Protein AF-A0A7J6KRU3-F1 (afdb_monomer_lite)

pLDDT: mean 70.34, std 24.46, range [20.42, 97.56]

Secondary structure (DSSP, 8-state):
-HHHHHHHHHHHHHTT-S-EEEEEE---HHHHHHHHHHTTPBPTTS-BGGGS-GGG--PPP----------SS---TTHHHHHHHHT--HHHHHHHHHHHHHHTT-SSS-EEEEEE--STTSPPEEEEE---S-S--PPPPPPGGGEEEE--TT--EEEES--TT-S---TT--PPPP-------SS-------------SEEE--HHHHHHH-HHHHHHHHHHHHHHHHHHHHHHHTEETTEEHHHHHHHHHHHHHHHHHHHHT-TTT----PBP-SEEETTTTEEHHHIIIIIIIIHHHHHHHHHHTTTT-SS--HHHHHHHHHHHHHHHHHHHHHHHHHHHHTTS----TTSTTT--EETTEEHHHHHHHHHHHHHHHHHHHHHTTS-HHHHHHHHHHHHHHHHHHHHHHIIIIIIITS-HHHHHHHHHHHHHHHHHHHHHTT------HHHHHHHHHHHHHHHHHHHHGGGGGG-EEEEE-SPB-SS-----EEEEGGGTEEEESSB-HHHHTSSTT-BSTTSSSPPPTT-SEEEEE--PPPTTHHHHHHHHHHHHHHHHHHHHHHHHHHHHHH-

Radius of gyration: 31.08 Å; chains: 1; bounding box: 74×78×93 Å

Foldseek 3Di:
DLVVVVVVVVVCVVVPDPAEAEADDDLDPVVVVVVVVSCQDDDPPRDGNVVPPPVRYDDDDNDHDDDDDDDDDDDDDPPCVVCVVVVHDPVRVVVVVVVVVVVVCPDPDYWYWHWDDPDPPDDIDIDTDDDDDDPDDDDDDDDPVQWDWDDDPDDTDTDRPPPPPPPDDDDDDDDDDDDDDDDDDDDDPPPDPPPPLPPCQKDFDDVVVQCVFQVLQQVLLVLLVVLLVVQCVVQVVPPDLQANSNLLLLLQLLLLVVLQVVCPVDVQNFAWWAFDDRMAGDSNRHDPSVSSGLRRRLLSLLLVLLCVLVVVDSADDPLSLLLSLLSSLLLLLLQVVLLQLLCLQSVRTDDAPFWPQQPDDDLLGGLLSSQLRSQLSSQLSSQCNVLRNPDSVVSNVSSSVRRSVSSVVLVVLCVVVCPVVVHNVVSSVVSNVSSLVSNLSSLLVLRARDDDVSNVSSVVSSVVSNVSSVVCLVVQQSRKTKTFGQFEDEDPQDQPWDQHPPNPTIGRNHDYQVVCVVSQRWHCVVPPDDDDGRDRIDMTGGGRRDPCSVVSSVVSNVVSVVSSVVSNVSSVVSNVVVD

InterPro domains:
  IPR056704 Domain of unknown function DUF7802 [PF25085] (206-389)

Structure (mmCIF, N/CA/C/O backbone):
data_AF-A0A7J6KRU3-F1
#
_entry.id   AF-A0A7J6KRU3-F1
#
loop_
_atom_site.group_PDB
_atom_site.id
_atom_site.type_symbol
_atom_site.label_atom_id
_atom_site.label_alt_id
_atom_site.label_comp_id
_atom_site.label_asym_id
_atom_site.label_entity_id
_atom_site.label_seq_id
_atom_site.pdbx_PDB_ins_code
_atom_site.Cartn_x
_atom_site.Cartn_y
_atom_site.Cartn_z
_atom_site.occupancy
_atom_site.B_iso_or_equiv
_atom_site.auth_seq_id
_atom_site.auth_comp_id
_atom_site.auth_asym_id
_atom_site.auth_atom_id
_atom_site.pdbx_PDB_model_num
ATOM 1 N N . LEU A 1 1 ? -4.310 39.864 -32.613 1.00 54.50 1 LEU A N 1
ATOM 2 C CA . LEU A 1 1 ? -5.735 39.542 -32.879 1.00 54.50 1 LEU A CA 1
ATOM 3 C C . LEU A 1 1 ? -5.960 39.271 -34.359 1.00 54.50 1 LEU A C 1
ATOM 5 O O . LEU A 1 1 ? -6.456 38.205 -34.678 1.00 54.50 1 LEU A O 1
ATOM 9 N N . GLU A 1 2 ? -5.557 40.180 -35.247 1.00 55.88 2 GLU A N 1
ATOM 10 C CA . GLU A 1 2 ? -5.620 39.979 -36.704 1.00 55.88 2 GLU A CA 1
ATOM 11 C C . GLU A 1 2 ? -4.884 38.709 -37.165 1.00 55.88 2 GLU A C 1
ATOM 13 O O . GLU A 1 2 ? -5.471 37.877 -37.848 1.00 55.88 2 GLU A O 1
ATOM 18 N N . GLU A 1 3 ? -3.657 38.486 -36.687 1.00 62.28 3 GLU A N 1
ATOM 19 C CA . GLU A 1 3 ? -2.876 37.269 -36.968 1.00 62.28 3 GLU A CA 1
ATOM 20 C C . GLU A 1 3 ? -3.569 35.986 -36.470 1.00 62.28 3 GLU A C 1
ATOM 22 O O . GLU A 1 3 ? -3.629 34.984 -37.175 1.00 62.28 3 GLU A O 1
ATOM 27 N N . PHE A 1 4 ? -4.195 36.047 -35.290 1.00 61.78 4 PHE A N 1
ATOM 28 C CA . PHE A 1 4 ? -4.953 34.934 -34.712 1.00 61.78 4 PHE A CA 1
ATOM 29 C C . PHE A 1 4 ? -6.221 34.617 -35.518 1.00 61.78 4 PHE A C 1
ATOM 31 O O . PHE A 1 4 ? -6.484 33.457 -35.819 1.00 61.78 4 PHE A O 1
ATOM 38 N N . VAL A 1 5 ? -6.997 35.639 -35.897 1.00 66.88 5 VAL A N 1
ATOM 39 C CA . VAL A 1 5 ? -8.208 35.467 -36.719 1.00 66.88 5 VAL A CA 1
ATOM 40 C C . VAL A 1 5 ? -7.839 34.939 -38.104 1.00 66.88 5 VAL A C 1
ATOM 42 O O . VAL A 1 5 ? -8.519 34.053 -38.612 1.00 66.88 5 VAL A O 1
ATOM 45 N N . THR A 1 6 ? -6.740 35.430 -38.678 1.00 66.50 6 THR A N 1
ATOM 46 C CA . THR A 1 6 ? -6.223 34.962 -39.970 1.00 66.50 6 THR A CA 1
ATOM 47 C C . THR A 1 6 ? -5.806 33.496 -39.884 1.00 66.50 6 THR A C 1
ATOM 49 O O . THR A 1 6 ? -6.250 32.699 -40.699 1.00 66.50 6 THR A O 1
ATOM 52 N N . SER A 1 7 ? -5.046 33.110 -38.855 1.00 67.06 7 SER A N 1
ATOM 53 C CA . SER A 1 7 ? -4.629 31.718 -38.636 1.00 67.06 7 SER A CA 1
ATOM 54 C C . SER A 1 7 ? -5.822 30.775 -38.423 1.00 67.06 7 SER A C 1
ATOM 56 O O . SER A 1 7 ? -5.909 29.733 -39.073 1.00 67.06 7 SER A O 1
ATOM 58 N N . ALA A 1 8 ? -6.787 31.163 -37.581 1.00 62.09 8 ALA A N 1
ATOM 59 C CA . ALA A 1 8 ? -7.988 30.369 -37.321 1.00 62.09 8 ALA A CA 1
ATOM 60 C C . ALA A 1 8 ? -8.877 30.222 -38.568 1.00 62.09 8 ALA A C 1
ATOM 62 O O . ALA A 1 8 ? -9.436 29.152 -38.804 1.00 62.09 8 ALA A O 1
ATOM 63 N N . TYR A 1 9 ? -8.993 31.278 -39.380 1.00 70.94 9 TYR A N 1
ATOM 64 C CA . TYR A 1 9 ? -9.730 31.236 -40.640 1.00 70.94 9 TYR A CA 1
ATOM 65 C C . TYR A 1 9 ? -9.056 30.315 -41.660 1.00 70.94 9 TYR A C 1
ATOM 67 O O . TYR A 1 9 ? -9.727 29.447 -42.212 1.00 70.94 9 TYR A O 1
ATOM 75 N N . THR A 1 10 ? -7.743 30.461 -41.879 1.00 68.44 10 THR A N 1
ATOM 76 C CA . THR A 1 10 ? -6.983 29.621 -42.819 1.00 68.44 10 THR A CA 1
ATOM 77 C C . THR A 1 10 ? -7.142 28.145 -42.477 1.00 68.44 10 THR A C 1
ATOM 79 O O . THR A 1 10 ? -7.503 27.353 -43.342 1.00 68.44 10 THR A O 1
ATOM 82 N N . ARG A 1 11 ? -6.999 27.795 -41.196 1.00 60.31 11 ARG A N 1
ATOM 83 C CA . ARG A 1 11 ? -7.115 26.411 -40.731 1.00 60.31 11 ARG A CA 1
ATOM 84 C C . ARG A 1 11 ? -8.526 25.842 -40.893 1.00 60.31 11 ARG A C 1
ATOM 86 O O . ARG A 1 11 ? -8.691 24.731 -41.378 1.00 60.31 11 ARG A O 1
ATOM 93 N N . ALA A 1 12 ? -9.561 26.613 -40.560 1.00 63.62 12 ALA A N 1
ATOM 94 C CA . ALA A 1 12 ? -10.945 26.168 -40.738 1.00 63.62 12 ALA A CA 1
ATOM 95 C C . ALA A 1 12 ? -11.326 25.996 -42.224 1.00 63.62 12 ALA A C 1
ATOM 97 O O . ALA A 1 12 ? -12.140 25.134 -42.557 1.00 63.62 12 ALA A O 1
ATOM 98 N N . VAL A 1 13 ? -10.729 26.784 -43.126 1.00 64.56 13 VAL A N 1
ATOM 99 C CA . VAL A 1 13 ? -10.877 26.601 -44.578 1.00 64.56 13 VAL A CA 1
ATOM 100 C C . VAL A 1 13 ? -10.137 25.348 -45.058 1.00 64.56 13 VAL A C 1
ATOM 102 O O . VAL A 1 13 ? -10.711 24.584 -45.832 1.00 64.56 13 VAL A O 1
ATOM 105 N N . GLU A 1 14 ? -8.914 25.100 -44.579 1.00 63.69 14 GLU A N 1
ATOM 106 C CA . GLU A 1 14 ? -8.158 23.863 -44.854 1.00 63.69 14 GLU A CA 1
ATOM 107 C C . GLU A 1 14 ? -8.914 22.609 -44.381 1.00 63.69 14 GLU A C 1
ATOM 109 O O . GLU A 1 14 ? -8.886 21.577 -45.049 1.00 63.69 14 GLU A O 1
ATOM 114 N N . GLU A 1 15 ? -9.668 22.718 -43.286 1.00 61.12 15 GLU A N 1
ATOM 115 C CA . GLU A 1 15 ? -10.519 21.655 -42.733 1.00 61.12 15 GLU A CA 1
ATOM 116 C C . GLU A 1 15 ? -11.907 21.548 -43.408 1.00 61.12 15 GLU A C 1
ATOM 118 O O . GLU A 1 15 ? -12.756 20.760 -42.988 1.00 61.12 15 GLU A O 1
ATOM 123 N N . GLY A 1 16 ? -12.157 22.311 -44.478 1.00 64.44 16 GLY A N 1
ATOM 124 C CA . GLY A 1 16 ? -13.351 22.174 -45.318 1.00 64.44 16 GLY A CA 1
ATOM 125 C C . GLY A 1 16 ? -14.604 22.891 -44.805 1.00 64.44 16 GLY A C 1
ATOM 126 O O . GLY A 1 16 ? -15.713 22.588 -45.256 1.00 64.44 16 GLY A O 1
ATOM 127 N N . ALA A 1 17 ? -14.478 23.852 -43.884 1.00 64.12 17 ALA A N 1
ATOM 128 C CA . ALA A 1 17 ? -15.626 24.615 -43.403 1.00 64.12 17 ALA A CA 1
ATOM 129 C C . ALA A 1 17 ? -16.190 25.535 -44.503 1.00 64.12 17 ALA A C 1
ATOM 131 O O . ALA A 1 17 ? -15.550 26.488 -44.942 1.00 64.12 17 ALA A O 1
ATOM 132 N N . SER A 1 18 ? -17.443 25.310 -44.914 1.00 49.06 18 SER A N 1
ATOM 133 C CA . SER A 1 18 ? -18.111 26.152 -45.922 1.00 49.06 18 SER A CA 1
ATOM 134 C C . SER A 1 18 ? -18.626 27.490 -45.372 1.00 49.06 18 SER A C 1
ATOM 136 O O . SER A 1 18 ? -18.952 28.395 -46.143 1.00 49.06 18 SER A O 1
ATOM 138 N N . ARG A 1 19 ? -18.755 27.616 -44.042 1.00 51.41 19 ARG A N 1
ATOM 139 C CA . ARG A 1 19 ? -19.141 28.844 -43.327 1.00 51.41 19 ARG A CA 1
ATOM 140 C C . ARG A 1 19 ? -18.493 28.884 -41.945 1.00 51.41 19 ARG A C 1
ATOM 142 O O . ARG A 1 19 ? -18.594 27.922 -41.187 1.00 51.41 19 ARG A O 1
ATOM 149 N N . ILE A 1 20 ? -17.902 30.028 -41.609 1.00 55.78 20 ILE A N 1
ATOM 150 C CA . ILE A 1 20 ? -17.270 30.290 -40.313 1.00 55.78 20 ILE A CA 1
ATOM 151 C C . ILE A 1 20 ? -17.910 31.552 -39.737 1.00 55.78 20 ILE A C 1
ATOM 153 O O . ILE A 1 20 ? -17.902 32.601 -40.383 1.00 55.78 20 ILE A O 1
ATOM 157 N N . ASN A 1 21 ? -18.479 31.446 -38.536 1.00 57.41 21 ASN A N 1
ATOM 158 C CA . ASN A 1 21 ? -19.059 32.585 -37.826 1.00 57.41 21 ASN A CA 1
ATOM 159 C C . ASN A 1 21 ? -18.167 32.953 -36.639 1.00 57.41 21 ASN A C 1
ATOM 161 O O . ASN A 1 21 ? -17.908 32.121 -35.766 1.00 57.41 21 ASN A O 1
ATOM 165 N N . PHE A 1 22 ? -17.736 34.213 -36.590 1.00 50.59 22 PHE A N 1
ATOM 166 C CA . PHE A 1 22 ? -16.955 34.753 -35.481 1.00 50.59 22 PHE A CA 1
ATOM 167 C C . PHE A 1 22 ? -17.867 35.538 -34.540 1.00 50.59 22 PHE A C 1
ATOM 169 O O . PHE A 1 22 ? -18.467 36.539 -34.939 1.00 50.59 22 PHE A O 1
ATOM 176 N N . PHE A 1 23 ? -17.943 35.113 -33.279 1.00 48.50 23 PHE A N 1
ATOM 177 C CA . PHE A 1 23 ? -18.631 35.856 -32.228 1.00 48.50 23 PHE A CA 1
ATOM 178 C C . PHE A 1 23 ? -17.594 36.457 -31.281 1.00 48.50 23 PHE A C 1
ATOM 180 O O . PHE A 1 23 ? -16.921 35.752 -30.529 1.00 48.50 23 PHE A O 1
ATOM 187 N N . LEU A 1 24 ? -17.458 37.779 -31.351 1.00 50.09 24 LEU A N 1
ATOM 188 C CA . LEU A 1 24 ? -16.492 38.555 -30.583 1.00 50.09 24 LEU A CA 1
ATOM 189 C C . LEU A 1 24 ? -17.241 39.391 -29.543 1.00 50.09 24 LEU A C 1
ATOM 191 O O . LEU A 1 24 ? -18.004 40.286 -29.906 1.00 50.09 24 LEU A O 1
ATOM 195 N N . CYS A 1 25 ? -17.020 39.109 -28.259 1.00 46.53 25 CYS A N 1
ATOM 196 C CA . CYS A 1 25 ? -17.550 39.906 -27.155 1.00 46.53 25 CYS A CA 1
ATOM 197 C C . CYS A 1 25 ? -16.400 40.565 -26.390 1.00 46.53 25 CYS A C 1
ATOM 199 O O . CYS A 1 25 ? -15.582 39.882 -25.776 1.00 46.53 25 CYS A O 1
ATOM 201 N N . GLY A 1 26 ? -16.365 41.898 -26.403 1.00 49.41 26 GLY A N 1
ATOM 202 C CA . GLY A 1 26 ? -15.450 42.701 -25.597 1.00 49.41 26 GLY A CA 1
ATOM 203 C C . GLY A 1 26 ? -16.215 43.803 -24.873 1.00 49.41 26 GLY A C 1
ATOM 204 O O . GLY A 1 26 ? -17.126 44.403 -25.437 1.00 49.41 26 GLY A O 1
ATOM 205 N N . THR A 1 27 ? -15.857 44.067 -23.620 1.00 43.66 27 THR A N 1
ATOM 206 C CA . THR A 1 27 ? -16.408 45.187 -22.836 1.00 43.66 27 THR A CA 1
ATOM 207 C C . THR A 1 27 ? -15.587 46.469 -22.993 1.00 43.66 27 THR A C 1
ATOM 209 O O . THR A 1 27 ? -15.980 47.516 -22.486 1.00 43.66 27 THR A O 1
ATOM 212 N N . ASP A 1 28 ? -14.444 46.393 -23.681 1.00 53.97 28 ASP A N 1
ATOM 213 C CA . ASP A 1 28 ? -13.490 47.488 -23.836 1.00 53.97 28 ASP A CA 1
ATOM 214 C C . ASP A 1 28 ? -13.743 48.291 -25.140 1.00 53.97 28 ASP A C 1
ATOM 216 O O . ASP A 1 28 ? -13.796 47.700 -26.229 1.00 53.97 28 ASP A O 1
ATOM 220 N N . PRO A 1 29 ? -13.893 49.631 -25.071 1.00 51.59 29 PRO A N 1
ATOM 221 C CA . PRO A 1 29 ? -14.129 50.485 -26.239 1.00 51.59 29 PRO A CA 1
ATOM 222 C C . PRO A 1 29 ? -13.003 50.475 -27.286 1.00 51.59 29 PRO A C 1
ATOM 224 O O . PRO A 1 29 ? -13.295 50.574 -28.479 1.00 51.59 29 PRO A O 1
ATOM 227 N N . LEU A 1 30 ? -11.736 50.336 -26.874 1.00 51.34 30 LEU A N 1
ATOM 228 C CA . LEU A 1 30 ? -10.578 50.240 -27.772 1.00 51.34 30 LEU A CA 1
ATOM 229 C C . LEU A 1 30 ? -10.565 48.896 -28.500 1.00 51.34 30 LEU A C 1
ATOM 231 O O . LEU A 1 30 ? -10.302 48.855 -29.701 1.00 51.34 30 LEU A O 1
ATOM 235 N N . VAL A 1 31 ? -10.932 47.811 -27.812 1.00 53.06 31 VAL A N 1
ATOM 236 C CA . VAL A 1 31 ? -11.098 46.488 -28.437 1.00 53.06 31 VAL A CA 1
ATOM 237 C C . VAL A 1 31 ? -12.257 46.516 -29.433 1.00 53.06 31 VAL A C 1
ATOM 239 O O . VAL A 1 31 ? -12.109 46.041 -30.555 1.00 53.06 31 VAL A O 1
ATOM 242 N N . CYS A 1 32 ? -13.380 47.155 -29.096 1.00 51.91 32 CYS A N 1
ATOM 243 C CA . CYS A 1 32 ? -14.498 47.327 -30.029 1.00 51.91 32 CYS A CA 1
ATOM 244 C C . CYS A 1 32 ? -14.123 48.181 -31.257 1.00 51.91 32 CYS A C 1
ATOM 246 O O . CYS A 1 32 ? -14.573 47.896 -32.370 1.00 51.91 32 CYS A O 1
ATOM 248 N N . ALA A 1 33 ? -13.288 49.211 -31.081 1.00 52.94 33 ALA A N 1
ATOM 249 C CA . ALA A 1 33 ? -12.787 50.042 -32.175 1.00 52.94 33 ALA A CA 1
ATOM 250 C C . ALA A 1 33 ? -11.801 49.282 -33.084 1.00 52.94 33 ALA A C 1
ATOM 252 O O . ALA A 1 33 ? -11.928 49.351 -34.307 1.00 52.94 33 ALA A O 1
ATOM 253 N N . ALA A 1 34 ? -10.888 48.497 -32.504 1.00 54.25 34 ALA A N 1
ATOM 254 C CA . ALA A 1 34 ? -9.964 47.628 -33.239 1.00 54.25 34 ALA A CA 1
ATOM 255 C C . ALA A 1 34 ? -10.694 46.489 -33.977 1.00 54.25 34 ALA A C 1
ATOM 257 O O . ALA A 1 34 ? -10.349 46.129 -35.097 1.00 54.25 34 ALA A O 1
ATOM 258 N N . LEU A 1 35 ? -11.765 45.949 -33.396 1.00 52.25 35 LEU A N 1
ATOM 259 C CA . LEU A 1 35 ? -12.609 44.953 -34.059 1.00 52.25 35 LEU A CA 1
ATOM 260 C C . LEU A 1 35 ? -13.378 45.538 -35.252 1.00 52.25 35 LEU A C 1
ATOM 262 O O . LEU A 1 35 ? -13.531 44.872 -36.277 1.00 52.25 35 LEU A O 1
ATOM 266 N N . LYS A 1 36 ? -13.810 46.802 -35.160 1.00 51.22 36 LYS A N 1
ATOM 267 C CA . LYS A 1 36 ? -14.399 47.524 -36.298 1.00 51.22 36 LYS A CA 1
ATOM 268 C C . LYS A 1 36 ? -13.391 47.760 -37.423 1.00 51.22 36 LYS A C 1
ATOM 270 O O . LYS A 1 36 ? -13.780 47.625 -38.582 1.00 51.22 36 LYS A O 1
ATOM 275 N N . SER A 1 37 ? -12.128 48.072 -37.118 1.00 48.75 37 SER A N 1
ATOM 276 C CA . SER A 1 37 ? -11.107 48.285 -38.155 1.00 48.75 37 SER A CA 1
ATOM 277 C C . SER A 1 37 ? -10.724 46.989 -38.881 1.00 48.75 37 SER A C 1
ATOM 279 O O . SER A 1 37 ? -10.546 47.019 -40.096 1.00 48.75 37 SER A O 1
ATOM 281 N N . ILE A 1 38 ? -10.710 45.844 -38.186 1.00 50.25 38 ILE A N 1
ATOM 282 C CA . ILE A 1 38 ? -10.441 44.520 -38.784 1.00 50.25 38 ILE A CA 1
ATOM 283 C C . ILE A 1 38 ? -11.539 44.108 -39.778 1.00 50.25 38 ILE A C 1
ATOM 285 O O . ILE A 1 38 ? -11.233 43.530 -40.818 1.00 50.25 38 ILE A O 1
ATOM 289 N N . SER A 1 39 ? -12.807 44.476 -39.542 1.00 45.25 39 SER A N 1
ATOM 290 C CA . SER A 1 39 ? -13.895 44.212 -40.507 1.00 45.25 39 SER A CA 1
ATOM 291 C C . SER A 1 39 ? -13.712 44.912 -41.868 1.00 45.25 39 SER A C 1
ATOM 293 O O . SER A 1 39 ? -14.387 44.561 -42.837 1.00 45.25 39 SER A O 1
ATOM 295 N N . CYS A 1 40 ? -12.787 45.876 -41.948 1.00 38.12 40 CYS A N 1
ATOM 296 C CA . CYS A 1 40 ? -12.498 46.683 -43.132 1.00 38.12 40 CYS A CA 1
ATOM 297 C C . CYS A 1 40 ? -11.118 46.403 -43.762 1.00 38.12 40 CYS A C 1
ATOM 299 O O . CYS A 1 40 ? -10.802 47.004 -44.791 1.00 38.12 40 CYS A O 1
ATOM 301 N N . ALA A 1 41 ? -10.291 45.527 -43.181 1.00 39.50 41 ALA A N 1
ATOM 302 C CA . ALA A 1 41 ? -8.941 45.252 -43.675 1.00 39.50 41 ALA A CA 1
ATOM 303 C C . ALA A 1 41 ? -8.945 44.261 -44.861 1.00 39.50 41 ALA A C 1
ATOM 305 O O . ALA A 1 41 ? -9.765 43.343 -44.930 1.00 39.50 41 ALA A O 1
ATOM 306 N N . LYS A 1 42 ? -8.030 44.447 -45.823 1.00 38.75 42 LYS A N 1
ATOM 307 C CA . LYS A 1 42 ? -7.773 43.487 -46.913 1.00 38.75 42 LYS A CA 1
ATOM 308 C C . LYS A 1 42 ? -6.703 42.495 -46.464 1.00 38.75 42 LYS A C 1
ATOM 310 O O . LYS A 1 42 ? -5.630 42.920 -46.050 1.00 38.75 42 LYS A O 1
ATOM 315 N N . LEU A 1 43 ? -6.979 41.200 -46.603 1.00 38.91 43 LEU A N 1
ATOM 316 C CA . LEU A 1 43 ? -6.014 40.141 -46.310 1.00 38.91 43 LEU A CA 1
ATOM 317 C C . LEU A 1 43 ? -4.985 39.983 -47.451 1.00 38.91 43 LEU A C 1
ATOM 319 O O . LEU A 1 43 ? -5.268 40.363 -48.598 1.00 38.91 43 LEU A O 1
ATOM 323 N N . PRO A 1 44 ? -3.803 39.399 -47.175 1.00 34.34 44 PRO A N 1
ATOM 324 C CA . PRO A 1 44 ? -2.857 39.003 -48.214 1.00 34.34 44 PRO A CA 1
ATOM 325 C C . PRO A 1 44 ? -3.513 37.995 -49.177 1.00 34.34 44 PRO A C 1
ATOM 327 O O . PRO A 1 44 ? -4.330 37.184 -48.753 1.00 34.34 44 PRO A O 1
ATOM 330 N N . HIS A 1 45 ? -3.152 38.053 -50.465 1.00 37.72 45 HIS A N 1
ATOM 331 C CA . HIS A 1 45 ? -3.719 37.287 -51.603 1.00 37.72 45 HIS A CA 1
ATOM 332 C C . HIS A 1 45 ? -4.973 37.851 -52.298 1.00 37.72 45 HIS A C 1
ATOM 334 O O . HIS A 1 45 ? -5.592 37.167 -53.108 1.00 37.72 45 HIS A O 1
ATOM 340 N N . GLY A 1 46 ? -5.328 39.121 -52.081 1.00 35.00 46 GLY A N 1
ATOM 341 C CA . GLY A 1 46 ? -6.317 39.808 -52.930 1.00 35.00 46 GLY A CA 1
ATOM 342 C C . GLY A 1 46 ? -7.781 39.426 -52.674 1.00 35.00 46 GLY A C 1
ATOM 343 O O . GLY A 1 46 ? -8.674 39.925 -53.360 1.00 35.00 46 GLY A O 1
ATOM 344 N N . LEU A 1 47 ? -8.055 38.618 -51.649 1.00 35.06 47 LEU A N 1
ATOM 345 C CA . LEU A 1 47 ? -9.406 38.376 -51.155 1.00 35.06 47 LEU A CA 1
ATOM 346 C C . LEU A 1 47 ? -9.863 39.567 -50.306 1.00 35.06 47 LEU A C 1
ATOM 348 O O . LEU A 1 47 ? -9.341 39.833 -49.223 1.00 35.06 47 LEU A O 1
ATOM 352 N N . SER A 1 48 ? -10.859 40.306 -50.800 1.00 34.62 48 SER A N 1
ATOM 353 C CA . SER A 1 48 ? -11.563 41.280 -49.966 1.00 34.62 48 SER A CA 1
ATOM 354 C C . SER A 1 48 ? -12.583 40.556 -49.081 1.00 34.62 48 SER A C 1
ATOM 356 O O . SER A 1 48 ? -13.361 39.730 -49.575 1.00 34.62 48 SER A O 1
ATOM 358 N N . LEU A 1 49 ? -12.646 40.933 -47.799 1.00 34.75 49 LEU A N 1
ATOM 359 C CA . LEU A 1 49 ? -13.700 40.532 -46.853 1.00 34.75 49 LEU A CA 1
ATOM 360 C C . LEU A 1 49 ? -15.123 40.863 -47.359 1.00 34.75 49 LEU A C 1
ATOM 362 O O . LEU A 1 49 ? -16.098 40.319 -46.854 1.00 34.75 49 LEU A O 1
ATOM 366 N N . GLY A 1 50 ? -15.254 41.682 -48.411 1.00 32.91 50 GLY A N 1
ATOM 367 C CA . GLY A 1 50 ? -16.515 41.972 -49.098 1.00 32.91 50 GLY A CA 1
ATOM 368 C C . GLY A 1 50 ? -17.113 40.813 -49.909 1.00 32.91 50 GLY A C 1
ATOM 369 O O . GLY A 1 50 ? -18.246 40.935 -50.363 1.00 32.91 50 GLY A O 1
ATOM 370 N N . SER A 1 51 ? -16.398 39.694 -50.081 1.00 30.73 51 SER A N 1
ATOM 371 C CA . SER A 1 51 ? -16.957 38.461 -50.673 1.00 30.73 51 SER A CA 1
ATOM 372 C C . SER A 1 51 ? -17.615 37.531 -49.642 1.00 30.73 51 SER A C 1
ATOM 374 O O . SER A 1 51 ? -18.355 36.618 -50.008 1.00 30.73 51 SER A O 1
ATOM 376 N N . VAL A 1 52 ? -17.428 37.805 -48.346 1.00 36.34 52 VAL A N 1
ATOM 377 C CA . VAL A 1 52 ? -18.163 37.158 -47.256 1.00 36.34 52 VAL A CA 1
ATOM 378 C C . VAL A 1 52 ? -19.439 37.965 -47.029 1.00 36.34 52 VAL A C 1
ATOM 380 O O . VAL A 1 52 ? -19.380 39.165 -46.757 1.00 36.34 52 VAL A O 1
ATOM 383 N N . ARG A 1 53 ? -20.620 37.343 -47.168 1.00 34.06 53 ARG A N 1
ATOM 384 C CA . ARG A 1 53 ? -21.895 38.051 -46.951 1.00 34.06 53 ARG A CA 1
ATOM 385 C C . ARG A 1 53 ? -21.876 38.714 -45.568 1.00 34.06 53 ARG A C 1
ATOM 387 O O . ARG A 1 53 ? -21.644 38.033 -44.570 1.00 34.06 53 ARG A O 1
ATOM 394 N N . LYS A 1 54 ? -22.185 40.021 -45.509 1.00 36.28 54 LYS A N 1
ATOM 395 C CA . LYS A 1 54 ? -22.310 40.835 -44.272 1.00 36.28 54 LYS A CA 1
ATOM 396 C C . LYS A 1 54 ? -23.149 40.164 -43.173 1.00 36.28 54 LYS A C 1
ATOM 398 O O . LYS A 1 54 ? -23.008 40.486 -42.002 1.00 36.28 54 LYS A O 1
ATOM 403 N N . GLU A 1 55 ? -24.010 39.228 -43.552 1.00 39.50 55 GLU A N 1
ATOM 404 C CA . GLU A 1 55 ? -24.882 38.434 -42.687 1.00 39.50 55 GLU A CA 1
ATOM 405 C C . GLU A 1 55 ? -24.128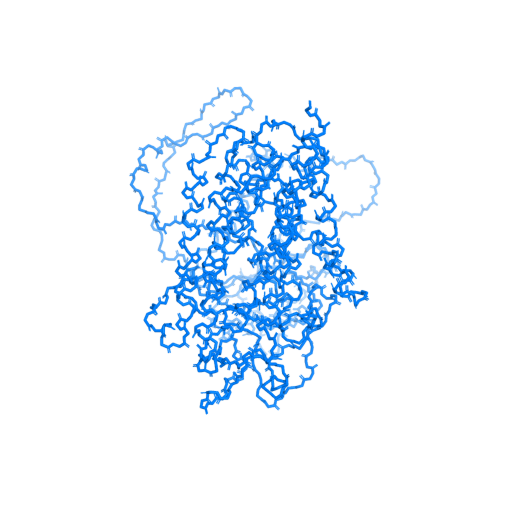 37.499 -41.716 1.00 39.50 55 GLU A C 1
ATOM 407 O O . GLU A 1 55 ? -24.686 37.145 -40.676 1.00 39.50 55 GLU A O 1
ATOM 412 N N . ASN A 1 56 ? -22.868 37.146 -42.011 1.00 38.00 56 ASN A N 1
ATOM 413 C CA . ASN A 1 56 ? -22.042 36.245 -41.190 1.00 38.00 56 ASN A CA 1
ATOM 414 C C . ASN A 1 56 ? -21.332 36.949 -40.016 1.00 38.00 56 ASN A C 1
ATOM 416 O O . ASN A 1 56 ? -20.759 36.288 -39.152 1.00 38.00 56 ASN A O 1
ATOM 420 N N . PHE A 1 57 ? -21.388 38.283 -39.948 1.00 35.44 57 PHE A N 1
ATOM 421 C CA . PHE A 1 57 ? -20.896 39.057 -38.808 1.00 35.44 57 PHE A CA 1
ATOM 422 C C . PHE A 1 57 ? -22.075 39.720 -38.099 1.00 35.44 57 PHE A C 1
ATOM 424 O O . PHE A 1 57 ? -22.630 40.715 -38.566 1.00 35.44 57 PHE A O 1
ATOM 431 N N . LYS A 1 58 ? -22.458 39.187 -36.936 1.00 39.78 58 LYS A N 1
ATOM 432 C CA . LYS A 1 58 ? -23.413 39.847 -36.040 1.00 39.78 58 LYS A CA 1
ATOM 433 C C . LYS A 1 58 ? -22.681 40.416 -34.836 1.00 39.78 58 LYS A C 1
ATOM 435 O O . LYS A 1 58 ? -22.360 39.690 -33.904 1.00 39.78 58 LYS A O 1
ATOM 440 N N . MET A 1 59 ? -22.475 41.733 -34.842 1.00 34.72 59 MET A N 1
ATOM 441 C CA . MET A 1 59 ? -22.195 42.462 -33.608 1.00 34.72 59 MET A CA 1
ATOM 442 C C . MET A 1 59 ? -23.484 42.530 -32.789 1.00 34.72 59 MET A C 1
ATOM 444 O O . MET A 1 59 ? -24.482 43.101 -33.232 1.00 34.72 59 MET A O 1
ATOM 448 N N . LEU A 1 60 ? -23.466 41.941 -31.598 1.00 34.47 60 LEU A N 1
ATOM 449 C CA . LEU A 1 60 ? -24.483 42.216 -30.589 1.00 34.47 60 LEU A CA 1
ATOM 450 C C . LEU A 1 60 ? -24.266 43.645 -30.056 1.00 34.47 60 LEU A C 1
ATOM 452 O O . LEU A 1 60 ? -23.119 44.100 -29.997 1.00 34.47 60 LEU A O 1
ATOM 456 N N . PRO A 1 61 ? -25.334 44.391 -29.716 1.00 29.97 61 PRO A N 1
ATOM 457 C CA . PRO A 1 61 ? -25.201 45.772 -29.273 1.00 29.97 61 PRO A CA 1
ATOM 458 C C . PRO A 1 61 ? -24.313 45.848 -28.027 1.00 29.97 61 PRO A C 1
ATOM 460 O O . PRO A 1 61 ? -24.613 45.255 -26.994 1.00 29.97 61 PRO A O 1
ATOM 463 N N . CYS A 1 62 ? -23.213 46.594 -28.138 1.00 28.55 62 CYS A N 1
ATOM 464 C CA . CYS A 1 62 ? -22.358 46.948 -27.013 1.00 28.55 62 CYS A CA 1
ATOM 465 C C . CYS A 1 62 ? -23.082 48.003 -26.171 1.00 28.55 62 CYS A C 1
ATOM 467 O O . CYS A 1 62 ? -22.969 49.200 -26.428 1.00 28.55 62 CYS A O 1
ATOM 469 N N . SER A 1 63 ? -23.866 47.577 -25.184 1.00 29.16 63 SER A N 1
ATOM 470 C CA . SER A 1 63 ? -24.311 48.475 -24.120 1.00 29.16 63 SER A CA 1
ATOM 471 C C . SER A 1 63 ? -23.129 48.755 -23.191 1.00 29.16 63 SER A C 1
ATOM 473 O O . SER A 1 63 ? -22.623 47.856 -22.520 1.00 29.16 63 SER A O 1
ATOM 475 N N . VAL A 1 64 ? -22.676 50.008 -23.207 1.00 25.38 64 VAL A N 1
ATOM 476 C CA . VAL A 1 64 ? -21.587 50.553 -22.391 1.00 25.38 64 VAL A CA 1
ATOM 477 C C . VAL A 1 64 ? -21.937 50.422 -20.907 1.00 25.38 64 VAL A C 1
ATOM 479 O O . VAL A 1 64 ? -22.840 51.096 -20.422 1.00 25.38 64 VAL A O 1
ATOM 482 N N . TYR A 1 65 ? -21.191 49.595 -20.177 1.00 24.98 65 TYR A N 1
ATOM 483 C CA . TYR A 1 65 ? -21.110 49.650 -18.718 1.00 24.98 65 TYR A CA 1
ATOM 484 C C . TYR A 1 65 ? -19.647 49.886 -18.344 1.00 24.98 65 TYR A C 1
ATOM 486 O O . TYR A 1 65 ? -18.873 48.938 -18.229 1.00 24.98 65 TYR A O 1
ATOM 494 N N . SER A 1 66 ? -19.246 51.150 -18.183 1.00 22.86 66 SER A N 1
ATOM 495 C CA . SER A 1 66 ? -18.007 51.466 -17.474 1.00 22.86 66 SER A CA 1
ATOM 496 C C . SER A 1 66 ? -18.321 51.550 -15.979 1.00 22.86 66 SER A C 1
ATOM 498 O O . SER A 1 66 ? -19.171 52.326 -15.546 1.00 22.86 66 SER A O 1
ATOM 500 N N . TYR A 1 67 ? -17.658 50.723 -15.172 1.00 24.42 67 TYR A N 1
ATOM 501 C CA . TYR A 1 67 ? -17.607 50.915 -13.724 1.00 24.42 67 TYR A CA 1
ATOM 502 C C . TYR A 1 67 ? -16.294 51.623 -13.393 1.00 24.42 67 TYR A C 1
ATOM 504 O O . TYR A 1 67 ? -15.277 50.991 -13.123 1.00 24.42 67 TYR A O 1
ATOM 512 N N . GLY A 1 68 ? -16.328 52.954 -13.461 1.00 23.61 68 GLY A N 1
ATOM 513 C CA . GLY A 1 68 ? -15.395 53.818 -12.746 1.00 23.61 68 GLY A CA 1
ATOM 514 C C . GLY A 1 68 ? -15.912 54.058 -11.327 1.00 23.61 68 GLY A C 1
ATOM 515 O O . GLY A 1 68 ? -17.112 54.220 -11.111 1.00 23.61 68 GLY A O 1
ATOM 516 N N . ILE A 1 69 ? -15.004 54.037 -10.358 1.00 30.77 69 ILE A N 1
ATOM 517 C CA . ILE A 1 69 ? -15.262 54.321 -8.944 1.00 30.77 69 ILE A CA 1
ATOM 518 C C . ILE A 1 69 ? -15.676 55.794 -8.800 1.00 30.77 69 ILE A C 1
ATOM 520 O O . ILE A 1 69 ? -14.847 56.661 -9.041 1.00 30.77 69 ILE A O 1
ATOM 524 N N . LEU A 1 70 ? -16.913 56.068 -8.371 1.00 26.27 70 LEU A N 1
ATOM 525 C CA . LEU A 1 70 ? -17.323 57.303 -7.680 1.00 26.27 70 LEU A CA 1
ATOM 526 C C . LEU A 1 70 ? -18.485 56.990 -6.700 1.00 26.27 70 LEU A C 1
ATOM 528 O O . LEU A 1 70 ? -19.165 55.975 -6.885 1.00 26.27 70 LEU A O 1
ATOM 532 N N . PRO A 1 71 ? -18.648 57.791 -5.624 1.00 31.69 71 PRO A N 1
ATOM 533 C CA . PRO A 1 71 ? -19.203 57.347 -4.347 1.00 31.69 71 PRO A CA 1
ATOM 534 C C . PRO A 1 71 ? -20.735 57.372 -4.252 1.00 31.69 71 PRO A C 1
ATOM 536 O O . PRO A 1 71 ? -21.433 57.956 -5.075 1.00 31.69 71 PRO A O 1
ATOM 539 N N . ASP A 1 72 ? -21.181 56.674 -3.209 1.00 41.38 72 ASP A N 1
ATOM 540 C CA . ASP A 1 72 ? -22.515 56.342 -2.705 1.00 41.38 72 ASP A CA 1
ATOM 541 C C . ASP A 1 72 ? -23.761 57.055 -3.251 1.00 41.38 72 ASP A C 1
ATOM 543 O O . ASP A 1 72 ? -23.879 58.277 -3.282 1.00 41.38 72 ASP A O 1
ATOM 547 N N . GLY A 1 73 ? -24.775 56.219 -3.516 1.00 41.47 73 GLY A N 1
ATOM 548 C CA . GLY A 1 73 ? -26.176 56.633 -3.499 1.00 41.47 73 GLY A CA 1
ATOM 549 C C . GLY A 1 73 ? -26.849 56.809 -4.856 1.00 41.47 73 GLY A C 1
ATOM 550 O O . GLY A 1 73 ? -27.484 57.830 -5.061 1.00 41.47 73 GLY A O 1
ATOM 551 N N . MET A 1 74 ? -26.763 55.833 -5.771 1.00 37.12 74 MET A N 1
ATOM 552 C CA . MET A 1 74 ? -27.785 55.602 -6.816 1.00 37.12 74 MET A CA 1
ATOM 553 C C . MET A 1 74 ? -27.463 54.338 -7.631 1.00 37.12 74 MET A C 1
ATOM 555 O O . MET A 1 74 ? -26.747 54.359 -8.628 1.00 37.12 74 MET A O 1
ATOM 559 N N . ARG A 1 75 ? -28.004 53.195 -7.213 1.00 38.19 75 ARG A N 1
ATOM 560 C CA . ARG A 1 75 ? -28.045 51.950 -7.997 1.00 38.19 75 ARG A CA 1
ATOM 561 C C . ARG A 1 75 ? -29.392 51.314 -7.687 1.00 38.19 75 ARG A C 1
ATOM 563 O O . ARG A 1 75 ? -29.568 51.040 -6.520 1.00 38.19 75 ARG A O 1
ATOM 570 N N . PHE A 1 76 ? -30.318 51.152 -8.644 1.00 39.00 76 PHE A N 1
ATOM 571 C CA . PHE A 1 76 ? -31.331 50.060 -8.662 1.00 39.00 76 PHE A CA 1
ATOM 572 C C . PHE A 1 76 ? -32.369 50.121 -9.814 1.00 39.00 76 PHE A C 1
ATOM 574 O O . PHE A 1 76 ? -33.005 49.116 -10.096 1.00 39.00 76 PHE A O 1
ATOM 581 N N . ALA A 1 77 ? -32.527 51.213 -10.572 1.00 36.00 77 ALA A N 1
ATOM 582 C CA . ALA A 1 77 ? -33.759 51.388 -11.369 1.00 36.00 77 ALA A CA 1
ATOM 583 C C . ALA A 1 77 ? -33.852 50.699 -12.759 1.00 36.00 77 ALA A C 1
ATOM 585 O O . ALA A 1 77 ? -34.948 50.619 -13.315 1.00 36.00 77 ALA A O 1
ATOM 586 N N . ALA A 1 78 ? -32.757 50.220 -13.364 1.00 33.88 78 ALA A N 1
ATOM 587 C CA . ALA A 1 78 ? -32.784 49.776 -14.771 1.00 33.88 78 ALA A CA 1
ATOM 588 C C . ALA A 1 78 ? -32.943 48.255 -14.971 1.00 33.88 78 ALA A C 1
ATOM 590 O O . ALA A 1 78 ? -33.596 47.835 -15.924 1.00 33.88 78 ALA A O 1
ATOM 591 N N . MET A 1 79 ? -32.389 47.421 -14.081 1.00 34.53 79 MET A N 1
ATOM 592 C CA . MET A 1 79 ? -32.446 45.956 -14.235 1.00 34.53 79 MET A CA 1
ATOM 593 C C . MET A 1 79 ? -33.782 45.350 -13.780 1.00 34.53 79 MET A C 1
ATOM 595 O O . MET A 1 79 ? -34.226 44.367 -14.369 1.00 34.53 79 MET A O 1
ATOM 599 N N . GLU A 1 80 ? -34.477 45.961 -12.815 1.00 42.34 80 GLU A N 1
ATOM 600 C CA . GLU A 1 80 ? -35.805 45.491 -12.382 1.00 42.34 80 GLU A CA 1
ATOM 601 C C . GLU A 1 80 ? -36.884 45.666 -13.460 1.00 42.34 80 GLU A C 1
ATOM 603 O O . GLU A 1 80 ? -37.805 44.858 -13.546 1.00 42.34 80 GLU A O 1
ATOM 608 N N . ARG A 1 81 ? -36.760 46.668 -14.344 1.00 37.38 81 ARG A N 1
ATOM 609 C CA . ARG A 1 81 ? -37.782 46.938 -15.372 1.00 37.38 81 ARG A CA 1
ATOM 610 C C . ARG A 1 81 ? -37.828 45.897 -16.493 1.00 37.38 81 ARG A C 1
ATOM 612 O O . ARG A 1 81 ? -38.896 45.686 -17.055 1.00 37.38 81 ARG A O 1
ATOM 619 N N . LEU A 1 82 ? -36.710 45.242 -16.813 1.00 35.34 82 LEU A N 1
ATOM 620 C CA . LEU A 1 82 ? -36.649 44.209 -17.860 1.00 35.34 82 LEU A CA 1
ATOM 621 C C . LEU A 1 82 ? -36.945 42.806 -17.316 1.00 35.34 82 LEU A C 1
ATOM 623 O O . LEU A 1 82 ? -37.668 42.054 -17.965 1.00 35.34 82 LEU A O 1
ATOM 627 N N . ALA A 1 83 ? -36.472 42.482 -16.108 1.00 41.28 83 ALA A N 1
ATOM 628 C CA . ALA A 1 83 ? -36.842 41.243 -15.418 1.00 41.28 83 ALA A CA 1
ATOM 629 C C . ALA A 1 83 ? -38.341 41.226 -15.056 1.00 41.28 83 ALA A C 1
ATOM 631 O O . ALA A 1 83 ? -39.027 40.227 -15.275 1.00 41.28 83 ALA A O 1
ATOM 632 N N . GLY A 1 84 ? -38.884 42.372 -14.625 1.00 41.62 84 GLY A N 1
ATOM 633 C CA . GLY A 1 84 ? -40.315 42.544 -14.371 1.00 41.62 84 GLY A CA 1
ATOM 634 C C . GLY A 1 84 ? -41.193 42.395 -15.619 1.00 41.62 84 GLY A C 1
ATOM 635 O O . GLY A 1 84 ? -42.321 41.927 -15.509 1.00 41.62 84 GLY A O 1
ATOM 636 N N . PHE A 1 85 ? -40.678 42.707 -16.816 1.00 38.09 85 PHE A N 1
ATOM 637 C CA . PHE A 1 85 ? -41.436 42.572 -18.070 1.00 38.09 85 PHE A CA 1
ATOM 638 C C . PHE A 1 85 ? -41.679 41.107 -18.468 1.00 38.09 85 PHE A C 1
ATOM 640 O O . PHE A 1 85 ? -42.680 40.801 -19.111 1.00 38.09 85 PHE A O 1
ATOM 647 N N . PHE A 1 86 ? -40.787 40.197 -18.064 1.00 38.12 86 PHE A N 1
ATOM 648 C CA . PHE A 1 86 ? -40.901 38.759 -18.334 1.00 38.12 86 PHE A CA 1
ATOM 649 C C . PHE A 1 86 ? -41.298 37.933 -17.105 1.00 38.12 86 PHE A C 1
ATOM 651 O O . PHE A 1 86 ? -41.512 36.733 -17.236 1.00 38.12 86 PHE A O 1
ATOM 658 N N . SER A 1 87 ? -41.438 38.563 -15.931 1.00 46.53 87 SER A N 1
ATOM 659 C CA . SER A 1 87 ? -41.685 37.889 -14.643 1.00 46.53 87 SER A CA 1
ATOM 660 C C . SER A 1 87 ? -40.681 36.768 -14.334 1.00 46.53 87 SER A C 1
ATOM 662 O O . SER A 1 87 ? -41.027 35.807 -13.655 1.00 46.53 87 SER A O 1
ATOM 664 N N . LEU A 1 88 ? -39.455 36.882 -14.852 1.00 46.94 88 LEU A N 1
ATOM 665 C CA . LEU A 1 88 ? -38.387 35.903 -14.660 1.00 46.94 88 LEU A CA 1
ATOM 666 C C . LEU A 1 88 ? -37.414 36.421 -13.613 1.00 46.94 88 LEU A C 1
ATOM 668 O O . LEU A 1 88 ? -37.062 37.607 -13.619 1.00 46.94 88 LEU A O 1
ATOM 672 N N . ASP A 1 89 ? -36.935 35.531 -12.749 1.00 61.31 89 ASP A N 1
ATOM 673 C CA . ASP A 1 89 ? -35.782 35.875 -11.932 1.00 61.31 89 ASP A CA 1
ATOM 674 C C . ASP A 1 89 ? -34.504 35.947 -12.790 1.00 61.31 89 ASP A C 1
ATOM 676 O O . ASP A 1 89 ? -34.443 35.535 -13.955 1.00 61.31 89 ASP A O 1
ATOM 680 N N . ARG A 1 90 ? -33.446 36.514 -12.211 1.00 41.09 90 ARG A N 1
ATOM 681 C CA . ARG A 1 90 ? -32.180 36.750 -12.913 1.00 41.09 90 ARG A CA 1
ATOM 682 C C . ARG A 1 90 ? -31.550 35.463 -13.466 1.00 41.09 90 ARG A C 1
ATOM 684 O O . ARG A 1 90 ? -30.950 35.501 -14.534 1.00 41.09 90 ARG A O 1
ATOM 691 N N . ARG A 1 91 ? -31.701 34.334 -12.770 1.00 45.03 91 ARG A N 1
ATOM 692 C CA . ARG A 1 91 ? -31.176 33.027 -13.192 1.00 45.03 91 ARG A CA 1
ATOM 693 C C . ARG A 1 91 ? -31.984 32.454 -14.350 1.00 45.03 91 ARG A C 1
ATOM 695 O O . ARG A 1 91 ? -31.412 31.866 -15.265 1.00 45.03 91 ARG A O 1
ATOM 702 N N . GLU A 1 92 ? -33.297 32.633 -14.325 1.00 44.25 92 GLU A N 1
ATOM 703 C CA . GLU A 1 92 ? -34.191 32.181 -15.390 1.00 44.25 92 GLU A CA 1
ATOM 704 C C . GLU A 1 92 ? -33.978 32.967 -16.690 1.00 44.25 92 GLU A C 1
ATOM 706 O O . GLU A 1 92 ? -33.993 32.382 -17.775 1.00 44.25 92 GLU A O 1
ATOM 711 N N . PHE A 1 93 ? -33.693 34.269 -16.592 1.00 46.53 93 PHE A N 1
ATOM 712 C CA . PHE A 1 93 ? -33.360 35.103 -17.748 1.00 46.53 93 PHE A CA 1
ATOM 713 C C . PHE A 1 93 ? -32.038 34.681 -18.417 1.00 46.53 93 PHE A C 1
ATOM 715 O O . PHE A 1 93 ? -31.970 34.563 -19.644 1.00 46.53 93 PHE A O 1
ATOM 722 N N . ASP A 1 94 ? -31.010 34.370 -17.621 1.00 43.03 94 ASP A N 1
ATOM 723 C CA . ASP A 1 94 ? -29.713 33.897 -18.125 1.00 43.03 94 ASP A CA 1
ATOM 724 C C . ASP A 1 94 ? -29.840 32.528 -18.826 1.00 43.03 94 ASP A C 1
ATOM 726 O O . ASP A 1 94 ? -29.278 32.309 -19.906 1.00 43.03 94 ASP A O 1
ATOM 730 N N . MET A 1 95 ? -30.655 31.619 -18.275 1.00 40.38 95 MET A N 1
ATOM 731 C CA . MET A 1 95 ? -30.952 30.327 -18.906 1.00 40.38 95 MET A CA 1
ATOM 732 C C . MET A 1 95 ? -31.790 30.470 -20.184 1.00 40.38 95 MET A C 1
ATOM 734 O O . MET A 1 95 ? -31.546 29.757 -21.162 1.00 40.38 95 MET A O 1
ATOM 738 N N . PHE A 1 96 ? -32.742 31.406 -20.216 1.00 43.69 96 PHE A N 1
ATOM 739 C CA . PHE A 1 96 ? -33.546 31.703 -21.403 1.00 43.69 96 PHE A CA 1
ATOM 740 C C . PHE A 1 96 ? -32.678 32.211 -22.567 1.00 43.69 96 PHE A C 1
ATOM 742 O O . PHE A 1 96 ? -32.814 31.739 -23.701 1.00 43.69 96 PHE A O 1
ATOM 749 N N . MET A 1 97 ? -31.724 33.104 -22.284 1.00 45.06 97 MET A N 1
ATOM 750 C CA . MET A 1 97 ? -30.777 33.618 -23.280 1.00 45.06 97 MET A CA 1
ATOM 751 C C . MET A 1 97 ? -29.834 32.529 -23.807 1.00 45.06 97 MET A C 1
ATOM 753 O O . MET A 1 97 ? -29.589 32.462 -25.016 1.00 45.06 97 MET A O 1
ATOM 757 N N . MET A 1 98 ? -29.374 31.620 -22.941 1.00 40.22 98 MET A N 1
ATOM 758 C CA . MET A 1 98 ? -28.590 30.458 -23.373 1.00 40.22 98 MET A CA 1
ATOM 759 C C . MET A 1 98 ? -29.388 29.484 -24.243 1.00 40.22 98 MET A C 1
ATOM 761 O O . MET A 1 98 ? -28.895 29.036 -25.280 1.00 40.22 98 MET A O 1
ATOM 765 N N . GLY A 1 99 ? -30.650 29.218 -23.898 1.00 40.53 99 GLY A N 1
ATOM 766 C CA . GLY A 1 99 ? -31.536 28.377 -24.705 1.00 40.53 99 GLY A CA 1
ATOM 767 C C . GLY A 1 99 ? -31.809 28.947 -26.104 1.00 40.53 99 GLY A C 1
ATOM 768 O O . GLY A 1 99 ? -31.869 28.196 -27.082 1.00 40.53 99 GLY A O 1
ATOM 769 N N . ALA A 1 100 ? -31.921 30.273 -26.228 1.00 42.31 100 ALA A N 1
ATOM 770 C CA . ALA A 1 100 ? -32.120 30.950 -27.510 1.00 42.31 100 ALA A CA 1
ATOM 771 C C . ALA A 1 100 ? -30.879 30.885 -28.421 1.00 42.31 100 ALA A C 1
ATOM 773 O O . ALA A 1 100 ? -31.013 30.719 -29.636 1.00 42.31 100 ALA A O 1
ATOM 774 N N . ILE A 1 101 ? -29.679 30.964 -27.839 1.00 43.62 101 ILE A N 1
ATOM 775 C CA . ILE A 1 101 ? -28.402 30.841 -28.558 1.00 43.62 101 ILE A CA 1
ATOM 776 C C . ILE A 1 101 ? -28.206 29.403 -29.060 1.00 43.62 101 ILE A C 1
ATOM 778 O O . ILE A 1 101 ? -27.904 29.198 -30.236 1.00 43.62 101 ILE A O 1
ATOM 782 N N . LEU A 1 102 ? -28.488 28.404 -28.220 1.00 42.53 102 LEU A N 1
ATOM 783 C CA . LEU A 1 102 ? -28.344 26.987 -28.573 1.00 42.53 102 LEU A CA 1
ATOM 784 C C . LEU A 1 102 ? -29.353 26.518 -29.635 1.00 42.53 102 LEU A C 1
ATOM 786 O O . LEU A 1 102 ? -29.013 25.695 -30.484 1.00 42.53 102 LEU A O 1
ATOM 790 N N . ARG A 1 103 ? -30.575 27.073 -29.666 1.00 42.12 103 ARG A N 1
ATOM 791 C CA . ARG A 1 103 ? -31.564 26.769 -30.724 1.00 42.12 103 ARG A CA 1
ATOM 792 C C . ARG A 1 103 ? -31.107 27.175 -32.123 1.00 42.12 103 ARG A C 1
ATOM 794 O O . ARG A 1 103 ? -31.563 26.578 -33.094 1.00 42.12 103 ARG A O 1
ATOM 801 N N . LYS A 1 104 ? -30.229 28.173 -32.232 1.00 40.56 104 LYS A N 1
ATOM 802 C CA . LYS A 1 104 ? -29.766 28.722 -33.512 1.00 40.56 104 LYS A CA 1
ATOM 803 C C . LYS A 1 104 ? -28.573 27.971 -34.112 1.00 40.56 104 LYS A C 1
ATOM 805 O O . LYS A 1 104 ? -28.277 28.161 -35.283 1.00 40.56 104 LYS A O 1
ATOM 810 N N . LEU A 1 105 ? -27.925 27.104 -33.331 1.00 40.19 105 LEU A N 1
ATOM 811 C CA . LEU A 1 105 ? -26.766 26.293 -33.730 1.00 40.19 105 LEU A CA 1
ATOM 812 C C . LEU A 1 105 ? -27.157 24.935 -34.362 1.00 40.19 105 LEU A C 1
ATOM 814 O O . LEU A 1 105 ? -26.309 24.066 -34.523 1.00 40.19 105 LEU A O 1
ATOM 818 N N . ARG A 1 106 ? -28.440 24.729 -34.703 1.00 43.34 106 ARG A N 1
ATOM 819 C CA . ARG A 1 106 ? -28.997 23.456 -35.212 1.00 43.34 106 ARG A CA 1
ATOM 820 C C . ARG A 1 106 ? -28.937 23.258 -36.740 1.00 43.34 106 ARG A C 1
ATOM 822 O O . ARG A 1 106 ? -29.406 22.225 -37.207 1.00 43.34 106 ARG A O 1
ATOM 829 N N . GLU A 1 107 ? -28.380 24.186 -37.519 1.00 40.22 107 GLU A N 1
ATOM 830 C CA . GLU A 1 107 ? -28.231 24.027 -38.980 1.00 40.22 107 GLU A CA 1
ATOM 831 C C . GLU A 1 107 ? -26.806 23.562 -39.361 1.00 40.22 107 GLU A C 1
ATOM 833 O O . GLU A 1 107 ? -25.837 24.158 -38.884 1.00 40.22 107 GLU A O 1
ATOM 838 N N . PRO A 1 108 ? -26.636 22.528 -40.211 1.00 39.44 108 PRO A N 1
ATOM 839 C CA . PRO A 1 108 ? -25.317 22.063 -40.648 1.00 39.44 108 PRO A CA 1
ATOM 840 C C . PRO A 1 108 ? -24.828 22.764 -41.936 1.00 39.44 108 PRO A C 1
ATOM 842 O O . PRO A 1 108 ? -25.658 23.157 -42.758 1.00 39.44 108 PRO A O 1
ATOM 845 N N . PRO A 1 109 ? -23.507 22.840 -42.207 1.00 44.28 109 PRO A N 1
ATOM 846 C CA . PRO A 1 109 ? -22.361 22.703 -41.310 1.00 44.28 109 PRO A CA 1
ATOM 847 C C . PRO A 1 109 ? -21.845 24.096 -40.901 1.00 44.28 109 PRO A C 1
ATOM 849 O O . PRO A 1 109 ? -21.521 24.934 -41.746 1.00 44.28 109 PRO A O 1
ATOM 852 N N . VAL A 1 110 ? -21.772 24.357 -39.595 1.00 43.50 110 VAL A N 1
ATOM 853 C CA . VAL A 1 110 ? -21.315 25.646 -39.057 1.00 43.50 110 VAL A CA 1
ATOM 854 C C . VAL A 1 110 ? -20.305 25.393 -37.947 1.00 43.50 110 VAL A C 1
ATOM 856 O O . VAL A 1 110 ? -20.663 24.881 -36.888 1.00 43.50 110 VAL A O 1
ATOM 859 N N . MET A 1 111 ? -19.052 25.789 -38.167 1.00 40.94 111 MET A N 1
ATOM 860 C CA . MET A 1 111 ? -18.064 25.885 -37.093 1.00 40.94 111 MET A CA 1
ATOM 861 C C . MET A 1 111 ? -18.239 27.261 -36.430 1.00 40.94 111 MET A C 1
ATOM 863 O O . MET A 1 111 ? -18.255 28.290 -37.113 1.00 40.94 111 MET A O 1
ATOM 867 N N . SER A 1 112 ? -18.456 27.283 -35.113 1.00 40.00 112 SER A N 1
ATOM 868 C CA . SER A 1 112 ? -18.699 28.521 -34.357 1.00 40.00 112 SER A CA 1
ATOM 869 C C . SER A 1 112 ? -17.579 28.752 -33.351 1.00 40.00 112 SER A C 1
ATOM 871 O O . SER A 1 112 ? -17.317 27.889 -32.515 1.00 40.00 112 SER A O 1
ATOM 873 N N . LEU A 1 113 ? -16.947 29.925 -33.424 1.00 38.59 113 LEU A N 1
ATOM 874 C CA . LEU A 1 113 ? -15.904 30.352 -32.493 1.00 38.59 113 LEU A CA 1
ATOM 875 C C . LEU A 1 113 ? -16.466 31.441 -31.573 1.00 38.59 113 LEU A C 1
ATOM 877 O O . LEU A 1 113 ? -16.895 32.496 -32.053 1.00 38.59 113 LEU A O 1
ATOM 881 N N . LEU A 1 114 ? -16.453 31.192 -30.261 1.00 37.72 114 LEU A N 1
ATOM 882 C CA . LEU A 1 114 ? -16.853 32.169 -29.248 1.00 37.72 114 LEU A CA 1
ATOM 883 C C . LEU A 1 114 ? -15.619 32.639 -28.475 1.00 37.72 114 LEU A C 1
ATOM 885 O O . LEU A 1 114 ? -14.926 31.837 -27.846 1.00 37.72 114 LEU A O 1
ATOM 889 N N . LEU A 1 115 ? -15.362 33.946 -28.524 1.00 37.25 115 LEU A N 1
ATOM 890 C CA . LEU A 1 115 ? -14.284 34.600 -27.787 1.00 37.25 115 LEU A CA 1
ATOM 891 C C . LEU A 1 115 ? -14.882 35.448 -26.666 1.00 37.25 115 LEU A C 1
ATOM 893 O O . LEU A 1 115 ? -15.649 36.379 -26.926 1.00 37.25 115 LEU A O 1
ATOM 897 N N . VAL A 1 116 ? -14.516 35.126 -25.424 1.00 36.00 116 VAL A N 1
ATOM 898 C CA . VAL A 1 116 ? -14.974 35.846 -24.229 1.00 36.00 116 VAL A CA 1
ATOM 899 C C . VAL A 1 116 ? -13.766 36.413 -23.490 1.00 36.00 116 VAL A C 1
ATOM 901 O O . VAL A 1 116 ? -12.831 35.685 -23.148 1.00 36.00 116 VAL A O 1
ATOM 904 N N . GLN A 1 117 ? -13.789 37.721 -23.237 1.00 37.59 117 GLN A N 1
ATOM 905 C CA . GLN A 1 117 ? -12.803 38.407 -22.405 1.00 37.59 117 GLN A CA 1
ATOM 906 C C . GLN A 1 117 ? -13.440 38.765 -21.059 1.00 37.59 117 GLN A C 1
ATOM 908 O O . GLN A 1 117 ? -14.391 39.542 -21.010 1.00 37.59 117 GLN A O 1
ATOM 913 N N . SER A 1 118 ? -12.930 38.198 -19.962 1.00 32.56 118 SER A N 1
ATOM 914 C CA . SER A 1 118 ? -13.501 38.396 -18.622 1.00 32.56 118 SER A CA 1
ATOM 915 C C . SER A 1 118 ? -12.905 39.581 -17.849 1.00 32.56 118 SER A C 1
ATOM 917 O O . SER A 1 118 ? -13.483 39.988 -16.846 1.00 32.56 118 SER A O 1
ATOM 919 N N . HIS A 1 119 ? -11.763 40.140 -18.276 1.00 35.91 119 HIS A N 1
ATOM 920 C CA . HIS A 1 119 ? -11.106 41.270 -17.603 1.00 35.91 119 HIS A CA 1
ATOM 921 C C . HIS A 1 119 ? -10.192 42.083 -18.554 1.00 35.91 119 HIS A C 1
ATOM 923 O O . HIS A 1 119 ? -9.560 41.494 -19.438 1.00 35.91 119 HIS A O 1
ATOM 929 N N . PRO A 1 120 ? -10.032 43.411 -18.358 1.00 31.11 120 PRO A N 1
ATOM 930 C CA . PRO A 1 120 ? -9.184 44.273 -19.202 1.00 31.11 120 PRO A CA 1
ATOM 931 C C . PRO A 1 120 ? -7.680 43.937 -19.203 1.00 31.11 120 PRO A C 1
ATOM 933 O O . PRO A 1 120 ? -6.955 44.405 -20.071 1.00 31.11 120 PRO A O 1
ATOM 936 N N . LEU A 1 121 ? -7.207 43.099 -18.273 1.00 31.34 121 LEU A N 1
ATOM 937 C CA . LEU A 1 121 ? -5.809 42.638 -18.205 1.00 31.34 121 LEU A CA 1
ATOM 938 C C . LEU A 1 121 ? -5.652 41.117 -18.394 1.00 31.34 121 LEU A C 1
ATOM 940 O O . LEU A 1 121 ? -4.542 40.599 -18.311 1.00 31.34 121 LEU A O 1
ATOM 944 N N . SER A 1 122 ? -6.738 40.381 -18.650 1.00 33.91 122 SER A N 1
ATOM 945 C CA . SER A 1 122 ? -6.688 38.930 -18.879 1.00 33.91 122 SER A CA 1
ATOM 946 C C . SER A 1 122 ? -6.707 38.596 -20.371 1.00 33.91 122 SER A C 1
ATOM 948 O O . SER A 1 122 ? -7.417 39.241 -21.147 1.00 33.91 122 SER A O 1
ATOM 950 N N . ARG A 1 123 ? -5.965 37.551 -20.762 1.00 33.53 123 ARG A N 1
ATOM 951 C CA . ARG A 1 123 ? -5.945 37.007 -22.130 1.00 33.53 123 ARG A CA 1
ATOM 952 C C . ARG A 1 123 ? -7.329 36.467 -22.530 1.00 33.53 123 ARG A C 1
ATOM 954 O O . ARG A 1 123 ? -8.069 35.967 -21.688 1.00 33.53 123 ARG A O 1
ATOM 961 N N . CYS A 1 124 ? -7.666 36.585 -23.815 1.00 32.91 124 CYS A N 1
ATOM 962 C CA . CYS A 1 124 ? -8.923 36.088 -24.381 1.00 32.91 124 CYS A CA 1
ATOM 963 C C . CYS A 1 124 ? -8.971 34.553 -24.346 1.00 32.91 124 CYS A C 1
ATOM 965 O O . CYS A 1 124 ? -7.991 33.905 -24.709 1.00 32.91 124 CYS A O 1
ATOM 967 N N . VAL A 1 125 ? -10.112 33.984 -23.955 1.00 32.25 125 VAL A N 1
ATOM 968 C CA . VAL A 1 125 ? -10.353 32.534 -23.992 1.00 32.25 125 VAL A CA 1
ATOM 969 C C . VAL A 1 125 ? -11.115 32.203 -25.275 1.00 32.25 125 VAL A C 1
ATOM 971 O O . VAL A 1 125 ? -12.153 32.812 -25.546 1.00 32.25 125 VAL A O 1
ATOM 974 N N . ALA A 1 126 ? -10.593 31.265 -26.067 1.00 33.00 126 ALA A N 1
ATOM 975 C CA . ALA A 1 126 ? -11.229 30.770 -27.285 1.00 33.00 126 ALA A CA 1
ATOM 976 C C . ALA A 1 126 ? -11.856 29.399 -27.020 1.00 33.00 126 ALA A C 1
ATOM 978 O O . ALA A 1 126 ? -11.163 28.478 -26.595 1.00 33.00 126 ALA A O 1
ATOM 979 N N . LEU A 1 127 ? -13.156 29.263 -27.284 1.00 32.88 127 LEU A N 1
ATOM 980 C CA . LEU A 1 127 ? -13.846 27.976 -27.247 1.00 32.88 127 LEU A CA 1
ATOM 981 C C . LEU A 1 127 ? -14.138 27.533 -28.688 1.00 32.88 127 LEU A C 1
ATOM 983 O O . LEU A 1 127 ? -14.881 28.212 -29.402 1.00 32.88 127 LEU A O 1
ATOM 987 N N . VAL A 1 128 ? -13.546 26.415 -29.114 1.00 31.42 128 VAL A N 1
ATOM 988 C CA . VAL A 1 128 ? -13.808 25.771 -30.412 1.00 31.42 128 VAL A CA 1
ATOM 989 C C . VAL A 1 128 ? -14.667 24.538 -30.151 1.00 31.42 128 VAL A C 1
ATOM 991 O O . VAL A 1 128 ? -14.263 23.658 -29.396 1.00 31.42 128 VAL A O 1
ATOM 994 N N . LEU A 1 129 ? -15.857 24.471 -30.748 1.00 33.50 129 LEU A N 1
ATOM 995 C CA . LEU A 1 129 ? -16.773 23.339 -30.586 1.00 33.50 129 LEU A CA 1
ATOM 996 C C . LEU A 1 129 ? -16.920 22.586 -31.918 1.00 33.50 129 LEU A C 1
ATOM 998 O O . LEU A 1 129 ? -17.557 23.117 -32.832 1.00 33.50 129 LEU A O 1
ATOM 1002 N N . PRO A 1 130 ? -16.384 21.360 -32.052 1.00 29.47 130 PRO A N 1
ATOM 1003 C CA . PRO A 1 130 ? -16.740 20.482 -33.157 1.00 29.47 130 PRO A CA 1
ATOM 1004 C C . PRO A 1 130 ? -18.086 19.798 -32.871 1.00 29.47 130 PRO A C 1
ATOM 1006 O O . PRO A 1 130 ? -18.311 19.259 -31.789 1.00 29.47 130 PRO A O 1
ATOM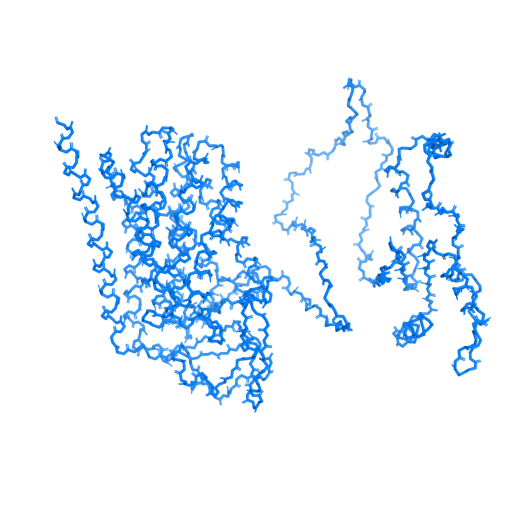 1009 N N . VAL A 1 131 ? -18.990 19.810 -33.854 1.00 40.94 131 VAL A N 1
ATOM 1010 C CA . VAL A 1 131 ? -20.292 19.128 -33.781 1.00 40.94 131 VAL A CA 1
ATOM 1011 C C . VAL A 1 131 ? -20.300 17.979 -34.786 1.00 40.94 131 VAL A C 1
ATOM 1013 O O . VAL A 1 131 ? -20.610 18.197 -35.957 1.00 40.94 131 VAL A O 1
ATOM 1016 N N . PRO A 1 132 ? -19.988 16.747 -34.352 1.00 32.62 132 PRO A N 1
ATOM 1017 C CA . PRO A 1 132 ? -20.783 15.636 -34.858 1.00 32.62 132 PRO A CA 1
ATOM 1018 C C . PRO A 1 132 ? -20.969 14.544 -33.796 1.00 32.62 132 PRO A C 1
ATOM 1020 O O . PRO A 1 132 ? -20.165 13.627 -33.708 1.00 32.62 132 PRO A O 1
ATOM 1023 N N . LEU A 1 133 ? -22.044 14.624 -33.004 1.00 27.41 133 LEU A N 1
ATOM 1024 C CA . LEU A 1 133 ? -22.641 13.478 -32.288 1.00 27.41 133 LEU A CA 1
ATOM 1025 C C . LEU A 1 133 ? -23.995 13.876 -31.672 1.00 27.41 133 LEU A C 1
ATOM 1027 O O . LEU A 1 133 ? -24.231 13.763 -30.478 1.00 27.41 133 LEU A O 1
ATOM 1031 N N . LEU A 1 134 ? -24.905 14.402 -32.497 1.00 29.28 134 LEU A N 1
ATOM 1032 C CA . LEU A 1 134 ? -26.297 14.666 -32.088 1.00 29.28 134 LEU A CA 1
ATOM 1033 C C . LEU A 1 134 ? -27.338 14.154 -33.093 1.00 29.28 134 LEU A C 1
ATOM 1035 O O . LEU A 1 134 ? -28.522 14.456 -32.981 1.00 29.28 134 LEU A O 1
ATOM 1039 N N . ALA A 1 135 ? -26.925 13.330 -34.056 1.00 30.66 135 ALA A N 1
ATOM 1040 C CA . ALA A 1 135 ? -27.832 12.688 -34.998 1.00 30.66 135 ALA A CA 1
ATOM 1041 C C . ALA A 1 135 ? -28.129 11.249 -34.550 1.00 30.66 135 ALA A C 1
ATOM 1043 O O . ALA A 1 135 ? -27.572 10.316 -35.119 1.00 30.66 135 ALA A O 1
ATOM 1044 N N . ARG A 1 136 ? -28.945 11.092 -33.495 1.00 30.84 136 ARG A N 1
ATOM 1045 C CA . ARG A 1 136 ? -29.823 9.933 -33.183 1.00 30.84 136 ARG A CA 1
ATOM 1046 C C . ARG A 1 136 ? -30.244 9.977 -31.712 1.00 30.84 136 ARG A C 1
ATOM 1048 O O . ARG A 1 136 ? -29.739 9.230 -30.884 1.00 30.84 136 ARG A O 1
ATOM 1055 N N . VAL A 1 137 ? -31.191 10.851 -31.394 1.00 26.72 137 VAL A N 1
ATOM 1056 C CA . VAL A 1 137 ? -32.069 10.659 -30.234 1.00 26.72 137 VAL A CA 1
ATOM 1057 C C . VAL A 1 137 ? -33.459 11.092 -30.678 1.00 26.72 137 VAL A C 1
ATOM 1059 O O . VAL A 1 137 ? -33.720 12.286 -30.826 1.00 26.72 137 VAL A O 1
ATOM 1062 N N . ASP A 1 138 ? -34.331 10.121 -30.939 1.00 28.25 138 ASP A N 1
ATOM 1063 C CA . ASP A 1 138 ? -35.755 10.380 -31.127 1.00 28.25 138 ASP A CA 1
ATOM 1064 C C . ASP A 1 138 ? -36.348 10.830 -29.785 1.00 28.25 138 ASP A C 1
ATOM 1066 O O . ASP A 1 138 ? -36.195 10.168 -28.757 1.00 28.25 138 ASP A O 1
ATOM 1070 N N . ALA A 1 139 ? -36.980 12.002 -29.780 1.00 33.78 139 ALA A N 1
ATOM 1071 C CA . ALA A 1 139 ? -37.562 12.611 -28.591 1.00 33.78 139 ALA A CA 1
ATOM 1072 C C . ALA A 1 139 ? -39.012 12.146 -28.372 1.00 33.78 139 ALA A C 1
ATOM 1074 O O . ALA A 1 139 ? -39.818 12.150 -29.302 1.00 33.78 139 ALA A O 1
ATOM 1075 N N . PHE A 1 140 ? -39.373 11.844 -27.121 1.00 27.59 140 PHE A N 1
ATOM 1076 C CA . PHE A 1 140 ? -40.771 11.765 -26.680 1.00 27.59 140 PHE A CA 1
ATOM 1077 C C . PHE A 1 140 ? -41.321 13.178 -26.403 1.00 27.59 140 PHE A C 1
ATOM 1079 O O . PHE A 1 140 ? -40.637 13.970 -25.748 1.00 27.59 140 PHE A O 1
ATOM 1086 N N . PRO A 1 141 ? -42.553 13.515 -26.829 1.00 34.75 141 PRO A N 1
ATOM 1087 C CA . PRO A 1 141 ? -43.177 14.781 -26.469 1.00 34.75 141 PRO A CA 1
ATOM 1088 C C . PRO A 1 141 ? -43.800 14.682 -25.068 1.00 34.75 141 PRO A C 1
ATOM 1090 O O . PRO A 1 141 ? -44.614 13.801 -24.807 1.00 34.75 141 PRO A O 1
ATOM 1093 N N . VAL A 1 142 ? -43.439 15.602 -24.171 1.00 31.70 142 VAL A N 1
ATOM 1094 C CA . VAL A 1 142 ? -44.167 15.830 -22.910 1.00 31.70 142 VAL A CA 1
ATOM 1095 C C . VAL A 1 142 ? -45.239 16.882 -23.183 1.00 31.70 142 VAL A C 1
ATOM 1097 O O . VAL A 1 142 ? -44.927 17.958 -23.702 1.00 31.70 142 VAL A O 1
ATOM 1100 N N . SER A 1 143 ? -46.500 16.572 -22.883 1.00 35.47 143 SER A N 1
ATOM 1101 C CA . SER A 1 143 ? -47.612 17.500 -23.087 1.00 35.47 143 SER A CA 1
ATOM 1102 C C . SER A 1 143 ? -47.750 18.446 -21.888 1.00 35.47 143 SER A C 1
ATOM 1104 O O . SER A 1 143 ? -47.343 18.126 -20.771 1.00 35.47 143 SER A O 1
ATOM 1106 N N . LYS A 1 144 ? -48.354 19.624 -22.091 1.00 34.47 144 LYS A N 1
ATOM 1107 C CA . LYS A 1 144 ? -48.636 20.587 -21.005 1.00 34.47 144 LYS A CA 1
ATOM 1108 C C . LYS A 1 144 ? -49.550 20.022 -19.907 1.00 34.47 144 LYS A C 1
ATOM 1110 O O . LYS A 1 144 ? -49.604 20.598 -18.827 1.00 34.47 144 LYS A O 1
ATOM 1115 N N . GLU A 1 145 ? -50.252 18.925 -20.175 1.00 38.25 145 GLU A N 1
ATOM 1116 C CA . GLU A 1 145 ? -51.190 18.284 -19.248 1.00 38.25 145 GLU A CA 1
ATOM 1117 C C . GLU A 1 145 ? -50.475 17.400 -18.207 1.00 38.25 145 GLU A C 1
ATOM 1119 O O . GLU A 1 145 ? -51.059 17.070 -17.177 1.00 38.25 145 GLU A O 1
ATOM 1124 N N . ASP A 1 146 ? -49.188 17.090 -18.414 1.00 35.66 146 ASP A N 1
ATOM 1125 C CA . ASP A 1 146 ? -48.387 16.225 -17.535 1.00 35.66 146 ASP A CA 1
ATOM 1126 C C . ASP A 1 146 ? -47.763 16.958 -16.326 1.00 35.66 146 ASP A C 1
ATOM 1128 O O . ASP A 1 146 ? -47.038 16.354 -15.529 1.00 35.66 146 ASP A O 1
ATOM 1132 N N . ILE A 1 147 ? -48.036 18.260 -16.166 1.00 34.34 147 ILE A N 1
ATOM 1133 C CA . ILE A 1 147 ? -47.488 19.107 -15.098 1.00 34.34 147 ILE A CA 1
ATOM 1134 C C . ILE A 1 147 ? -48.637 19.647 -14.241 1.00 34.34 147 ILE A C 1
ATOM 1136 O O . ILE A 1 147 ? -49.405 20.498 -14.682 1.00 34.34 147 ILE A O 1
ATOM 1140 N N . GLN A 1 148 ? -48.728 19.199 -12.986 1.00 33.91 148 GLN A N 1
ATOM 1141 C CA . GLN A 1 148 ? -49.601 19.817 -11.982 1.00 33.91 148 GLN A CA 1
ATOM 1142 C C . GLN A 1 148 ? -48.776 20.505 -10.894 1.00 33.91 148 GLN A C 1
ATOM 1144 O O . GLN A 1 148 ? -47.814 19.946 -10.367 1.00 33.91 148 GLN A O 1
ATOM 1149 N N . VAL A 1 149 ? -49.180 21.731 -10.557 1.00 32.78 149 VAL A N 1
ATOM 1150 C CA . VAL A 1 149 ? -48.576 22.571 -9.519 1.00 32.78 149 VAL A CA 1
ATOM 1151 C C . VAL A 1 149 ? -49.540 22.632 -8.339 1.00 32.78 149 VAL A C 1
ATOM 1153 O O . VAL A 1 149 ? -50.687 23.042 -8.508 1.00 32.78 149 VAL A O 1
ATOM 1156 N N . PHE A 1 150 ? -49.082 22.251 -7.145 1.00 33.25 150 PHE A N 1
ATOM 1157 C CA . PHE A 1 150 ? -49.865 22.384 -5.915 1.00 33.25 150 PHE A CA 1
ATOM 1158 C C . PHE A 1 150 ? -49.290 23.499 -5.033 1.00 33.25 150 PHE A C 1
ATOM 1160 O O . PHE A 1 150 ? -48.082 23.510 -4.783 1.00 33.25 150 PHE A O 1
ATOM 1167 N N . PRO A 1 151 ? -50.123 24.428 -4.530 1.00 31.77 151 PRO A N 1
ATOM 1168 C CA . PRO A 1 151 ? -49.673 25.438 -3.595 1.00 31.77 151 PRO A CA 1
ATOM 1169 C C . PRO A 1 151 ? -49.812 24.908 -2.165 1.00 31.77 151 PRO A C 1
ATOM 1171 O O . PRO A 1 151 ? -50.911 24.797 -1.629 1.00 31.77 151 PRO A O 1
ATOM 1174 N N . THR A 1 152 ? -48.687 24.635 -1.514 1.00 31.77 152 THR A N 1
ATOM 1175 C CA . THR A 1 152 ? -48.630 24.506 -0.053 1.00 31.77 152 THR A CA 1
ATOM 1176 C C . THR A 1 152 ? -47.421 25.271 0.459 1.00 31.77 152 THR A C 1
ATOM 1178 O O . THR A 1 152 ? -46.302 24.940 0.090 1.00 31.77 152 THR A O 1
ATOM 1181 N N . GLY A 1 153 ? -47.672 26.297 1.279 1.00 32.25 153 GLY A N 1
ATOM 1182 C CA . GLY A 1 153 ? -46.731 26.945 2.204 1.00 32.25 153 GLY A CA 1
ATOM 1183 C C . GLY A 1 153 ? -45.259 27.037 1.779 1.00 32.25 153 GLY A C 1
ATOM 1184 O O . GLY A 1 153 ? -44.504 26.084 1.928 1.00 32.25 153 GLY A O 1
ATOM 1185 N N . SER A 1 154 ? -44.864 28.225 1.310 1.00 28.47 154 SER A N 1
ATOM 1186 C CA . SER A 1 154 ? -43.487 28.730 1.123 1.00 28.47 154 SER A CA 1
ATOM 1187 C C . SER A 1 154 ? -42.459 27.893 0.339 1.00 28.47 154 SER A C 1
ATOM 1189 O O . SER A 1 154 ? -41.321 28.345 0.208 1.00 28.47 154 SER A O 1
ATOM 1191 N N . ARG A 1 155 ? -42.819 26.764 -0.288 1.00 30.02 155 ARG A N 1
ATOM 1192 C CA . ARG A 1 155 ? -41.976 26.100 -1.304 1.00 30.02 155 ARG A CA 1
ATOM 1193 C C . ARG A 1 155 ? -42.798 25.516 -2.452 1.00 30.02 155 ARG A C 1
ATOM 1195 O O . ARG A 1 155 ? -43.650 24.657 -2.247 1.00 30.02 155 ARG A O 1
ATOM 1202 N N . LEU A 1 156 ? -42.495 25.955 -3.675 1.00 25.84 156 LEU A N 1
ATOM 1203 C CA . LEU A 1 156 ? -43.039 25.371 -4.899 1.00 25.84 156 LEU A CA 1
ATOM 1204 C C . LEU A 1 156 ? -42.345 24.023 -5.157 1.00 25.84 156 LEU A C 1
ATOM 1206 O O . LEU A 1 156 ? -41.125 23.978 -5.300 1.00 25.84 156 LEU A O 1
ATOM 1210 N N . SER A 1 157 ? -43.111 22.934 -5.210 1.00 29.59 157 SER A N 1
ATOM 1211 C CA . SER A 1 157 ? -42.607 21.600 -5.565 1.00 29.59 157 SER A CA 1
ATOM 1212 C C . SER A 1 157 ? -43.294 21.148 -6.852 1.00 29.59 157 SER A C 1
ATOM 1214 O O . SER A 1 157 ? -44.519 21.047 -6.883 1.00 29.59 157 SER A O 1
ATOM 1216 N N . VAL A 1 158 ? -42.528 20.889 -7.914 1.00 28.98 158 VAL A N 1
ATOM 1217 C CA . VAL A 1 158 ? -43.045 20.349 -9.183 1.00 28.98 158 VAL A CA 1
ATOM 1218 C C . VAL A 1 158 ? -42.869 18.832 -9.164 1.00 28.98 158 VAL A C 1
ATOM 1220 O O . VAL A 1 158 ? -41.750 18.344 -9.023 1.00 28.98 158 VAL A O 1
ATOM 1223 N N . PHE A 1 159 ? -43.965 18.082 -9.289 1.00 33.97 159 PHE A N 1
ATOM 1224 C CA . PHE A 1 159 ? -43.959 16.616 -9.302 1.00 33.97 159 PHE A CA 1
ATOM 1225 C C . PHE A 1 159 ? -44.311 16.103 -10.706 1.00 33.97 159 PHE A C 1
ATOM 1227 O O . PHE A 1 159 ? -45.376 16.422 -11.228 1.00 33.97 159 PHE A O 1
ATOM 1234 N N . ILE A 1 160 ? -43.441 15.282 -11.307 1.00 31.84 160 ILE A N 1
ATOM 1235 C CA . ILE A 1 160 ? -43.721 14.574 -12.569 1.00 31.84 160 ILE A CA 1
ATOM 1236 C C . ILE A 1 160 ? -44.256 13.180 -12.221 1.00 31.84 160 ILE A C 1
ATOM 1238 O O . ILE A 1 160 ? -43.553 12.346 -11.650 1.00 31.84 160 ILE A O 1
ATOM 1242 N N . ARG A 1 161 ? -45.524 12.917 -12.549 1.00 33.53 161 ARG A N 1
ATOM 1243 C CA . ARG A 1 161 ? -46.323 11.800 -12.008 1.00 33.53 161 ARG A CA 1
ATOM 1244 C C . ARG A 1 161 ? -46.079 10.424 -12.659 1.00 33.53 161 ARG A C 1
ATOM 1246 O O . ARG A 1 161 ? -46.951 9.566 -12.599 1.00 33.53 161 ARG A O 1
ATOM 1253 N N . ARG A 1 162 ? -44.925 10.165 -13.285 1.00 33.28 162 ARG A N 1
ATOM 1254 C CA . ARG A 1 162 ? -44.698 8.906 -14.034 1.00 33.28 162 ARG A CA 1
ATOM 1255 C C . ARG A 1 162 ? -43.376 8.194 -13.731 1.00 33.28 162 ARG A C 1
ATOM 1257 O O . ARG A 1 162 ? -42.726 7.671 -14.626 1.00 33.28 162 ARG A O 1
ATOM 1264 N N . LEU A 1 163 ? -43.006 8.128 -12.451 1.00 31.75 163 LEU A N 1
ATOM 1265 C CA . LEU A 1 163 ? -41.834 7.373 -11.976 1.00 31.75 163 LEU A CA 1
ATOM 1266 C C . LEU A 1 163 ? -42.152 5.998 -11.356 1.00 31.75 163 LEU A C 1
ATOM 1268 O O . LEU A 1 163 ? -41.247 5.326 -10.874 1.00 31.75 163 LEU A O 1
ATOM 1272 N N . GLU A 1 164 ? -43.395 5.513 -11.430 1.00 30.89 164 GLU A N 1
ATOM 1273 C CA . GLU A 1 164 ? -43.753 4.155 -10.968 1.00 30.89 164 GLU A CA 1
ATOM 127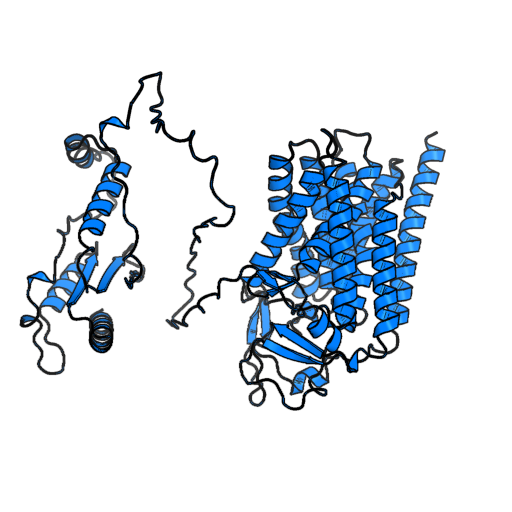4 C C . GLU A 1 164 ? -43.605 3.059 -12.041 1.00 30.89 164 GLU A C 1
ATOM 1276 O O . GLU A 1 164 ? -43.911 1.894 -11.796 1.00 30.89 164 GLU A O 1
ATOM 1281 N N . THR A 1 165 ? -43.065 3.376 -13.223 1.00 31.66 165 THR A N 1
ATOM 1282 C CA . THR A 1 165 ? -42.844 2.390 -14.304 1.00 31.66 165 THR A CA 1
ATOM 1283 C C . THR A 1 165 ? -41.372 2.241 -14.712 1.00 31.66 165 THR A C 1
ATOM 1285 O O . THR A 1 165 ? -41.078 1.847 -15.834 1.00 31.66 165 THR A O 1
ATOM 1288 N N . LEU A 1 166 ? -40.425 2.489 -13.797 1.00 32.19 166 LEU A N 1
ATOM 1289 C CA . LEU A 1 166 ? -38.987 2.217 -13.997 1.00 32.19 166 LEU A CA 1
ATOM 1290 C C . LEU A 1 166 ? -38.499 0.972 -13.234 1.00 32.19 166 LEU A C 1
ATOM 1292 O O . LEU A 1 166 ? -37.392 0.931 -12.710 1.00 32.19 166 LEU A O 1
ATOM 1296 N N . ARG A 1 167 ? -39.312 -0.091 -13.195 1.00 30.16 167 ARG A N 1
ATOM 1297 C CA . ARG A 1 167 ? -38.907 -1.407 -12.656 1.00 30.16 167 ARG A CA 1
ATOM 1298 C C . ARG A 1 167 ? -38.220 -2.318 -13.686 1.00 30.16 167 ARG A C 1
ATOM 1300 O O . ARG A 1 167 ? -38.042 -3.506 -13.432 1.00 30.16 167 ARG A O 1
ATOM 1307 N N . ARG A 1 168 ? -37.845 -1.788 -14.855 1.00 31.83 168 ARG A N 1
ATOM 1308 C CA . ARG A 1 168 ? -37.139 -2.519 -15.918 1.00 31.83 168 ARG A CA 1
ATOM 1309 C C . ARG A 1 168 ? -36.100 -1.628 -16.599 1.00 31.83 168 ARG A C 1
ATOM 1311 O O . ARG A 1 168 ? -36.323 -1.167 -17.708 1.00 31.83 168 ARG A O 1
ATOM 1318 N N . PHE A 1 169 ? -34.961 -1.424 -15.951 1.00 29.23 169 PHE A N 1
ATOM 1319 C CA . PHE A 1 169 ? -33.729 -1.061 -16.650 1.00 29.23 169 PHE A CA 1
ATOM 1320 C C . PHE A 1 169 ? -32.637 -2.056 -16.256 1.00 29.23 169 PHE A C 1
ATOM 1322 O O . PHE A 1 169 ? -32.444 -2.346 -15.076 1.00 29.23 169 PHE A O 1
ATOM 1329 N N . LYS A 1 170 ? -31.994 -2.644 -17.272 1.00 30.78 170 LYS A N 1
ATOM 1330 C CA . LYS A 1 170 ? -30.785 -3.458 -17.113 1.00 30.78 170 LYS A CA 1
ATOM 1331 C C . LYS A 1 170 ? -29.622 -2.540 -16.722 1.00 30.78 170 LYS A C 1
ATOM 1333 O O . LYS A 1 170 ? -29.578 -1.376 -17.101 1.00 30.78 170 LYS A O 1
ATOM 1338 N N . SER A 1 171 ? -28.710 -3.091 -15.940 1.00 32.28 171 SER A N 1
ATOM 1339 C CA . SER A 1 171 ? -27.673 -2.427 -15.149 1.00 32.28 171 SER A CA 1
ATOM 1340 C C . SER A 1 171 ? -26.462 -1.883 -15.929 1.00 32.28 171 SER A C 1
ATOM 1342 O O . SER A 1 171 ? -25.346 -2.047 -15.446 1.00 32.28 171 SER A O 1
ATOM 1344 N N . SER A 1 172 ? -26.619 -1.284 -17.114 1.00 27.89 172 SER A N 1
ATOM 1345 C CA . SER A 1 172 ? -25.452 -0.904 -17.941 1.00 27.89 172 SER A CA 1
ATOM 1346 C C . SER A 1 172 ? -25.259 0.579 -18.259 1.00 27.89 172 SER A C 1
ATOM 1348 O O . SER A 1 172 ? -24.200 0.903 -18.777 1.00 27.89 172 SER A O 1
ATOM 1350 N N . ASP A 1 173 ? -26.160 1.492 -17.888 1.00 26.30 173 ASP A N 1
ATOM 1351 C CA . ASP A 1 173 ? -25.997 2.909 -18.258 1.00 26.30 173 ASP A CA 1
ATOM 1352 C C . ASP A 1 173 ? -25.966 3.827 -17.025 1.00 26.30 173 ASP A C 1
ATOM 1354 O O . ASP A 1 173 ? -26.995 4.314 -16.555 1.00 26.30 173 ASP A O 1
ATOM 1358 N N . ILE A 1 174 ? -24.763 4.072 -16.495 1.00 27.67 174 ILE A N 1
ATOM 1359 C CA . ILE A 1 174 ? -24.479 5.176 -15.565 1.00 27.67 174 ILE A CA 1
ATOM 1360 C C . ILE A 1 174 ? -23.609 6.184 -16.318 1.00 27.67 174 ILE A C 1
ATOM 1362 O O . ILE A 1 174 ? -22.439 5.925 -16.586 1.00 27.67 174 ILE A O 1
ATOM 1366 N N . PHE A 1 175 ? -24.177 7.343 -16.647 1.00 23.56 175 PHE A N 1
ATOM 1367 C CA . PHE A 1 175 ? -23.434 8.475 -17.197 1.00 23.56 175 PHE A CA 1
ATOM 1368 C C . PHE A 1 175 ? -22.953 9.377 -16.053 1.00 23.56 175 PHE A C 1
ATOM 1370 O O . PHE A 1 175 ? -23.763 9.944 -15.319 1.00 23.56 175 PHE A O 1
ATOM 1377 N N . LEU A 1 176 ? -21.634 9.523 -15.913 1.00 26.27 176 LEU A N 1
ATOM 1378 C CA . LEU A 1 176 ? -20.990 10.523 -15.060 1.00 26.27 176 LEU A CA 1
ATOM 1379 C C . LEU A 1 176 ? -20.488 11.672 -15.942 1.00 26.27 176 LEU A C 1
ATOM 1381 O O . LEU A 1 176 ? -19.761 11.451 -16.907 1.00 26.27 176 LEU A O 1
ATOM 1385 N N . PHE A 1 177 ? -20.883 12.900 -15.610 1.00 20.42 177 PHE A N 1
ATOM 1386 C CA . PHE A 1 177 ? -20.343 14.112 -16.225 1.00 20.42 177 PHE A CA 1
ATOM 1387 C C . PHE A 1 177 ? -18.932 14.379 -15.676 1.00 20.42 177 PHE A C 1
ATOM 1389 O O . PHE A 1 177 ? -18.792 14.485 -14.454 1.00 20.42 177 PHE A O 1
ATOM 1396 N N . PRO A 1 178 ? -17.892 14.540 -16.513 1.00 25.86 178 PRO A N 1
ATOM 1397 C CA . PRO A 1 178 ? -16.601 15.008 -16.032 1.00 25.86 178 PRO A CA 1
ATOM 1398 C C . PRO A 1 178 ? -16.658 16.514 -15.740 1.00 25.86 178 PRO A C 1
ATOM 1400 O O . PRO A 1 178 ? -17.132 17.311 -16.553 1.00 25.86 178 PRO A O 1
ATOM 1403 N N . VAL A 1 179 ? -16.144 16.910 -14.576 1.00 21.61 179 VAL A N 1
ATOM 1404 C CA . VAL A 1 179 ? -15.794 18.302 -14.274 1.00 21.61 179 VAL A CA 1
ATOM 1405 C C . VAL A 1 179 ? -14.419 18.557 -14.887 1.00 21.61 179 VAL A C 1
ATOM 1407 O O . VAL A 1 179 ? -13.440 17.949 -14.468 1.00 21.61 179 VAL A O 1
ATOM 1410 N N . MET A 1 180 ? -14.338 19.432 -15.893 1.00 22.97 180 MET A N 1
ATOM 1411 C CA . MET A 1 180 ? -13.056 19.889 -16.436 1.00 22.97 180 MET A CA 1
ATOM 1412 C C . MET A 1 180 ? -12.467 20.976 -15.534 1.00 22.97 180 MET A C 1
ATOM 1414 O O . MET A 1 180 ? -13.086 22.018 -15.320 1.00 22.97 180 MET A O 1
ATOM 1418 N N . SER A 1 181 ? -11.245 20.763 -15.062 1.00 22.12 181 SER A N 1
ATOM 1419 C CA . SER A 1 181 ? -10.392 21.801 -14.484 1.00 22.12 181 SER A CA 1
ATOM 1420 C C . SER A 1 181 ? -9.263 22.120 -15.461 1.00 22.12 181 SER A C 1
ATOM 1422 O O . SER A 1 181 ? -8.509 21.233 -15.845 1.00 22.12 181 SER A O 1
ATOM 1424 N N . VAL A 1 182 ? -9.148 23.388 -15.861 1.00 24.52 182 VAL A N 1
ATOM 1425 C CA . VAL A 1 182 ? -8.071 23.894 -16.725 1.00 24.52 182 VAL A CA 1
ATOM 1426 C C . VAL A 1 182 ? -7.089 24.680 -15.856 1.00 24.52 182 VAL A C 1
ATOM 1428 O O . VAL A 1 182 ? -7.464 25.704 -15.284 1.00 24.52 182 VAL A O 1
ATOM 1431 N N . MET A 1 183 ? -5.837 24.227 -15.764 1.00 24.25 183 MET A N 1
ATOM 1432 C CA . MET A 1 183 ? -4.720 25.043 -15.275 1.00 24.25 183 MET A CA 1
ATOM 1433 C C . MET A 1 183 ? -3.920 25.567 -16.471 1.00 24.25 183 MET A C 1
ATOM 1435 O O . MET A 1 183 ? -3.485 24.793 -17.316 1.00 24.25 183 MET A O 1
ATOM 1439 N N . LEU A 1 184 ? -3.715 26.885 -16.535 1.00 26.28 184 LEU A N 1
ATOM 1440 C CA . LEU A 1 184 ? -2.843 27.535 -17.516 1.00 26.28 184 LEU A CA 1
ATOM 1441 C C . LEU A 1 184 ? -1.529 27.930 -16.835 1.00 26.28 184 LEU A C 1
ATOM 1443 O O . LEU A 1 184 ? -1.541 28.751 -15.916 1.00 26.28 184 LEU A O 1
ATOM 1447 N N . LYS A 1 185 ? -0.396 27.404 -17.317 1.00 27.56 185 LYS A N 1
ATOM 1448 C CA . LYS A 1 185 ? 0.945 27.912 -16.996 1.00 27.56 185 LYS A CA 1
ATOM 1449 C C . LYS A 1 185 ? 1.626 28.386 -18.286 1.00 27.56 185 LYS A C 1
ATOM 1451 O O . LYS A 1 185 ? 1.527 27.742 -19.318 1.00 27.56 185 LYS A O 1
ATOM 1456 N N . SER A 1 186 ? 2.205 29.582 -18.197 1.00 33.22 186 SER A N 1
ATOM 1457 C CA . SER A 1 186 ? 3.110 30.275 -19.130 1.00 33.22 186 SER A CA 1
ATOM 1458 C C . SER A 1 186 ? 3.274 29.739 -20.566 1.00 33.22 186 SER A C 1
ATOM 1460 O O . SER A 1 186 ? 4.027 28.810 -20.815 1.00 33.22 186 SER A O 1
ATOM 1462 N N . GLY A 1 187 ? 2.760 30.509 -21.526 1.00 32.84 187 GLY A N 1
ATOM 1463 C CA . GLY A 1 187 ? 3.596 30.969 -22.644 1.00 32.84 187 GLY A CA 1
ATOM 1464 C C . GLY A 1 187 ? 3.645 30.152 -23.932 1.00 32.84 187 GLY A C 1
ATOM 1465 O O . GLY A 1 187 ? 3.855 30.779 -24.962 1.00 32.84 187 GLY A O 1
ATOM 1466 N N . GLU A 1 188 ? 3.373 28.849 -23.927 1.00 29.78 188 GLU A N 1
ATOM 1467 C CA . GLU A 1 188 ? 3.383 28.034 -25.152 1.00 29.78 188 GLU A CA 1
ATOM 1468 C C . GLU A 1 188 ? 2.114 27.186 -25.245 1.00 29.78 188 GLU A C 1
ATOM 1470 O O . GLU A 1 188 ? 1.810 26.371 -24.378 1.00 29.78 188 GLU A O 1
ATOM 1475 N N . ALA A 1 189 ? 1.319 27.420 -26.291 1.00 28.84 189 ALA A N 1
ATOM 1476 C CA . ALA A 1 189 ? 0.133 26.628 -26.583 1.00 28.84 189 ALA A CA 1
ATOM 1477 C C . ALA A 1 189 ? 0.543 25.353 -27.334 1.00 28.84 189 ALA A C 1
ATOM 1479 O O . ALA A 1 189 ? 0.328 25.238 -28.539 1.00 28.84 189 ALA A O 1
ATOM 1480 N N . LEU A 1 190 ? 1.127 24.393 -26.617 1.00 29.69 190 LEU A N 1
ATOM 1481 C CA . LEU A 1 190 ? 1.136 22.999 -27.050 1.00 29.69 190 LEU A CA 1
ATOM 1482 C C . LEU A 1 190 ? -0.271 22.441 -26.809 1.00 29.69 190 LEU A C 1
ATOM 1484 O O . LEU A 1 190 ? -0.615 21.990 -25.721 1.00 29.69 190 LEU A O 1
ATOM 1488 N N . LEU A 1 191 ? -1.123 22.535 -27.833 1.00 33.00 191 LEU A N 1
ATOM 1489 C CA . LEU A 1 191 ? -2.316 21.697 -27.938 1.00 33.00 191 LEU A CA 1
ATOM 1490 C C . LEU A 1 191 ? -1.845 20.283 -28.287 1.00 33.00 191 LEU A C 1
ATOM 1492 O O . LEU A 1 191 ? -1.979 19.844 -29.428 1.00 33.00 191 LEU A O 1
ATOM 1496 N N . GLU A 1 192 ? -1.252 19.583 -27.322 1.00 30.42 192 GLU A N 1
ATOM 1497 C CA . GLU A 1 192 ? -1.192 18.133 -27.424 1.00 30.42 192 GLU A CA 1
ATOM 1498 C C . GLU A 1 192 ? -2.639 17.628 -27.378 1.00 30.42 192 GLU A C 1
ATOM 1500 O O . GLU A 1 192 ? -3.410 18.053 -26.505 1.00 30.42 192 GLU A O 1
ATOM 1505 N N . PRO A 1 193 ? -3.072 16.788 -28.333 1.00 31.98 193 PRO A N 1
ATOM 1506 C CA . PRO A 1 193 ? -4.348 16.117 -28.200 1.00 31.98 193 PRO A CA 1
ATOM 1507 C C . PRO A 1 193 ? -4.275 15.317 -26.903 1.00 31.98 193 PRO A C 1
ATOM 1509 O O . PRO A 1 193 ? -3.528 14.345 -26.825 1.00 31.98 193 PRO A O 1
ATOM 1512 N N . VAL A 1 194 ? -5.028 15.740 -25.880 1.00 35.12 194 VAL A N 1
ATOM 1513 C CA . VAL A 1 194 ? -5.281 14.899 -24.709 1.00 35.12 194 VAL A CA 1
ATOM 1514 C C . VAL A 1 194 ? -5.722 13.559 -25.286 1.00 35.12 194 VAL A C 1
ATOM 1516 O O . VAL A 1 194 ? -6.708 13.549 -26.037 1.00 35.12 194 VAL A O 1
ATOM 1519 N N . PRO A 1 195 ? -4.970 12.466 -25.055 1.00 37.50 195 PRO A N 1
ATOM 1520 C CA . PRO A 1 195 ? -5.296 11.196 -25.662 1.00 37.50 195 PRO A CA 1
ATOM 1521 C C . PRO A 1 195 ? -6.743 10.903 -25.302 1.00 37.50 195 PRO A C 1
ATOM 1523 O O . PRO A 1 195 ? -7.153 11.053 -24.149 1.00 37.50 195 PRO A O 1
ATOM 1526 N N . ILE A 1 196 ? -7.537 10.580 -26.321 1.00 37.19 196 ILE A N 1
ATOM 1527 C CA . ILE A 1 196 ? -8.885 10.062 -26.143 1.00 37.19 196 ILE A CA 1
ATOM 1528 C C . ILE A 1 196 ? -8.709 8.863 -25.215 1.00 37.19 196 ILE A C 1
ATOM 1530 O O . ILE A 1 196 ? -8.223 7.825 -25.658 1.00 37.19 196 ILE A O 1
ATOM 1534 N N . ILE A 1 197 ? -9.004 9.047 -23.923 1.00 43.00 197 ILE A N 1
ATOM 1535 C CA . ILE A 1 197 ? -8.927 7.988 -22.921 1.00 43.00 197 ILE A CA 1
ATOM 1536 C C . ILE A 1 197 ? -9.818 6.890 -23.472 1.00 43.00 197 ILE A C 1
ATOM 1538 O O . ILE A 1 197 ? -11.028 7.083 -23.609 1.00 43.00 197 ILE A O 1
ATOM 1542 N N . ASN A 1 198 ? -9.217 5.776 -23.871 1.00 43.44 198 ASN A N 1
ATOM 1543 C CA . ASN A 1 198 ? -9.976 4.633 -24.319 1.00 43.44 198 ASN A CA 1
ATOM 1544 C C . ASN A 1 198 ? -10.753 4.166 -23.083 1.00 43.44 198 ASN A C 1
ATOM 1546 O O . ASN A 1 198 ? -10.176 3.775 -22.074 1.00 43.44 198 ASN A O 1
ATOM 1550 N N . THR A 1 199 ? -12.071 4.350 -23.089 1.00 50.84 199 THR A N 1
ATOM 1551 C CA . THR A 1 199 ? -12.882 4.450 -21.863 1.00 50.84 199 THR A CA 1
ATOM 1552 C C . THR A 1 199 ? -13.146 3.110 -21.174 1.00 50.84 199 THR A C 1
ATOM 1554 O O . THR A 1 199 ? -14.131 2.977 -20.442 1.00 50.84 199 THR A O 1
ATOM 1557 N N . SER A 1 200 ? -12.328 2.080 -21.404 1.00 65.12 200 SER A N 1
ATOM 1558 C CA . SER A 1 200 ? -12.447 0.837 -20.651 1.00 65.12 200 SER A CA 1
ATOM 1559 C C . SER A 1 200 ? -11.980 1.076 -19.220 1.00 65.12 200 SER A C 1
ATOM 1561 O O . SER A 1 200 ? -10.805 0.937 -18.890 1.00 65.12 200 SER A O 1
ATOM 1563 N N . LEU A 1 201 ? -12.937 1.419 -18.353 1.00 84.06 201 LEU A N 1
ATOM 1564 C CA . LEU A 1 201 ? -12.729 1.535 -16.910 1.00 84.06 201 LEU A CA 1
ATOM 1565 C C . LEU A 1 201 ? -12.134 0.249 -16.321 1.00 84.06 201 LEU A C 1
ATOM 1567 O O . LEU A 1 201 ? -11.429 0.316 -15.322 1.00 84.06 201 LEU A O 1
ATOM 1571 N N . ILE A 1 202 ? -12.425 -0.900 -16.940 1.00 90.12 202 ILE A N 1
ATOM 1572 C CA . ILE A 1 202 ? -11.961 -2.225 -16.534 1.00 90.12 202 ILE A CA 1
ATOM 1573 C C . ILE A 1 202 ? -11.405 -2.947 -17.764 1.00 90.12 202 ILE A C 1
ATOM 1575 O O . ILE A 1 202 ? -12.087 -3.050 -18.784 1.00 90.12 202 ILE A O 1
ATOM 1579 N N . THR A 1 203 ? -10.188 -3.473 -17.653 1.00 90.19 203 THR A N 1
ATOM 1580 C CA . THR A 1 203 ? -9.587 -4.413 -18.607 1.00 90.19 203 THR A CA 1
ATOM 1581 C C . THR A 1 203 ? -9.412 -5.763 -17.922 1.00 90.19 203 THR A C 1
ATOM 1583 O O . THR A 1 203 ? -8.931 -5.822 -16.792 1.00 90.19 203 THR A O 1
ATOM 1586 N N . VAL A 1 204 ? -9.790 -6.843 -18.608 1.00 93.19 204 VAL A N 1
ATOM 1587 C CA . VAL A 1 204 ? -9.621 -8.214 -18.113 1.00 93.19 204 VAL A CA 1
ATOM 1588 C C . VAL A 1 204 ? -8.657 -8.961 -19.025 1.00 93.19 204 VAL A C 1
ATOM 1590 O O . VAL A 1 204 ? -8.891 -9.044 -20.231 1.00 93.19 204 VAL A O 1
ATOM 1593 N N . TYR A 1 205 ? -7.589 -9.498 -18.445 1.00 91.88 205 TYR A N 1
ATOM 1594 C CA . TYR A 1 205 ? -6.614 -10.351 -19.118 1.00 91.88 205 TYR A CA 1
ATOM 1595 C C . TYR A 1 205 ? -6.910 -11.824 -18.835 1.00 91.88 205 TYR A C 1
ATOM 1597 O O . TYR A 1 205 ? -7.541 -12.172 -17.837 1.00 91.88 205 TYR A O 1
ATOM 1605 N N . ASN A 1 206 ? -6.463 -12.711 -19.721 1.00 94.56 206 ASN A N 1
ATOM 1606 C CA . ASN A 1 206 ? -6.562 -14.145 -19.488 1.00 94.56 206 ASN A CA 1
ATOM 1607 C C . ASN A 1 206 ? -5.475 -14.573 -18.480 1.00 94.56 206 ASN A C 1
ATOM 1609 O O . ASN A 1 206 ? -4.289 -14.384 -18.764 1.00 94.56 206 ASN A O 1
ATOM 1613 N N . PRO A 1 207 ? -5.829 -15.183 -17.334 1.00 95.12 207 PRO A N 1
ATOM 1614 C CA . PRO A 1 207 ? -4.843 -15.590 -16.335 1.00 95.12 207 PRO A CA 1
ATOM 1615 C C . PRO A 1 207 ? -3.856 -16.643 -16.859 1.00 95.12 207 PRO A C 1
ATOM 1617 O O . PRO A 1 207 ? -2.742 -16.721 -16.353 1.00 95.12 207 PRO A O 1
ATOM 1620 N N . ALA A 1 208 ? -4.218 -17.432 -17.880 1.00 95.00 208 ALA A N 1
ATOM 1621 C CA . ALA A 1 208 ? -3.298 -18.390 -18.502 1.00 95.00 208 ALA A CA 1
ATOM 1622 C C . ALA A 1 208 ? -2.142 -17.696 -19.246 1.00 95.00 208 ALA A C 1
ATOM 1624 O O . ALA A 1 208 ? -1.007 -18.178 -19.223 1.00 95.00 208 ALA A O 1
ATOM 1625 N N . ASP A 1 209 ? -2.414 -16.540 -19.854 1.00 92.50 209 ASP A N 1
ATOM 1626 C CA . ASP A 1 209 ? -1.393 -15.754 -20.544 1.00 92.50 209 ASP A CA 1
ATOM 1627 C C . ASP A 1 209 ? -0.450 -15.130 -19.506 1.00 92.50 209 ASP A C 1
ATOM 1629 O O . ASP A 1 209 ? 0.766 -15.268 -19.611 1.00 92.50 209 ASP A O 1
ATOM 1633 N N . LEU A 1 210 ? -1.002 -14.552 -18.431 1.00 91.25 210 LEU A N 1
ATOM 1634 C CA . LEU A 1 210 ? -0.212 -14.000 -17.322 1.00 91.25 210 LEU A CA 1
ATOM 1635 C C . LEU A 1 210 ? 0.634 -15.063 -16.619 1.00 91.25 210 LEU A C 1
ATOM 1637 O O . LEU A 1 210 ? 1.794 -14.810 -16.302 1.00 91.25 210 LEU A O 1
ATOM 1641 N N . TRP A 1 211 ? 0.094 -16.268 -16.428 1.00 93.19 211 TRP A N 1
ATOM 1642 C CA . TRP A 1 211 ? 0.817 -17.391 -15.830 1.00 93.19 211 TRP A CA 1
ATOM 1643 C C . TRP A 1 211 ? 2.084 -17.759 -16.607 1.00 93.19 211 TRP A C 1
ATOM 1645 O O . TRP A 1 211 ? 3.070 -18.195 -16.017 1.00 93.19 211 TRP A O 1
ATOM 1655 N N . THR A 1 212 ? 2.070 -17.571 -17.927 1.00 91.44 212 THR A N 1
ATOM 1656 C CA . THR A 1 212 ? 3.216 -17.874 -18.790 1.00 91.44 212 THR A CA 1
ATOM 1657 C C . THR A 1 212 ? 4.389 -16.921 -18.539 1.00 91.44 212 THR A C 1
ATOM 1659 O O . THR A 1 212 ? 5.539 -17.327 -18.690 1.00 91.44 212 THR A O 1
ATOM 1662 N N . TYR A 1 213 ? 4.115 -15.679 -18.129 1.00 89.44 213 TYR A N 1
ATOM 1663 C CA . TYR A 1 213 ? 5.123 -14.623 -17.991 1.00 89.44 213 TYR A CA 1
ATOM 1664 C C . TYR A 1 213 ? 5.472 -14.282 -16.539 1.00 89.44 213 TYR A C 1
ATOM 1666 O O . TYR A 1 213 ? 6.640 -14.063 -16.227 1.00 89.44 213 TYR A O 1
ATOM 1674 N N . ASN A 1 214 ? 4.478 -14.256 -15.649 1.00 89.19 214 ASN A N 1
ATOM 1675 C CA . ASN A 1 214 ? 4.655 -13.993 -14.224 1.00 89.19 214 ASN A CA 1
ATOM 1676 C C . ASN A 1 214 ? 3.645 -14.815 -13.389 1.00 89.19 214 ASN A C 1
ATOM 1678 O O . ASN A 1 214 ? 2.638 -14.283 -12.909 1.00 89.19 214 ASN A O 1
ATOM 1682 N N . PRO A 1 215 ? 3.895 -16.124 -13.184 1.00 91.69 215 PRO A N 1
ATOM 1683 C CA . PRO A 1 215 ? 2.985 -17.000 -12.438 1.00 91.69 215 PRO A CA 1
ATOM 1684 C C . PRO A 1 215 ? 2.809 -16.566 -10.980 1.00 91.69 215 PRO A C 1
ATOM 1686 O O . PRO A 1 215 ? 1.729 -16.729 -10.409 1.00 91.69 215 PRO A O 1
ATOM 1689 N N . SER A 1 216 ? 3.841 -15.957 -10.387 1.00 91.50 216 SER A N 1
ATOM 1690 C CA . SER A 1 216 ? 3.774 -15.432 -9.023 1.00 91.50 216 SER A CA 1
ATOM 1691 C C . SER A 1 216 ? 2.704 -14.343 -8.876 1.00 91.50 216 SER A C 1
ATOM 1693 O O . SER A 1 216 ? 2.014 -14.307 -7.857 1.00 91.50 216 SER A O 1
ATOM 1695 N N . ASN A 1 217 ? 2.499 -13.527 -9.922 1.00 89.50 217 ASN A N 1
ATOM 1696 C CA . ASN A 1 217 ? 1.499 -12.464 -9.921 1.00 89.50 217 ASN A CA 1
ATOM 1697 C C . ASN A 1 217 ? 0.059 -13.015 -9.910 1.00 89.50 217 ASN A C 1
ATOM 1699 O O . ASN A 1 217 ? -0.824 -12.497 -9.234 1.00 89.50 217 ASN A O 1
ATOM 1703 N N . VAL A 1 218 ? -0.187 -14.127 -10.607 1.00 92.75 218 VAL A N 1
ATOM 1704 C CA . VAL A 1 218 ? -1.511 -14.775 -10.611 1.00 92.75 218 VAL A CA 1
ATOM 1705 C C . VAL A 1 218 ? -1.830 -15.370 -9.235 1.00 92.75 218 VAL A C 1
ATOM 1707 O O . VAL A 1 218 ? -2.953 -15.249 -8.739 1.00 92.75 218 VAL A O 1
ATOM 1710 N N . VAL A 1 219 ? -0.837 -15.995 -8.590 1.00 93.75 219 VAL A N 1
ATOM 1711 C CA . VAL A 1 219 ? -0.989 -16.549 -7.235 1.00 93.75 219 VAL A CA 1
ATOM 1712 C C . VAL A 1 219 ? -1.286 -15.437 -6.230 1.00 93.75 219 VAL A C 1
ATOM 1714 O O . VAL A 1 219 ? -2.237 -15.553 -5.451 1.00 93.75 219 VAL A O 1
ATOM 1717 N N . ILE A 1 220 ? -0.513 -14.349 -6.259 1.00 90.75 220 ILE A N 1
ATOM 1718 C CA . ILE A 1 220 ? -0.677 -13.251 -5.305 1.00 90.75 220 ILE A CA 1
ATOM 1719 C C . ILE A 1 220 ? -1.990 -12.492 -5.528 1.00 90.75 220 ILE A C 1
ATOM 1721 O O . ILE A 1 220 ? -2.671 -12.162 -4.556 1.00 90.75 220 ILE A O 1
ATOM 1725 N N . GLU A 1 221 ? -2.414 -12.298 -6.782 1.00 92.38 221 GLU A N 1
ATOM 1726 C CA . GLU A 1 221 ? -3.715 -11.718 -7.119 1.00 92.38 221 GLU A CA 1
ATOM 1727 C C . GLU A 1 221 ? -4.853 -12.556 -6.525 1.00 92.38 221 GLU A C 1
ATOM 1729 O O . GLU A 1 221 ? -5.732 -12.018 -5.845 1.00 92.38 221 GLU A O 1
ATOM 1734 N N . ALA A 1 222 ? -4.814 -13.881 -6.706 1.00 94.44 222 ALA A N 1
ATOM 1735 C CA . ALA A 1 222 ? -5.815 -14.782 -6.144 1.00 94.44 222 ALA A CA 1
ATOM 1736 C C . ALA A 1 222 ? -5.849 -14.720 -4.606 1.00 94.44 222 ALA A C 1
ATOM 1738 O O . ALA A 1 222 ? -6.933 -14.684 -4.009 1.00 94.44 222 ALA A O 1
ATOM 1739 N N . MET A 1 223 ? -4.684 -14.663 -3.953 1.00 94.12 223 MET A N 1
ATOM 1740 C CA . MET A 1 223 ? -4.578 -14.521 -2.499 1.00 94.12 223 MET A CA 1
ATOM 1741 C C . MET A 1 223 ? -5.175 -13.197 -2.002 1.00 94.12 223 MET A C 1
ATOM 1743 O O . MET A 1 223 ? -5.999 -13.202 -1.080 1.00 94.12 223 MET A O 1
ATOM 1747 N N . TRP A 1 224 ? -4.818 -12.072 -2.630 1.00 93.06 224 TRP A N 1
ATOM 1748 C CA . TRP A 1 224 ? -5.300 -10.744 -2.239 1.00 93.06 224 TRP A CA 1
ATOM 1749 C C . TRP A 1 224 ? -6.787 -10.530 -2.534 1.00 93.06 224 TRP A C 1
ATOM 1751 O O . TRP A 1 224 ? -7.510 -9.955 -1.718 1.00 93.06 224 TRP A O 1
ATOM 1761 N N . CYS A 1 225 ? -7.291 -11.066 -3.643 1.00 94.50 225 CYS A N 1
ATOM 1762 C CA . CYS A 1 225 ? -8.724 -11.049 -3.931 1.00 94.50 225 CYS A CA 1
ATOM 1763 C C . CYS A 1 225 ? -9.507 -11.909 -2.928 1.00 94.50 225 CYS A C 1
ATOM 1765 O O . CYS A 1 225 ? -10.580 -11.512 -2.466 1.00 94.50 225 CYS A O 1
ATOM 1767 N N . SER A 1 226 ? -8.954 -13.058 -2.526 1.00 94.56 226 SER A N 1
ATOM 1768 C CA . SER A 1 226 ? -9.574 -13.927 -1.520 1.00 94.56 226 SER A CA 1
ATOM 1769 C C . SER A 1 226 ? -9.676 -13.232 -0.162 1.00 94.56 226 SER A C 1
ATOM 1771 O O . SER A 1 226 ? -10.737 -13.258 0.465 1.00 94.56 226 SER A O 1
ATOM 1773 N N . ILE A 1 227 ? -8.617 -12.552 0.293 1.00 94.50 227 ILE A N 1
ATOM 1774 C CA . ILE A 1 227 ? -8.666 -11.806 1.558 1.00 94.50 227 ILE A CA 1
ATOM 1775 C C . ILE A 1 227 ? -9.574 -10.577 1.474 1.00 94.50 227 ILE A C 1
ATOM 1777 O O . ILE A 1 227 ? -10.293 -10.289 2.434 1.00 94.50 227 ILE A O 1
ATOM 1781 N N . ALA A 1 228 ? -9.623 -9.889 0.332 1.00 95.88 228 ALA A N 1
ATOM 1782 C CA . ALA A 1 228 ? -10.571 -8.803 0.106 1.00 95.88 228 ALA A CA 1
ATOM 1783 C C . ALA A 1 228 ? -12.019 -9.290 0.244 1.00 95.88 228 ALA A C 1
ATOM 1785 O O . ALA A 1 228 ? -12.808 -8.691 0.976 1.00 95.88 228 ALA A O 1
ATOM 1786 N N . LEU A 1 229 ? -12.351 -10.439 -0.353 1.00 95.94 229 LEU A N 1
ATOM 1787 C CA . LEU A 1 229 ? -13.672 -11.047 -0.220 1.00 95.94 229 LEU A CA 1
ATOM 1788 C C . LEU A 1 229 ? -13.972 -11.472 1.226 1.00 95.94 229 LEU A C 1
ATOM 1790 O O . LEU A 1 229 ? -15.050 -11.181 1.747 1.00 95.94 229 LEU A O 1
ATOM 1794 N N . LEU A 1 230 ? -13.031 -12.135 1.903 1.00 95.50 230 LEU A N 1
ATOM 1795 C CA . LEU A 1 230 ? -13.216 -12.585 3.288 1.00 95.50 230 LEU A CA 1
ATOM 1796 C C . LEU A 1 230 ? -13.385 -11.407 4.259 1.00 95.50 230 LEU A C 1
ATOM 1798 O O . LEU A 1 230 ? -14.261 -11.441 5.128 1.00 95.50 230 LEU A O 1
ATOM 1802 N N . THR A 1 231 ? -12.591 -10.346 4.099 1.00 96.44 231 THR A N 1
ATOM 1803 C CA . THR A 1 231 ? -12.708 -9.124 4.910 1.00 96.44 231 THR A CA 1
ATOM 1804 C C . THR A 1 231 ? -13.985 -8.355 4.601 1.00 96.44 231 THR A C 1
ATOM 1806 O O . THR A 1 231 ? -14.609 -7.851 5.533 1.00 96.44 231 THR A O 1
ATOM 1809 N N . PHE A 1 232 ? -14.443 -8.337 3.346 1.00 96.88 232 PHE A N 1
ATOM 1810 C CA . PHE A 1 232 ? -15.743 -7.780 2.982 1.00 96.88 232 PHE A CA 1
ATOM 1811 C C . PHE A 1 232 ? -16.891 -8.545 3.650 1.00 96.88 232 PHE A C 1
ATOM 1813 O O . PHE A 1 232 ? -17.738 -7.943 4.310 1.00 96.88 232 PHE A O 1
ATOM 1820 N N . VAL A 1 233 ? -16.899 -9.880 3.555 1.00 95.94 233 VAL A N 1
ATOM 1821 C CA . VAL A 1 233 ? -17.909 -10.731 4.209 1.00 95.94 233 VAL A CA 1
ATOM 1822 C C . VAL A 1 233 ? -17.892 -10.517 5.722 1.00 95.94 233 VAL A C 1
ATOM 1824 O O . VAL A 1 233 ? -18.952 -10.404 6.344 1.00 95.94 233 VAL A O 1
ATOM 1827 N N . HIS A 1 234 ? -16.704 -10.410 6.322 1.00 94.88 234 HIS A N 1
ATOM 1828 C CA . HIS A 1 234 ? -16.573 -10.041 7.724 1.00 94.88 234 HIS A CA 1
ATOM 1829 C C . HIS A 1 234 ? -17.188 -8.666 8.003 1.00 94.88 234 HIS A C 1
ATOM 1831 O O . HIS A 1 234 ? -17.961 -8.528 8.951 1.00 94.88 234 HIS A O 1
ATOM 1837 N N . ALA A 1 235 ? -16.825 -7.640 7.235 1.00 95.94 235 ALA A N 1
ATOM 1838 C CA . ALA A 1 235 ? -17.281 -6.270 7.429 1.00 95.94 235 ALA A CA 1
ATOM 1839 C C . ALA A 1 235 ? -18.808 -6.172 7.332 1.00 95.94 235 ALA A C 1
ATOM 1841 O O . ALA A 1 235 ? -19.443 -5.578 8.203 1.00 95.94 235 ALA A O 1
ATOM 1842 N N . TRP A 1 236 ? -19.388 -6.847 6.338 1.00 95.75 236 TRP A N 1
ATOM 1843 C CA . TRP A 1 236 ? -20.825 -6.965 6.130 1.00 95.75 236 TRP A CA 1
ATOM 1844 C C . TRP A 1 236 ? -21.528 -7.595 7.338 1.00 95.75 236 TRP A C 1
ATOM 1846 O O . TRP A 1 236 ? -22.460 -7.011 7.893 1.00 95.75 236 TRP A O 1
ATOM 1856 N N . ARG A 1 237 ? -21.038 -8.756 7.801 1.00 94.44 237 ARG A N 1
ATOM 1857 C CA . ARG A 1 237 ? -21.614 -9.495 8.940 1.00 94.44 237 ARG A CA 1
ATOM 1858 C C . ARG A 1 237 ? -21.429 -8.791 10.284 1.00 94.44 237 ARG A C 1
ATOM 1860 O O . ARG A 1 237 ? -22.243 -8.981 11.180 1.00 94.44 237 ARG A O 1
ATOM 1867 N N . ASN A 1 238 ? -20.388 -7.974 10.429 1.00 90.06 238 ASN A N 1
ATOM 1868 C CA . ASN A 1 238 ? -20.058 -7.268 11.668 1.00 90.06 238 ASN A CA 1
ATOM 1869 C C . ASN A 1 238 ? -20.477 -5.794 11.638 1.00 90.06 238 ASN A C 1
ATOM 1871 O O . ASN A 1 238 ? -19.778 -4.931 12.179 1.00 90.06 238 ASN A O 1
ATOM 1875 N N . THR A 1 239 ? -21.624 -5.507 11.020 1.00 85.00 239 THR A N 1
ATOM 1876 C CA . THR A 1 239 ? -22.253 -4.187 11.078 1.00 85.00 239 THR A CA 1
ATOM 1877 C C . THR A 1 239 ? -23.123 -4.111 12.329 1.00 85.00 239 THR A C 1
ATOM 1879 O O . THR A 1 239 ? -24.145 -4.782 12.437 1.00 85.00 239 THR A O 1
ATOM 1882 N N . SER A 1 240 ? -22.717 -3.295 13.298 1.00 81.25 240 SER A N 1
ATOM 1883 C CA . SER A 1 240 ? -23.527 -2.983 14.481 1.00 81.25 240 SER A CA 1
ATOM 1884 C C . SER A 1 240 ? -23.525 -1.473 14.732 1.00 81.25 240 SER A C 1
ATOM 1886 O O . SER A 1 240 ? -22.601 -0.798 14.271 1.00 81.25 240 SER A O 1
ATOM 1888 N N . PRO A 1 241 ? -24.483 -0.924 15.503 1.00 73.88 241 PRO A N 1
ATOM 1889 C CA . PRO A 1 241 ? -24.547 0.517 15.776 1.00 73.88 241 PRO A CA 1
ATOM 1890 C C . PRO A 1 241 ? -23.257 1.120 16.354 1.00 73.88 241 PRO A C 1
ATOM 1892 O O . PRO A 1 241 ? -23.005 2.305 16.186 1.00 73.88 241 PRO A O 1
ATOM 1895 N N . ASN A 1 242 ? -22.428 0.307 17.022 1.00 70.62 242 ASN A N 1
ATOM 1896 C CA . ASN A 1 242 ? -21.167 0.739 17.635 1.00 70.62 242 ASN A CA 1
ATOM 1897 C C . ASN A 1 242 ? -19.917 0.233 16.890 1.00 70.62 242 ASN A C 1
ATOM 1899 O O . ASN A 1 242 ? -18.795 0.497 17.322 1.00 70.62 242 ASN A O 1
ATOM 1903 N N . LYS A 1 243 ? -20.101 -0.549 15.821 1.00 80.75 243 LYS A N 1
ATOM 1904 C CA . LYS A 1 243 ? -19.029 -1.120 15.000 1.00 80.75 243 LYS A CA 1
ATOM 1905 C C . LYS A 1 243 ? -19.482 -1.089 13.553 1.00 80.75 243 LYS A C 1
ATOM 1907 O O . LYS A 1 243 ? -20.038 -2.064 13.047 1.00 80.75 243 LYS A O 1
ATOM 1912 N N . ASN A 1 244 ? -19.278 0.044 12.897 1.00 90.56 244 ASN A N 1
ATOM 1913 C CA . ASN A 1 244 ? -19.606 0.165 11.486 1.00 90.56 244 ASN A CA 1
ATOM 1914 C C . ASN A 1 244 ? -18.479 -0.376 10.595 1.00 90.56 244 ASN A C 1
ATOM 1916 O O . ASN A 1 244 ? -17.819 0.361 9.867 1.00 90.56 244 ASN A O 1
ATOM 1920 N N . SER A 1 245 ? -18.239 -1.683 10.702 1.00 94.06 245 SER A N 1
ATOM 1921 C CA . SER A 1 245 ? -17.172 -2.380 9.980 1.00 94.06 245 SER A CA 1
ATOM 1922 C C . SER A 1 245 ? -17.337 -2.258 8.466 1.00 94.06 245 SER A C 1
ATOM 1924 O O . SER A 1 245 ? -16.358 -2.052 7.756 1.00 94.06 245 SER A O 1
ATOM 1926 N N . LEU A 1 246 ? -18.577 -2.320 7.976 1.00 95.94 246 LEU A N 1
ATOM 1927 C CA . LEU A 1 246 ? -18.877 -2.122 6.563 1.00 95.94 246 LEU A CA 1
ATOM 1928 C C . LEU A 1 246 ? -18.535 -0.703 6.091 1.00 95.94 246 LEU A C 1
ATOM 1930 O O . LEU A 1 246 ? -17.952 -0.554 5.022 1.00 95.94 246 LEU A O 1
ATOM 1934 N N . ALA A 1 247 ? -18.831 0.329 6.890 1.00 95.81 247 ALA A N 1
ATOM 1935 C CA . ALA A 1 247 ? -18.451 1.700 6.549 1.00 95.81 247 ALA A CA 1
ATOM 1936 C C . ALA A 1 247 ? -16.938 1.901 6.487 1.00 95.81 247 ALA A C 1
ATOM 1938 O O . ALA A 1 247 ? -16.459 2.636 5.630 1.00 95.81 247 ALA A O 1
ATOM 1939 N N . LEU A 1 248 ? -16.194 1.253 7.386 1.00 96.38 248 LEU A N 1
ATOM 1940 C CA . LEU A 1 248 ? -14.736 1.260 7.343 1.00 96.38 248 LEU A CA 1
ATOM 1941 C C . LEU A 1 248 ? -14.226 0.615 6.052 1.00 96.38 248 LEU A C 1
ATOM 1943 O O . LEU A 1 248 ? -13.415 1.216 5.363 1.00 96.38 248 LEU A O 1
ATOM 1947 N N . TRP A 1 249 ? -14.721 -0.578 5.711 1.00 97.56 249 TRP A N 1
ATOM 1948 C CA . TRP A 1 249 ? -14.272 -1.312 4.526 1.00 97.56 249 TRP A CA 1
ATOM 1949 C C . TRP A 1 249 ? -14.595 -0.560 3.227 1.00 97.56 249 TRP A C 1
ATOM 1951 O O . TRP A 1 249 ? -13.716 -0.356 2.396 1.00 97.56 249 TRP A O 1
ATOM 1961 N N . LEU A 1 250 ? -15.832 -0.074 3.071 1.00 96.88 250 LEU A N 1
ATOM 1962 C CA . LEU A 1 250 ? -16.227 0.713 1.896 1.00 96.88 250 LEU A CA 1
ATOM 1963 C C . LEU A 1 250 ? -15.505 2.062 1.846 1.00 96.88 250 LEU A C 1
ATOM 1965 O O . LEU A 1 250 ? -15.133 2.525 0.772 1.00 96.88 250 LEU A O 1
ATOM 1969 N N . GLY A 1 251 ? -15.308 2.696 3.005 1.00 96.00 251 GLY A N 1
ATOM 1970 C CA . GLY A 1 251 ? -14.592 3.961 3.111 1.00 96.00 251 GLY A CA 1
ATOM 1971 C C . GLY A 1 251 ? -13.126 3.825 2.718 1.00 96.00 251 GLY A C 1
ATOM 1972 O O . GLY A 1 251 ? -12.611 4.699 2.033 1.00 96.00 251 GLY A O 1
ATOM 1973 N N . LEU A 1 252 ? -12.486 2.716 3.094 1.00 96.50 252 LEU A N 1
ATOM 1974 C CA . LEU A 1 252 ? -11.144 2.355 2.645 1.00 96.50 252 LEU A CA 1
ATOM 1975 C C . LEU A 1 252 ? -11.098 2.147 1.134 1.00 96.50 252 LEU A C 1
ATOM 1977 O O . LEU A 1 252 ? -10.308 2.807 0.476 1.00 96.50 252 LEU A O 1
ATOM 1981 N N . LEU A 1 253 ? -11.996 1.329 0.576 1.00 96.12 253 LEU A N 1
ATOM 1982 C CA . LEU A 1 253 ? -12.021 1.075 -0.865 1.00 96.12 253 LEU A CA 1
ATOM 1983 C C . LEU A 1 253 ? -12.166 2.369 -1.673 1.00 96.12 253 LEU A C 1
ATOM 1985 O O . LEU A 1 253 ? -11.391 2.619 -2.593 1.00 96.12 253 LEU A O 1
ATOM 1989 N N . ILE A 1 254 ? -13.136 3.216 -1.315 1.00 94.94 254 ILE A N 1
ATOM 1990 C CA . ILE A 1 254 ? -13.376 4.485 -2.013 1.00 94.94 254 ILE A CA 1
ATOM 1991 C C . ILE A 1 254 ? -12.226 5.465 -1.762 1.00 94.94 254 ILE A C 1
ATOM 1993 O O . ILE A 1 254 ? -11.759 6.096 -2.703 1.00 94.94 254 ILE A O 1
ATOM 1997 N N . GLY A 1 255 ? -11.763 5.600 -0.517 1.00 92.50 255 GLY A N 1
ATOM 1998 C CA . GLY A 1 255 ? -10.685 6.520 -0.153 1.00 92.50 255 GLY A CA 1
ATOM 1999 C C . GLY A 1 255 ? -9.370 6.186 -0.852 1.00 92.50 255 GLY A C 1
ATOM 2000 O O . GLY A 1 255 ? -8.744 7.078 -1.417 1.00 92.50 255 GLY A O 1
ATOM 2001 N N . SER A 1 256 ? -8.993 4.907 -0.882 1.00 90.38 256 SER A N 1
ATOM 2002 C CA . SER A 1 256 ? -7.825 4.422 -1.619 1.00 90.38 256 SER A CA 1
ATOM 2003 C C . SER A 1 256 ? -8.002 4.580 -3.127 1.00 90.38 256 SER A C 1
ATOM 2005 O O . SER A 1 256 ? -7.084 5.053 -3.779 1.00 90.38 256 SER A O 1
ATOM 2007 N N . SER A 1 257 ? -9.195 4.318 -3.679 1.00 90.12 257 SER A N 1
ATOM 2008 C CA . SER A 1 257 ? -9.460 4.564 -5.109 1.00 90.12 257 SER A CA 1
ATOM 2009 C C . SER A 1 257 ? -9.281 6.040 -5.467 1.00 90.12 257 SER A C 1
ATOM 2011 O O . SER A 1 257 ? -8.670 6.370 -6.473 1.00 90.12 257 SER A O 1
ATOM 2013 N N . LEU A 1 258 ? -9.812 6.951 -4.642 1.00 89.69 258 LEU A N 1
ATOM 2014 C CA . LEU A 1 258 ? -9.670 8.393 -4.853 1.00 89.69 258 LEU A CA 1
ATOM 2015 C C . LEU A 1 258 ? -8.209 8.834 -4.764 1.00 89.69 258 LEU A C 1
ATOM 2017 O O . LEU A 1 258 ? -7.788 9.694 -5.535 1.00 89.69 258 LEU A O 1
ATOM 2021 N N . PHE A 1 259 ? -7.459 8.256 -3.828 1.00 86.56 259 PHE A N 1
ATOM 2022 C CA . PHE A 1 259 ? -6.037 8.511 -3.681 1.00 86.56 259 PHE A CA 1
ATOM 2023 C C . PHE A 1 259 ? -5.265 8.063 -4.928 1.00 86.56 259 PHE A C 1
ATOM 2025 O O . PHE A 1 259 ? -4.583 8.891 -5.525 1.00 86.56 259 PHE A O 1
ATOM 2032 N N . GLU A 1 260 ? -5.463 6.831 -5.392 1.00 84.75 260 GLU A N 1
ATOM 2033 C CA . GLU A 1 260 ? -4.808 6.306 -6.596 1.00 84.75 260 GLU A CA 1
ATOM 2034 C C . GLU A 1 260 ? -5.180 7.090 -7.858 1.00 84.75 260 GLU A C 1
ATOM 2036 O O . GLU A 1 260 ? -4.308 7.556 -8.587 1.00 84.75 260 GLU A O 1
ATOM 2041 N N . ILE A 1 261 ? -6.470 7.379 -8.069 1.00 84.75 261 ILE A N 1
ATOM 2042 C CA . ILE A 1 261 ? -6.913 8.234 -9.183 1.00 84.75 261 ILE A CA 1
ATOM 2043 C C . ILE A 1 261 ? -6.223 9.602 -9.119 1.00 84.75 261 ILE A C 1
ATOM 2045 O O . ILE A 1 261 ? -5.840 10.151 -10.152 1.00 84.75 261 ILE A O 1
ATOM 2049 N N . SER A 1 262 ? -6.051 10.176 -7.923 1.00 83.50 262 SER A N 1
ATOM 2050 C CA . SER A 1 262 ? -5.373 11.467 -7.774 1.00 83.50 262 SER A CA 1
ATOM 2051 C C . SER A 1 262 ? -3.880 11.404 -8.106 1.00 83.50 262 SER A C 1
ATOM 2053 O O . SER A 1 262 ? -3.346 12.386 -8.618 1.00 83.50 262 SER A O 1
ATOM 2055 N N . GLN A 1 263 ? -3.224 10.264 -7.868 1.00 81.00 263 GLN A N 1
ATOM 2056 C CA . GLN A 1 263 ? -1.845 10.045 -8.298 1.00 81.00 263 GLN A CA 1
ATOM 2057 C C . GLN A 1 263 ? -1.769 9.870 -9.812 1.00 81.00 263 GLN A C 1
ATOM 2059 O O . GLN A 1 263 ? -1.023 10.589 -10.469 1.00 81.00 263 GLN A O 1
ATOM 2064 N N . MET A 1 264 ? -2.633 9.021 -10.374 1.00 78.69 264 MET A N 1
ATOM 2065 C CA . MET A 1 264 ? -2.635 8.703 -11.804 1.00 78.69 264 MET A CA 1
ATOM 2066 C C . MET A 1 264 ? -2.991 9.878 -12.698 1.00 78.69 264 MET A C 1
ATOM 2068 O O . MET A 1 264 ? -2.500 10.002 -13.818 1.00 78.69 264 MET A O 1
ATOM 2072 N N . THR A 1 265 ? -3.855 10.761 -12.209 1.00 81.06 265 THR A N 1
ATOM 2073 C CA . THR A 1 265 ? -4.224 11.981 -12.931 1.00 81.06 265 THR A CA 1
ATOM 2074 C C . THR A 1 265 ? -3.186 13.091 -12.784 1.00 81.06 265 THR A C 1
ATOM 2076 O O . THR A 1 265 ? -3.280 14.096 -13.491 1.00 81.06 265 THR A O 1
ATOM 2079 N N . ASN A 1 266 ? -2.193 12.934 -11.900 1.00 81.69 266 ASN A N 1
ATOM 2080 C CA . ASN A 1 266 ? -1.157 13.928 -11.680 1.00 81.69 266 ASN A CA 1
ATOM 2081 C C . ASN A 1 266 ? 0.154 13.531 -12.383 1.00 81.69 266 ASN A C 1
ATOM 2083 O O . ASN A 1 266 ? 0.912 12.710 -11.858 1.00 81.69 266 ASN A O 1
ATOM 2087 N N . PRO A 1 267 ? 0.504 14.181 -13.510 1.00 77.38 267 PRO A N 1
ATOM 2088 C CA . PRO A 1 267 ? 1.726 13.855 -14.241 1.00 77.38 267 PRO A CA 1
ATOM 2089 C C . PRO A 1 267 ? 2.995 14.043 -13.395 1.00 77.38 267 PRO A C 1
ATOM 2091 O O . PRO A 1 267 ? 3.999 13.400 -13.667 1.00 77.38 267 PRO A O 1
ATOM 2094 N N . GLN A 1 268 ? 2.959 14.867 -12.339 1.00 79.62 268 GLN A N 1
ATOM 2095 C CA . GLN A 1 268 ? 4.121 15.163 -11.494 1.00 79.62 268 GLN A CA 1
ATOM 2096 C C . GLN A 1 268 ? 4.388 14.128 -10.398 1.00 79.62 268 GLN A C 1
ATOM 2098 O O . GLN A 1 268 ? 5.477 14.130 -9.834 1.00 79.62 268 GLN A O 1
ATOM 2103 N N . ILE A 1 269 ? 3.409 13.296 -10.040 1.00 71.62 269 ILE A N 1
ATOM 2104 C CA . ILE A 1 269 ? 3.628 12.181 -9.101 1.00 71.62 269 ILE A CA 1
ATOM 2105 C C . ILE A 1 269 ? 4.148 10.979 -9.894 1.00 71.62 269 ILE A C 1
ATOM 2107 O O . ILE A 1 269 ? 5.044 10.269 -9.447 1.00 71.62 269 ILE A O 1
ATOM 2111 N N . GLY A 1 270 ? 3.684 10.862 -11.145 1.00 62.25 270 GLY A N 1
ATOM 2112 C CA . GLY A 1 270 ? 3.917 9.715 -12.009 1.00 62.25 270 GLY A CA 1
ATOM 2113 C C . GLY A 1 270 ? 3.284 8.446 -11.440 1.00 62.25 270 GLY A C 1
ATOM 2114 O O . GLY A 1 270 ? 2.911 8.386 -10.272 1.00 62.25 270 GLY A O 1
ATOM 2115 N N . ASN A 1 271 ? 3.075 7.459 -12.301 1.00 58.09 271 ASN A N 1
ATOM 2116 C CA . ASN A 1 271 ? 2.460 6.212 -11.877 1.00 58.09 271 ASN A CA 1
ATOM 2117 C C . ASN A 1 271 ? 3.511 5.315 -11.232 1.00 58.09 271 ASN A C 1
ATOM 2119 O O . ASN A 1 271 ? 4.544 5.044 -11.843 1.00 58.09 271 ASN A O 1
ATOM 2123 N N . THR A 1 272 ? 3.199 4.788 -10.050 1.00 62.75 272 THR A N 1
ATOM 2124 C CA . THR A 1 272 ? 3.713 3.489 -9.610 1.00 62.75 272 THR A CA 1
ATOM 2125 C C . THR A 1 272 ? 3.510 2.485 -10.745 1.00 62.75 272 THR A C 1
ATOM 2127 O O . THR A 1 272 ? 2.445 2.408 -11.365 1.00 62.75 272 THR A O 1
ATOM 2130 N N . TYR A 1 273 ? 4.580 1.789 -11.111 1.00 60.22 273 TYR A N 1
ATOM 2131 C CA . TYR A 1 273 ? 4.609 0.882 -12.244 1.00 60.22 273 TYR A CA 1
ATOM 2132 C C . TYR A 1 273 ? 3.956 -0.428 -11.840 1.00 60.22 273 TYR A C 1
ATOM 2134 O O . TYR A 1 273 ? 4.603 -1.372 -11.388 1.00 60.22 273 TYR A O 1
ATOM 2142 N N . PHE A 1 274 ? 2.647 -0.501 -12.029 1.00 62.16 274 PHE A N 1
ATOM 2143 C CA . PHE A 1 274 ? 1.950 -1.737 -11.759 1.00 62.16 274 PHE A CA 1
ATOM 2144 C C . PHE A 1 274 ? 2.092 -2.737 -12.896 1.00 62.16 274 PHE A C 1
ATOM 2146 O O . PHE A 1 274 ? 2.131 -2.423 -14.091 1.00 62.16 274 PHE A O 1
ATOM 2153 N N . THR A 1 275 ? 2.147 -3.992 -12.484 1.00 66.75 275 THR A N 1
ATOM 2154 C CA . THR A 1 275 ? 2.184 -5.127 -13.393 1.00 66.75 275 THR A CA 1
ATOM 2155 C C . THR A 1 275 ? 0.814 -5.457 -13.934 1.00 66.75 275 THR A C 1
ATOM 2157 O O . THR A 1 275 ? -0.202 -5.228 -13.281 1.00 66.75 275 THR A O 1
ATOM 2160 N N . GLN A 1 276 ? 0.773 -6.035 -15.135 1.00 82.75 276 GLN A N 1
ATOM 2161 C CA . GLN A 1 276 ? -0.459 -6.637 -15.626 1.00 82.75 276 GLN A CA 1
ATOM 2162 C C . GLN A 1 276 ? -0.967 -7.707 -14.655 1.00 82.75 276 GLN A C 1
ATOM 2164 O O . GLN A 1 276 ? -0.322 -8.735 -14.446 1.00 82.75 276 GLN A O 1
ATOM 2169 N N . ALA A 1 277 ? -2.157 -7.466 -14.121 1.00 90.62 277 ALA A N 1
ATOM 2170 C CA . ALA A 1 277 ? -2.965 -8.423 -13.385 1.00 90.62 277 ALA A CA 1
ATOM 2171 C C . ALA A 1 277 ? -4.167 -8.871 -14.223 1.00 90.62 277 ALA A C 1
ATOM 2173 O O . ALA A 1 277 ? -4.462 -8.303 -15.276 1.00 90.62 277 ALA A O 1
ATOM 2174 N N . THR A 1 278 ? -4.883 -9.889 -13.752 1.00 94.00 278 THR A N 1
ATOM 2175 C CA . THR A 1 278 ? -6.069 -10.429 -14.428 1.00 94.00 278 THR A CA 1
ATOM 2176 C C . THR A 1 278 ? -7.143 -9.361 -14.560 1.00 94.00 278 THR A C 1
ATOM 2178 O O . THR A 1 278 ? -7.775 -9.259 -15.610 1.00 94.00 278 THR A O 1
ATOM 2181 N N . VAL A 1 279 ? -7.337 -8.536 -13.527 1.00 93.12 279 VAL A N 1
ATOM 2182 C CA . VAL A 1 279 ? -8.270 -7.405 -13.570 1.00 93.12 279 VAL A CA 1
ATOM 2183 C C . VAL A 1 279 ? -7.530 -6.101 -13.315 1.00 93.12 279 VAL A C 1
ATOM 2185 O O . VAL A 1 279 ? -7.073 -5.843 -12.203 1.00 93.12 279 VAL A O 1
ATOM 2188 N N . MET A 1 280 ? -7.488 -5.251 -14.338 1.00 91.06 280 MET A N 1
ATOM 2189 C CA . MET A 1 280 ? -6.964 -3.895 -14.232 1.00 91.06 280 MET A CA 1
ATOM 2190 C C . MET A 1 280 ? -8.097 -2.872 -14.309 1.00 91.06 280 MET A C 1
ATOM 2192 O O . MET A 1 280 ? -9.028 -3.025 -15.103 1.00 91.06 280 MET A O 1
ATOM 2196 N N . ILE A 1 281 ? -7.999 -1.805 -13.526 1.00 89.31 281 ILE A N 1
ATOM 2197 C CA . ILE A 1 281 ? -8.916 -0.667 -13.517 1.00 89.31 281 ILE A CA 1
ATOM 2198 C C . ILE A 1 281 ? -8.201 0.599 -14.018 1.00 89.31 281 ILE A C 1
ATOM 2200 O O . ILE A 1 281 ? -6.977 0.628 -14.132 1.00 89.31 281 ILE A O 1
ATOM 2204 N N . HIS A 1 282 ? -8.975 1.629 -14.366 1.00 84.94 282 HIS A N 1
ATOM 2205 C CA . HIS A 1 282 ? -8.472 2.929 -14.838 1.00 84.94 282 HIS A CA 1
ATOM 2206 C C . HIS A 1 282 ? -7.581 2.835 -16.085 1.00 84.94 282 HIS A C 1
ATOM 2208 O O . HIS A 1 282 ? -6.446 3.281 -16.062 1.00 84.94 282 HIS A O 1
ATOM 2214 N N . ASP A 1 283 ? -8.085 2.247 -17.177 1.00 82.44 283 ASP A N 1
ATOM 2215 C CA . ASP A 1 283 ? -7.324 2.084 -18.431 1.00 82.44 283 ASP A CA 1
ATOM 2216 C C . ASP A 1 283 ? -5.983 1.354 -18.235 1.00 82.44 283 ASP A C 1
ATOM 2218 O O . ASP A 1 283 ? -4.933 1.733 -18.745 1.00 82.44 283 ASP A O 1
ATOM 2222 N N . ARG A 1 284 ? -6.046 0.258 -17.468 1.00 84.31 284 ARG A N 1
ATOM 2223 C CA . ARG A 1 284 ? -4.922 -0.639 -17.163 1.00 84.31 284 ARG A CA 1
ATOM 2224 C C . ARG A 1 284 ? -3.885 -0.068 -16.196 1.00 84.31 284 ARG A C 1
ATOM 2226 O O . ARG A 1 284 ? -2.836 -0.679 -16.048 1.00 84.31 284 ARG A O 1
ATOM 2233 N N . LEU A 1 285 ? -4.164 1.049 -15.536 1.00 82.38 285 LEU A N 1
ATOM 2234 C CA . LEU A 1 285 ? -3.191 1.677 -14.648 1.00 82.38 285 LEU A CA 1
ATOM 2235 C C . LEU A 1 285 ? -3.100 1.005 -13.276 1.00 82.38 285 LEU A C 1
ATOM 2237 O O . LEU A 1 285 ? -2.017 0.980 -12.717 1.00 82.38 285 LEU A O 1
ATOM 2241 N N . GLU A 1 286 ? -4.185 0.414 -12.766 1.00 86.88 286 GLU A N 1
ATOM 2242 C CA . GLU A 1 286 ? -4.228 -0.110 -11.392 1.00 86.88 286 GLU A CA 1
ATOM 2243 C C . GLU A 1 286 ? -4.722 -1.562 -11.348 1.00 86.88 286 GLU A C 1
ATOM 2245 O O . GLU A 1 286 ? -5.803 -1.858 -11.865 1.00 86.88 286 GLU A O 1
ATOM 2250 N N . PRO A 1 287 ? -4.006 -2.494 -10.709 1.00 90.56 287 PRO A N 1
ATOM 2251 C CA . PRO A 1 287 ? -4.507 -3.837 -10.464 1.00 90.56 287 PRO A CA 1
ATOM 2252 C C . PRO A 1 287 ? -5.611 -3.832 -9.405 1.00 90.56 287 PRO A C 1
ATOM 2254 O O . PRO A 1 287 ? -5.441 -3.314 -8.301 1.00 90.56 287 PRO A O 1
ATOM 2257 N N . LEU A 1 288 ? -6.728 -4.516 -9.668 1.00 92.62 288 LEU A N 1
ATOM 2258 C CA . LEU A 1 288 ? -7.818 -4.630 -8.693 1.00 92.62 288 LEU A CA 1
ATOM 2259 C C . LEU A 1 288 ? -7.344 -5.225 -7.357 1.00 92.62 288 LEU A C 1
ATOM 2261 O O . LEU A 1 288 ? -7.847 -4.843 -6.298 1.00 92.62 288 LEU A O 1
ATOM 2265 N N . TYR A 1 289 ? -6.391 -6.162 -7.391 1.00 92.44 289 TYR A N 1
ATOM 2266 C CA . TYR A 1 289 ? -5.898 -6.814 -6.181 1.00 92.44 289 TYR A CA 1
ATOM 2267 C C . TYR A 1 289 ? -5.097 -5.871 -5.279 1.00 92.44 289 TYR A C 1
ATOM 2269 O O . TYR A 1 289 ? -5.116 -6.079 -4.068 1.00 92.44 289 TYR A O 1
ATOM 2277 N N . VAL A 1 290 ? -4.431 -4.846 -5.826 1.00 91.00 290 VAL A N 1
ATOM 2278 C CA . VAL A 1 290 ? -3.681 -3.847 -5.046 1.00 91.00 290 VAL A CA 1
ATOM 2279 C C . VAL A 1 290 ? -4.668 -2.959 -4.285 1.00 91.00 290 VAL A C 1
ATOM 2281 O O . VAL A 1 290 ? -4.626 -2.867 -3.052 1.00 91.00 290 VAL A O 1
ATOM 2284 N N . LEU A 1 291 ? -5.657 -2.424 -5.004 1.00 92.12 291 LEU A N 1
ATOM 2285 C CA . LEU A 1 291 ? -6.733 -1.626 -4.426 1.00 92.12 291 LEU A CA 1
ATOM 2286 C C . LEU A 1 291 ? -7.552 -2.394 -3.372 1.00 92.12 291 LEU A C 1
ATOM 2288 O O . LEU A 1 291 ? -7.769 -1.920 -2.251 1.00 92.12 291 LEU A O 1
ATOM 2292 N N . ALA A 1 292 ? -8.034 -3.588 -3.716 1.00 94.81 292 ALA A N 1
ATOM 2293 C CA . ALA A 1 292 ? -8.918 -4.361 -2.848 1.00 94.81 292 ALA A CA 1
ATOM 2294 C C . ALA A 1 292 ? -8.164 -5.121 -1.741 1.00 94.81 292 ALA A C 1
ATOM 2296 O O . ALA A 1 292 ? -8.708 -5.330 -0.655 1.00 94.81 292 ALA A O 1
ATOM 2297 N N . GLY A 1 293 ? -6.925 -5.540 -1.995 1.00 93.94 293 GLY A N 1
ATOM 2298 C CA . GLY A 1 293 ? -6.110 -6.345 -1.090 1.00 93.94 293 GLY A CA 1
ATOM 2299 C C . GLY A 1 293 ? -5.311 -5.489 -0.105 1.00 93.94 293 GLY A C 1
ATOM 2300 O O . GLY A 1 293 ? -5.839 -5.180 0.965 1.00 93.94 293 GLY A O 1
ATOM 2301 N N . PRO A 1 294 ? -4.055 -5.115 -0.402 1.00 91.56 294 PRO A N 1
ATOM 2302 C CA . PRO A 1 294 ? -3.226 -4.322 0.503 1.00 91.56 294 PRO A CA 1
ATOM 2303 C C . PRO A 1 294 ? -3.895 -3.022 0.972 1.00 91.56 294 PRO A C 1
ATOM 2305 O O . PRO A 1 294 ? -4.002 -2.790 2.177 1.00 91.56 294 PRO A O 1
ATOM 2308 N N . TYR A 1 295 ? -4.415 -2.193 0.064 1.00 92.31 295 TYR A N 1
ATOM 2309 C CA . TYR A 1 295 ? -4.968 -0.899 0.471 1.00 92.31 295 TYR A CA 1
ATOM 2310 C C . TYR A 1 295 ? -6.251 -1.030 1.290 1.00 92.31 295 TYR A C 1
ATOM 2312 O O . TYR A 1 295 ? -6.383 -0.394 2.339 1.00 92.31 295 TYR A O 1
ATOM 2320 N N . THR A 1 296 ? -7.178 -1.886 0.861 1.00 95.31 296 THR A N 1
ATOM 2321 C CA . THR A 1 296 ? -8.464 -2.041 1.549 1.00 95.31 296 THR A CA 1
ATOM 2322 C C . THR A 1 296 ? -8.422 -3.128 2.621 1.00 95.31 296 THR A C 1
ATOM 2324 O O . THR A 1 296 ? -8.613 -2.838 3.803 1.00 95.31 296 THR A O 1
ATOM 2327 N N . ALA A 1 297 ? -8.196 -4.387 2.242 1.00 95.81 297 ALA A N 1
ATOM 2328 C CA . ALA A 1 297 ? -8.319 -5.537 3.135 1.00 95.81 297 ALA A CA 1
ATOM 2329 C C . ALA A 1 297 ? -7.268 -5.556 4.253 1.00 95.81 297 ALA A C 1
ATOM 2331 O O . ALA A 1 297 ? -7.627 -5.778 5.412 1.00 95.81 297 ALA A O 1
ATOM 2332 N N . LEU A 1 298 ? -5.990 -5.316 3.944 1.00 94.00 298 LEU A N 1
ATOM 2333 C CA . LEU A 1 298 ? -4.935 -5.340 4.964 1.00 94.00 298 LEU A CA 1
ATOM 2334 C C . LEU A 1 298 ? -5.100 -4.179 5.952 1.00 94.00 298 LEU A C 1
ATOM 2336 O O . LEU A 1 298 ? -5.104 -4.409 7.164 1.00 94.00 298 LEU A O 1
ATOM 2340 N N . THR A 1 299 ? -5.333 -2.962 5.452 1.00 95.12 299 THR A N 1
ATOM 2341 C CA . THR A 1 299 ? -5.626 -1.793 6.297 1.00 95.12 299 THR A CA 1
ATOM 2342 C C . THR A 1 299 ? -6.854 -2.031 7.175 1.00 95.12 299 THR A C 1
ATOM 2344 O O . THR A 1 299 ? -6.846 -1.752 8.376 1.00 95.12 299 THR A O 1
ATOM 2347 N N . TYR A 1 300 ? -7.905 -2.627 6.612 1.00 96.25 300 TYR A N 1
ATOM 2348 C CA . TYR A 1 300 ? -9.092 -3.015 7.363 1.00 96.25 300 TYR A CA 1
ATOM 2349 C C . TYR A 1 300 ? -8.759 -3.992 8.503 1.00 96.25 300 TYR A C 1
ATOM 2351 O O . TYR A 1 300 ? -9.220 -3.790 9.628 1.00 96.25 300 TYR A O 1
ATOM 2359 N N . ILE A 1 301 ? -7.945 -5.025 8.246 1.00 94.94 301 ILE A N 1
ATOM 2360 C CA . ILE A 1 301 ? -7.544 -6.018 9.256 1.00 94.94 301 ILE A CA 1
ATOM 2361 C C . ILE A 1 301 ? -6.815 -5.346 10.423 1.00 94.94 301 ILE A C 1
ATOM 2363 O O . ILE A 1 301 ? -7.199 -5.560 11.577 1.00 94.94 301 ILE A O 1
ATOM 2367 N N . VAL A 1 302 ? -5.805 -4.514 10.146 1.00 93.81 302 VAL A N 1
ATOM 2368 C CA . VAL A 1 302 ? -5.001 -3.879 11.207 1.00 93.81 302 VAL A CA 1
ATOM 2369 C C . VAL A 1 302 ? -5.817 -2.869 12.018 1.00 93.81 302 VAL A C 1
ATOM 2371 O O . VAL A 1 302 ? -5.702 -2.819 13.245 1.00 93.81 302 VAL A O 1
ATOM 2374 N N . VAL A 1 303 ? -6.720 -2.121 11.374 1.00 94.81 303 VAL A N 1
ATOM 2375 C CA . VAL A 1 303 ? -7.614 -1.177 12.064 1.00 94.81 303 VAL A CA 1
ATOM 2376 C C . VAL A 1 303 ? -8.636 -1.918 12.926 1.00 94.81 303 VAL A C 1
ATOM 2378 O O . VAL A 1 303 ? -8.888 -1.520 14.067 1.00 94.81 303 VAL A O 1
ATOM 2381 N N . GLN A 1 304 ? -9.212 -3.017 12.433 1.00 93.62 304 GLN A N 1
ATOM 2382 C CA . GLN A 1 304 ? -10.172 -3.808 13.206 1.00 93.62 304 GLN A CA 1
ATOM 2383 C C . GLN A 1 304 ? -9.532 -4.498 14.405 1.00 93.62 304 GLN A C 1
ATOM 2385 O O . GLN A 1 304 ? -10.103 -4.488 15.498 1.00 93.62 304 GLN A O 1
ATOM 2390 N N . GLN A 1 305 ? -8.325 -5.038 14.236 1.00 90.56 305 GLN A N 1
ATOM 2391 C CA . GLN A 1 305 ? -7.558 -5.600 15.341 1.00 90.56 305 GLN A CA 1
ATOM 2392 C C . GLN A 1 305 ? -7.285 -4.539 16.415 1.00 90.56 305 GLN A C 1
ATOM 2394 O O . GLN A 1 305 ? -7.535 -4.785 17.599 1.00 90.56 305 GLN A O 1
ATOM 2399 N N . ALA A 1 306 ? -6.837 -3.343 16.019 1.00 91.44 306 ALA A N 1
ATOM 2400 C CA . ALA A 1 306 ? -6.635 -2.236 16.948 1.00 91.44 306 ALA A CA 1
ATOM 2401 C C . ALA A 1 306 ? -7.950 -1.843 17.645 1.00 91.44 306 ALA A C 1
ATOM 2403 O O . ALA A 1 306 ? -7.995 -1.687 18.867 1.00 91.44 306 ALA A O 1
ATOM 2404 N N . SER A 1 307 ? -9.058 -1.769 16.900 1.00 91.75 307 SER A N 1
ATOM 2405 C CA . SER A 1 307 ? -10.377 -1.441 17.448 1.00 91.75 307 SER A CA 1
ATOM 2406 C C . SER A 1 307 ? -10.918 -2.497 18.418 1.00 91.75 307 SER A C 1
ATOM 2408 O O . SER A 1 307 ? -11.715 -2.158 19.301 1.00 91.75 307 SER A O 1
ATOM 2410 N N . ALA A 1 308 ? -10.509 -3.764 18.306 1.00 88.38 308 ALA A N 1
ATOM 2411 C CA . ALA A 1 308 ? -10.945 -4.821 19.216 1.00 88.38 308 ALA A CA 1
ATOM 2412 C C . ALA A 1 308 ? -10.525 -4.544 20.673 1.00 88.38 308 ALA A C 1
ATOM 2414 O O . ALA A 1 308 ? -11.300 -4.834 21.596 1.00 88.38 308 ALA A O 1
ATOM 2415 N N . ALA A 1 309 ? -9.368 -3.897 20.877 1.00 84.88 309 ALA A N 1
ATOM 2416 C CA . ALA A 1 309 ? -8.860 -3.483 22.191 1.00 84.88 309 ALA A CA 1
ATOM 2417 C C . ALA A 1 309 ? -9.756 -2.438 22.896 1.00 84.88 309 ALA A C 1
ATOM 2419 O O . ALA A 1 309 ? -9.734 -2.317 24.123 1.00 84.88 309 ALA A O 1
ATOM 2420 N N . PHE A 1 310 ? -10.602 -1.737 22.131 1.00 86.69 310 PHE A N 1
ATOM 2421 C CA . PHE A 1 310 ? -11.489 -0.663 22.596 1.00 86.69 310 PHE A CA 1
ATOM 2422 C C . PHE A 1 310 ? -12.979 -0.981 22.389 1.00 86.69 310 PHE A C 1
ATOM 2424 O O . PHE A 1 310 ? -13.840 -0.102 22.454 1.00 86.69 310 PHE A O 1
ATOM 2431 N N . SER A 1 311 ? -13.311 -2.250 22.134 1.00 81.69 311 SER A N 1
ATOM 2432 C CA . SER A 1 311 ? -14.648 -2.679 21.695 1.00 81.69 311 SER A CA 1
ATOM 2433 C C . SER A 1 311 ? -15.782 -2.442 22.700 1.00 81.69 311 SER A C 1
ATOM 2435 O O . SER A 1 311 ? -16.944 -2.419 22.296 1.00 81.69 311 SER A O 1
ATOM 2437 N N . LYS A 1 312 ? -15.471 -2.268 23.991 1.00 83.44 312 LYS A N 1
ATOM 2438 C CA . LYS A 1 312 ? -16.464 -2.006 25.049 1.00 83.44 312 LYS A CA 1
ATOM 2439 C C . LYS A 1 312 ? -16.803 -0.523 25.225 1.00 83.44 312 LYS A C 1
ATOM 2441 O O . LYS A 1 312 ? -17.787 -0.202 25.880 1.00 83.44 312 LYS A O 1
ATOM 2446 N N . GLN A 1 313 ? -15.997 0.380 24.675 1.00 81.25 313 GLN A N 1
ATOM 2447 C CA . GLN A 1 313 ? -16.151 1.815 24.889 1.00 81.25 313 GLN A CA 1
ATOM 2448 C C . GLN A 1 313 ? -16.878 2.437 23.705 1.00 81.25 313 GLN A C 1
ATOM 2450 O O . GLN A 1 313 ? -16.430 2.290 22.572 1.00 81.25 313 GLN A O 1
ATOM 2455 N N . GLN A 1 314 ? -17.965 3.171 23.947 1.00 81.19 314 GLN A N 1
ATOM 2456 C CA . GLN A 1 314 ? -18.648 3.938 22.896 1.00 81.19 314 GLN A CA 1
ATOM 2457 C C . GLN A 1 314 ? -17.927 5.253 22.593 1.00 81.19 314 GLN A C 1
ATOM 2459 O O . GLN A 1 314 ? -17.713 5.598 21.431 1.00 81.19 314 GLN A O 1
ATOM 2464 N N . LYS A 1 315 ? -17.482 5.956 23.637 1.00 87.62 315 LYS A N 1
ATOM 2465 C CA . LYS A 1 315 ? -16.710 7.195 23.528 1.00 87.62 315 LYS A CA 1
ATOM 2466 C C . LYS A 1 315 ? -15.263 6.912 23.904 1.00 87.62 315 LYS A C 1
ATOM 2468 O O . LYS A 1 315 ? -15.017 6.353 24.965 1.00 87.62 315 LYS A O 1
ATOM 2473 N N . LEU A 1 316 ? -14.342 7.305 23.031 1.00 90.19 316 LEU A N 1
ATOM 2474 C CA . LEU A 1 316 ? -12.906 7.266 23.298 1.00 90.19 316 LEU A CA 1
ATOM 2475 C C . LEU A 1 316 ? -12.424 8.675 23.634 1.00 90.19 316 LEU A C 1
ATOM 2477 O O . LEU A 1 316 ? -12.754 9.637 22.925 1.00 90.19 316 LEU A O 1
ATOM 2481 N N . SER A 1 317 ? -11.624 8.788 24.686 1.00 94.00 317 SER A N 1
ATOM 2482 C CA . SER A 1 317 ? -10.766 9.941 24.951 1.00 94.00 317 SER A CA 1
ATOM 2483 C C . SER A 1 317 ? -9.758 10.130 23.814 1.00 94.00 317 SER A C 1
ATOM 2485 O O . SER A 1 317 ? -9.456 9.190 23.080 1.00 94.00 317 SER A O 1
ATOM 2487 N N . LEU A 1 318 ? -9.195 11.333 23.668 1.00 93.19 318 LEU A N 1
ATOM 2488 C CA . LEU A 1 318 ? -8.176 11.593 22.643 1.00 93.19 318 LEU A CA 1
ATOM 2489 C C . LEU A 1 318 ? -7.001 10.609 22.745 1.00 93.19 318 LEU A C 1
ATOM 2491 O O . LEU A 1 318 ? -6.580 10.055 21.737 1.00 93.19 318 LEU A O 1
ATOM 2495 N N . GLY A 1 319 ? -6.529 10.326 23.963 1.00 93.06 319 GLY A N 1
ATOM 2496 C CA . GLY A 1 319 ? -5.439 9.373 24.167 1.00 93.06 319 GLY A CA 1
ATOM 2497 C C . GLY A 1 319 ? -5.783 7.951 23.712 1.00 93.06 319 GLY A C 1
ATOM 2498 O O . GLY A 1 319 ? -4.942 7.303 23.113 1.00 93.06 319 GLY A O 1
ATOM 2499 N N . GLU A 1 320 ? -7.016 7.475 23.921 1.00 92.81 320 GLU A N 1
ATOM 2500 C CA . GLU A 1 320 ? -7.437 6.146 23.434 1.00 92.81 320 GLU A CA 1
ATOM 2501 C C . GLU A 1 320 ? -7.542 6.105 21.905 1.00 92.81 320 GLU A C 1
ATOM 2503 O O . GLU A 1 320 ? -7.220 5.091 21.290 1.00 92.81 320 GLU A O 1
ATOM 2508 N N . ARG A 1 321 ? -7.941 7.216 21.273 1.00 94.50 321 ARG A N 1
ATOM 2509 C CA . ARG A 1 321 ? -7.964 7.330 19.804 1.00 94.50 321 ARG A CA 1
ATOM 2510 C C . ARG A 1 321 ? -6.561 7.293 19.222 1.00 94.50 321 ARG A C 1
ATOM 2512 O O . ARG A 1 321 ? -6.324 6.553 18.274 1.00 94.50 321 ARG A O 1
ATOM 2519 N N . LEU A 1 322 ? -5.640 8.054 19.815 1.00 94.69 322 LEU A N 1
ATOM 2520 C CA . LEU A 1 322 ? -4.227 8.028 19.443 1.00 94.69 322 LEU A CA 1
ATOM 2521 C C . LEU A 1 322 ? -3.641 6.633 19.660 1.00 94.69 322 LEU A C 1
ATOM 2523 O O . LEU A 1 322 ? -2.939 6.133 18.794 1.00 94.69 322 LEU A O 1
ATOM 2527 N N . SER A 1 323 ? -3.990 5.963 20.758 1.00 93.88 323 SER A N 1
ATOM 2528 C CA . SER A 1 323 ? -3.570 4.588 21.011 1.00 93.88 323 SER A CA 1
ATOM 2529 C C . SER A 1 323 ? -4.061 3.586 19.972 1.00 93.88 323 SER A C 1
ATOM 2531 O O . SER A 1 323 ? -3.292 2.728 19.548 1.00 93.88 323 SER A O 1
ATOM 2533 N N . LEU A 1 324 ? -5.317 3.697 19.535 1.00 94.25 324 LEU A N 1
ATOM 2534 C CA . LEU A 1 324 ? -5.858 2.871 18.456 1.00 94.25 324 LEU A CA 1
ATOM 2535 C C . LEU A 1 324 ? -5.112 3.141 17.140 1.00 94.25 324 LEU A C 1
ATOM 2537 O O . LEU A 1 324 ? -4.690 2.195 16.479 1.00 94.25 324 LEU A O 1
ATOM 2541 N N . ALA A 1 325 ? -4.885 4.415 16.807 1.00 94.94 325 ALA A N 1
ATOM 2542 C CA . ALA A 1 325 ? -4.098 4.820 15.642 1.00 94.94 325 ALA A CA 1
ATOM 2543 C C . ALA A 1 325 ? -2.663 4.272 15.686 1.00 94.94 325 ALA A C 1
ATOM 2545 O O . ALA A 1 325 ? -2.198 3.687 14.711 1.00 94.94 325 ALA A O 1
ATOM 2546 N N . GLY A 1 326 ? -1.991 4.380 16.833 1.00 94.62 326 GLY A N 1
ATOM 2547 C CA . GLY A 1 326 ? -0.648 3.846 17.039 1.00 94.62 326 GLY A CA 1
ATOM 2548 C C . GLY A 1 326 ? -0.580 2.330 16.894 1.00 94.62 326 GLY A C 1
ATOM 2549 O O . GLY A 1 326 ? 0.305 1.822 16.214 1.00 94.62 326 GLY A O 1
ATOM 2550 N N . LEU A 1 327 ? -1.552 1.603 17.454 1.00 92.88 327 LEU A N 1
ATOM 2551 C CA . LEU A 1 327 ? -1.644 0.148 17.302 1.00 92.88 327 LEU A CA 1
ATOM 2552 C C . LEU A 1 327 ? -1.837 -0.271 15.841 1.00 92.88 327 LEU A C 1
ATOM 2554 O O . LEU A 1 327 ? -1.169 -1.202 15.392 1.00 92.88 327 LEU A O 1
ATOM 2558 N N . ALA A 1 328 ? -2.722 0.404 15.104 1.00 94.62 328 ALA A N 1
ATOM 2559 C CA . ALA A 1 328 ? -2.941 0.120 13.687 1.00 94.62 328 ALA A CA 1
ATOM 2560 C C . ALA A 1 328 ? -1.688 0.432 12.852 1.00 94.62 328 ALA A C 1
ATOM 2562 O O . ALA A 1 328 ? -1.265 -0.408 12.062 1.00 94.62 328 ALA A O 1
ATOM 2563 N N . GLY A 1 329 ? -1.054 1.586 13.090 1.00 94.81 329 GLY A N 1
ATOM 2564 C CA . GLY A 1 329 ? 0.193 1.983 12.434 1.00 94.81 329 GLY A CA 1
ATOM 2565 C C . GLY A 1 329 ? 1.335 0.999 12.695 1.00 94.81 329 GLY A C 1
ATOM 2566 O O . GLY A 1 329 ? 1.916 0.487 11.746 1.00 94.81 329 GLY A O 1
ATOM 2567 N N . CYS A 1 330 ? 1.599 0.636 13.957 1.00 92.50 330 CYS A N 1
ATOM 2568 C CA . CYS A 1 330 ? 2.601 -0.383 14.304 1.00 92.50 330 CYS A CA 1
ATOM 2569 C C . CYS A 1 330 ? 2.320 -1.730 13.638 1.00 92.50 330 CYS A C 1
ATOM 2571 O O . CYS A 1 330 ? 3.242 -2.391 13.169 1.00 92.50 330 CYS A O 1
ATOM 2573 N N . SER A 1 331 ? 1.051 -2.142 13.604 1.00 91.00 331 SER A N 1
ATOM 2574 C CA . SER A 1 331 ? 0.670 -3.415 12.993 1.00 91.00 331 SER A CA 1
ATOM 2575 C C . SER A 1 331 ? 0.915 -3.399 11.487 1.00 91.00 331 SER A C 1
ATOM 2577 O O . SER A 1 331 ? 1.442 -4.366 10.945 1.00 91.00 331 SER A O 1
ATOM 2579 N N . SER A 1 332 ? 0.598 -2.284 10.826 1.00 92.81 332 SER A N 1
ATOM 2580 C CA . SER A 1 332 ? 0.887 -2.091 9.407 1.00 92.81 332 SER A CA 1
ATOM 2581 C C . SER A 1 332 ? 2.390 -2.060 9.130 1.00 92.81 332 SER A C 1
ATOM 2583 O O . SER A 1 332 ? 2.842 -2.730 8.213 1.00 92.81 332 SER A O 1
ATOM 2585 N N . LEU A 1 333 ? 3.176 -1.355 9.949 1.00 91.69 333 LEU A N 1
ATOM 2586 C CA . LEU A 1 333 ? 4.634 -1.240 9.799 1.00 91.69 333 LEU A CA 1
ATOM 2587 C C . LEU A 1 333 ? 5.372 -2.567 10.012 1.00 91.69 333 LEU A C 1
ATOM 2589 O O . LEU A 1 333 ? 6.459 -2.745 9.481 1.00 91.69 333 LEU A O 1
ATOM 2593 N N . GLY A 1 334 ? 4.802 -3.510 10.765 1.00 87.12 334 GLY A N 1
ATOM 2594 C CA . GLY A 1 334 ? 5.365 -4.858 10.864 1.00 87.12 334 GLY A CA 1
ATOM 2595 C C . GLY A 1 334 ? 5.029 -5.748 9.664 1.00 87.12 334 GLY A C 1
ATOM 2596 O O . GLY A 1 334 ? 5.814 -6.597 9.253 1.00 87.12 334 GLY A O 1
ATOM 2597 N N . ILE A 1 335 ? 3.843 -5.570 9.086 1.00 87.06 335 ILE A N 1
ATOM 2598 C CA . ILE A 1 335 ? 3.303 -6.515 8.106 1.00 87.06 335 ILE A CA 1
ATOM 2599 C C . ILE A 1 335 ? 3.575 -6.073 6.668 1.00 87.06 335 ILE A C 1
ATOM 2601 O O . ILE A 1 335 ? 3.956 -6.889 5.833 1.00 87.06 335 ILE A O 1
ATOM 2605 N N . PHE A 1 336 ? 3.373 -4.791 6.375 1.00 88.44 336 PHE A N 1
ATOM 2606 C CA . PHE A 1 336 ? 3.428 -4.260 5.020 1.00 88.44 336 PHE A CA 1
ATOM 2607 C C . PHE A 1 336 ? 4.813 -4.351 4.359 1.00 88.44 336 PHE A C 1
ATOM 2609 O O . PHE A 1 336 ? 4.857 -4.786 3.210 1.00 88.44 336 PHE A O 1
ATOM 2616 N N . PRO A 1 337 ? 5.942 -4.058 5.042 1.00 89.00 337 PRO A N 1
ATOM 2617 C CA . PRO A 1 337 ? 7.261 -4.129 4.404 1.00 89.00 337 PRO A CA 1
ATOM 2618 C C . PRO A 1 337 ? 7.573 -5.502 3.805 1.00 89.00 337 PRO A C 1
ATOM 2620 O O . PRO A 1 337 ? 8.255 -5.599 2.796 1.00 89.00 337 PRO A O 1
ATOM 2623 N N . LEU A 1 338 ? 7.049 -6.575 4.405 1.00 87.31 338 LEU A N 1
ATOM 2624 C CA . LEU A 1 338 ? 7.224 -7.937 3.900 1.00 87.31 338 LEU A CA 1
ATOM 2625 C C . LEU A 1 338 ? 6.524 -8.142 2.552 1.00 87.31 338 LEU A C 1
ATOM 2627 O O . LEU A 1 338 ? 7.062 -8.809 1.671 1.00 87.31 338 LEU A O 1
ATOM 2631 N N . PHE A 1 339 ? 5.325 -7.573 2.397 1.00 87.06 339 PHE A N 1
ATOM 2632 C CA . PHE A 1 339 ? 4.610 -7.586 1.124 1.00 87.06 339 PHE A CA 1
ATOM 2633 C C . PHE A 1 339 ? 5.335 -6.737 0.082 1.00 87.06 339 PHE A C 1
ATOM 2635 O O . PHE A 1 339 ? 5.502 -7.198 -1.040 1.00 87.06 339 PHE A O 1
ATOM 2642 N N . ASP A 1 340 ? 5.795 -5.551 0.471 1.00 86.88 340 ASP A N 1
ATOM 2643 C CA . ASP A 1 340 ? 6.475 -4.602 -0.410 1.00 86.88 340 ASP A CA 1
ATOM 2644 C C . ASP A 1 340 ? 7.793 -5.196 -0.951 1.00 86.88 340 ASP A C 1
ATOM 2646 O O . ASP A 1 340 ? 8.033 -5.211 -2.156 1.00 86.88 340 ASP A O 1
ATOM 2650 N N . ILE A 1 341 ? 8.588 -5.838 -0.081 1.00 87.12 341 ILE A N 1
ATOM 2651 C CA . ILE A 1 341 ? 9.795 -6.591 -0.467 1.00 87.12 341 ILE A CA 1
ATOM 2652 C C . ILE A 1 341 ? 9.467 -7.735 -1.420 1.00 87.12 341 ILE A C 1
ATOM 2654 O O . ILE A 1 341 ? 10.090 -7.857 -2.474 1.00 87.12 341 ILE A O 1
ATOM 2658 N N . ALA A 1 342 ? 8.477 -8.565 -1.093 1.00 85.00 342 ALA A N 1
ATOM 2659 C CA . ALA A 1 342 ? 8.082 -9.641 -1.992 1.00 85.00 342 ALA A CA 1
ATOM 2660 C C . ALA A 1 342 ? 7.615 -9.103 -3.356 1.00 85.00 342 ALA A C 1
ATOM 2662 O O . ALA A 1 342 ? 7.987 -9.660 -4.388 1.00 85.00 342 ALA A O 1
ATOM 2663 N N . GLY A 1 343 ? 6.852 -8.007 -3.352 1.00 84.44 343 GLY A N 1
ATOM 2664 C CA . GLY A 1 343 ? 6.324 -7.371 -4.548 1.00 84.44 343 GLY A CA 1
ATOM 2665 C C . GLY A 1 343 ? 7.383 -6.770 -5.435 1.00 84.44 343 GLY A C 1
ATOM 2666 O O . GLY A 1 343 ? 7.377 -7.032 -6.631 1.00 84.44 343 GLY A O 1
ATOM 2667 N N . TYR A 1 344 ? 8.343 -6.059 -4.872 1.00 83.56 344 TYR A N 1
ATOM 2668 C CA . TYR A 1 344 ? 9.442 -5.516 -5.652 1.00 83.56 344 TYR A CA 1
ATOM 2669 C C . TYR A 1 344 ? 10.245 -6.625 -6.354 1.00 83.56 344 TYR A C 1
ATOM 2671 O O . TYR A 1 344 ? 10.403 -6.617 -7.574 1.00 83.56 344 TYR A O 1
ATOM 2679 N N . HIS A 1 345 ? 10.666 -7.651 -5.606 1.00 82.62 345 HIS A N 1
ATOM 2680 C CA . HIS A 1 345 ? 11.535 -8.719 -6.127 1.00 82.62 345 HIS A CA 1
ATOM 2681 C C . HIS A 1 345 ? 10.833 -9.704 -7.067 1.00 82.62 345 HIS A C 1
ATOM 2683 O O . HIS A 1 345 ? 11.479 -10.328 -7.907 1.00 82.62 345 HIS A O 1
ATOM 2689 N N . LEU A 1 346 ? 9.514 -9.867 -6.945 1.00 80.50 346 LEU A N 1
ATOM 2690 C CA . LEU A 1 346 ? 8.720 -10.673 -7.878 1.00 80.50 346 LEU A CA 1
ATOM 2691 C C . LEU A 1 346 ? 8.094 -9.859 -9.004 1.00 80.50 346 LEU A C 1
ATOM 2693 O O . LEU A 1 346 ? 7.310 -10.403 -9.791 1.00 80.50 346 LEU A O 1
ATOM 2697 N N . MET A 1 347 ? 8.478 -8.587 -9.114 1.00 78.25 347 MET A N 1
ATOM 2698 C CA . MET A 1 347 ? 7.959 -7.682 -10.117 1.00 78.25 347 MET A CA 1
ATOM 2699 C C . MET A 1 347 ? 6.431 -7.589 -10.040 1.00 78.25 347 MET A C 1
ATOM 2701 O O . MET A 1 347 ? 5.754 -7.881 -11.016 1.00 78.25 347 MET A O 1
ATOM 2705 N N . TRP A 1 348 ? 5.873 -7.266 -8.880 1.00 74.62 348 TRP A N 1
ATOM 2706 C CA . TRP A 1 348 ? 4.463 -6.906 -8.685 1.00 74.62 348 TRP A CA 1
ATOM 2707 C C . TRP A 1 348 ? 4.281 -5.387 -8.674 1.00 74.62 348 TRP A C 1
ATOM 2709 O O . TRP A 1 348 ? 3.237 -4.901 -9.109 1.00 74.62 348 TRP A O 1
ATOM 2719 N N . ASP A 1 349 ? 5.323 -4.672 -8.245 1.00 72.44 349 ASP A N 1
ATOM 2720 C CA . ASP A 1 349 ? 5.400 -3.216 -8.161 1.00 72.44 349 ASP A CA 1
ATOM 2721 C C . ASP A 1 349 ? 6.811 -2.746 -8.557 1.00 72.44 349 ASP A C 1
ATOM 2723 O O . ASP A 1 349 ? 7.788 -3.494 -8.435 1.00 72.44 349 ASP A O 1
ATOM 2727 N N . ASN A 1 350 ? 6.924 -1.529 -9.068 1.00 71.62 350 ASN A N 1
ATOM 2728 C CA . ASN A 1 350 ? 8.174 -0.787 -9.190 1.00 71.62 350 ASN A CA 1
ATOM 2729 C C . ASN A 1 350 ? 7.858 0.689 -9.366 1.00 71.62 350 ASN A C 1
ATOM 2731 O O . ASN A 1 350 ? 6.724 1.126 -9.518 1.00 71.62 350 ASN A O 1
ATOM 2735 N N . PHE A 1 351 ? 8.904 1.486 -9.298 1.00 71.50 351 PHE A N 1
ATOM 2736 C CA . PHE A 1 351 ? 8.774 2.896 -9.025 1.00 71.50 351 PHE A CA 1
ATOM 2737 C C . PHE A 1 351 ? 9.668 3.693 -9.961 1.00 71.50 351 PHE A C 1
ATOM 2739 O O . PHE A 1 351 ? 10.568 3.148 -10.602 1.00 71.50 351 PHE A O 1
ATOM 2746 N N . HIS A 1 352 ? 9.450 5.004 -10.001 1.00 71.00 352 HIS A N 1
ATOM 2747 C CA . HIS A 1 352 ? 10.352 5.907 -10.697 1.00 71.00 352 HIS A CA 1
ATOM 2748 C C . HIS A 1 352 ? 11.742 5.856 -10.064 1.00 71.00 352 HIS A C 1
ATOM 2750 O O . HIS A 1 352 ? 11.928 6.247 -8.917 1.00 71.00 352 HIS A O 1
ATOM 2756 N N . GLU A 1 353 ? 12.731 5.404 -10.826 1.00 69.31 353 GLU A N 1
ATOM 2757 C CA . GLU A 1 353 ? 14.102 5.303 -10.322 1.00 69.31 353 GLU A CA 1
ATOM 2758 C C . GLU A 1 353 ? 14.801 6.659 -10.279 1.00 69.31 353 GLU A C 1
ATOM 2760 O O . GLU A 1 353 ? 15.681 6.862 -9.467 1.00 69.31 353 GLU A O 1
ATOM 2765 N N . SER A 1 354 ? 14.395 7.626 -11.105 1.00 76.44 354 SER A N 1
ATOM 2766 C CA . SER A 1 354 ? 15.126 8.891 -11.263 1.00 76.44 354 SER A CA 1
ATOM 2767 C C . SER A 1 354 ? 14.722 10.010 -10.295 1.00 76.44 354 SER A C 1
ATOM 2769 O O . SER A 1 354 ? 15.236 11.125 -10.404 1.00 76.44 354 SER A O 1
ATOM 2771 N N . GLU A 1 355 ? 13.790 9.757 -9.374 1.00 80.00 355 GLU A N 1
ATOM 2772 C CA . GLU A 1 355 ? 13.360 10.750 -8.388 1.00 80.00 355 GLU A CA 1
ATOM 2773 C C . GLU A 1 355 ? 14.048 10.492 -7.048 1.00 80.00 355 GLU A C 1
ATOM 2775 O O . GLU A 1 355 ? 13.949 9.410 -6.472 1.00 80.00 355 GLU A O 1
ATOM 2780 N N . SER A 1 356 ? 14.698 11.517 -6.491 1.00 80.62 356 SER A N 1
ATOM 2781 C CA . SER A 1 356 ? 15.437 11.383 -5.226 1.00 80.62 356 SER A CA 1
ATOM 2782 C C . SER A 1 356 ? 14.575 10.965 -4.035 1.00 80.62 356 SER A C 1
ATOM 2784 O O . SER A 1 356 ? 15.082 10.440 -3.043 1.00 80.62 356 SER A O 1
ATOM 2786 N N . TYR A 1 357 ? 13.262 11.146 -4.160 1.00 77.56 357 TYR A N 1
ATOM 2787 C CA . TYR A 1 357 ? 12.252 10.670 -3.228 1.00 77.56 357 TYR A CA 1
ATOM 2788 C C . TYR A 1 357 ? 12.310 9.160 -2.962 1.00 77.56 357 TYR A C 1
ATOM 2790 O O . TYR A 1 357 ? 11.991 8.699 -1.863 1.00 77.56 357 TYR A O 1
ATOM 2798 N N . TYR A 1 358 ? 12.730 8.417 -3.980 1.00 81.44 358 TYR A N 1
ATOM 2799 C CA . TYR A 1 358 ? 12.624 6.973 -4.099 1.00 81.44 358 TYR A CA 1
ATOM 2800 C C . TYR A 1 358 ? 13.955 6.240 -3.867 1.00 81.44 358 TYR A C 1
ATOM 2802 O O . TYR A 1 358 ? 13.953 5.029 -3.661 1.00 81.44 358 TYR A O 1
ATOM 2810 N N . TYR A 1 359 ? 15.084 6.959 -3.812 1.00 84.38 359 TYR A N 1
ATOM 2811 C CA . TYR A 1 359 ? 16.411 6.387 -3.535 1.00 84.38 359 TYR A CA 1
ATOM 2812 C C . TYR A 1 359 ? 16.556 5.668 -2.185 1.00 84.38 359 TYR A C 1
ATOM 2814 O O . TYR A 1 359 ? 17.283 4.674 -2.113 1.00 84.38 359 TYR A O 1
ATOM 2822 N N . PRO A 1 360 ? 15.940 6.133 -1.082 1.00 87.69 360 PRO A N 1
ATOM 2823 C CA . PRO A 1 360 ? 16.113 5.474 0.203 1.00 87.69 360 PRO A CA 1
ATOM 2824 C C . PRO A 1 360 ? 15.386 4.130 0.233 1.00 87.69 360 PRO A C 1
ATOM 2826 O O . PRO A 1 360 ? 14.153 4.082 0.216 1.00 87.69 360 PRO A O 1
ATOM 2829 N N . THR A 1 361 ? 16.148 3.042 0.337 1.00 88.44 361 THR A N 1
ATOM 2830 C CA . THR A 1 361 ? 15.610 1.681 0.277 1.00 88.44 361 THR A CA 1
ATOM 2831 C C . THR A 1 361 ? 16.024 0.801 1.460 1.00 88.44 361 THR A C 1
ATOM 2833 O O . THR A 1 361 ? 17.036 1.028 2.126 1.00 88.44 361 THR A O 1
ATOM 2836 N N . ILE A 1 362 ? 15.219 -0.228 1.727 1.00 87.00 362 ILE A N 1
ATOM 2837 C CA . ILE A 1 362 ? 15.488 -1.355 2.624 1.00 87.00 362 ILE A CA 1
ATOM 2838 C C . ILE A 1 362 ? 15.254 -2.618 1.795 1.00 87.00 362 ILE A C 1
ATOM 2840 O O . ILE A 1 362 ? 14.152 -2.827 1.299 1.00 87.00 362 ILE A O 1
ATOM 2844 N N . ALA A 1 363 ? 16.289 -3.443 1.611 1.00 85.75 363 ALA A N 1
ATOM 2845 C CA . ALA A 1 363 ? 16.243 -4.582 0.682 1.00 85.75 363 ALA A CA 1
ATOM 2846 C C . ALA A 1 363 ? 15.767 -4.188 -0.736 1.00 85.75 363 ALA A C 1
ATOM 2848 O O . ALA A 1 363 ? 14.983 -4.907 -1.351 1.00 85.75 363 ALA A O 1
ATOM 2849 N N . GLN A 1 364 ? 16.248 -3.033 -1.225 1.00 83.50 364 GLN A N 1
ATOM 2850 C CA . GLN A 1 364 ? 15.890 -2.392 -2.506 1.00 83.50 364 GLN A CA 1
ATOM 2851 C C . GLN A 1 364 ? 14.458 -1.859 -2.611 1.00 83.50 364 GLN A C 1
ATOM 2853 O O . GLN A 1 364 ? 14.116 -1.192 -3.582 1.00 83.50 364 GLN A O 1
ATOM 2858 N N . VAL A 1 365 ? 13.647 -2.050 -1.575 1.00 84.94 365 VAL A N 1
ATOM 2859 C CA . VAL A 1 365 ? 12.289 -1.516 -1.525 1.00 84.94 365 VAL A CA 1
ATOM 2860 C C . VAL A 1 365 ? 12.270 -0.171 -0.852 1.00 84.94 365 VAL A C 1
ATOM 2862 O O . VAL A 1 365 ? 12.960 0.065 0.138 1.00 84.94 365 VAL A O 1
ATOM 2865 N N . GLN A 1 366 ? 11.474 0.728 -1.397 1.00 87.19 366 GLN A N 1
ATOM 2866 C CA . GLN A 1 366 ? 11.454 2.111 -0.978 1.00 87.19 366 GLN A CA 1
ATOM 2867 C C . GLN A 1 366 ? 10.887 2.251 0.424 1.00 87.19 366 GLN A C 1
ATOM 2869 O O . GLN A 1 366 ? 9.799 1.776 0.748 1.00 87.19 366 GLN A O 1
ATOM 2874 N N . ILE A 1 367 ? 11.602 3.001 1.257 1.00 90.19 367 ILE A N 1
ATOM 2875 C CA . ILE A 1 367 ? 11.167 3.310 2.624 1.00 90.19 367 ILE A CA 1
ATOM 2876 C C . ILE A 1 367 ? 9.822 4.038 2.615 1.00 90.19 367 ILE A C 1
ATOM 2878 O O . ILE A 1 367 ? 9.030 3.904 3.552 1.00 90.19 367 ILE A O 1
ATOM 2882 N N . LEU A 1 368 ? 9.554 4.788 1.545 1.00 89.31 368 LEU A N 1
ATOM 2883 C CA . LEU A 1 368 ? 8.313 5.514 1.375 1.00 89.31 368 LEU A CA 1
ATOM 2884 C C . LEU A 1 368 ? 7.084 4.602 1.409 1.00 89.31 368 LEU A C 1
ATOM 2886 O O . LEU A 1 368 ? 6.137 4.950 2.108 1.00 89.31 368 LEU A O 1
ATOM 2890 N N . GLY A 1 369 ? 7.078 3.471 0.696 1.00 88.94 369 GLY A N 1
ATOM 2891 C CA . GLY A 1 369 ? 5.921 2.566 0.662 1.00 88.94 369 GLY A CA 1
ATOM 2892 C C . GLY A 1 369 ? 5.564 2.085 2.069 1.00 88.94 369 GLY A C 1
ATOM 2893 O O . GLY A 1 369 ? 4.435 2.236 2.545 1.00 88.94 369 GLY A O 1
ATOM 2894 N N . THR A 1 370 ? 6.582 1.658 2.815 1.00 90.94 370 THR A N 1
ATOM 2895 C CA . THR A 1 370 ? 6.460 1.298 4.234 1.00 90.94 370 THR A CA 1
ATOM 2896 C C . THR A 1 370 ? 5.930 2.449 5.096 1.00 90.94 370 THR A C 1
ATOM 2898 O O . THR A 1 370 ? 4.997 2.259 5.885 1.00 90.94 370 THR A O 1
ATOM 2901 N N . PHE A 1 371 ? 6.499 3.650 4.952 1.00 93.88 371 PHE A N 1
ATOM 2902 C CA . PHE A 1 371 ? 6.047 4.837 5.678 1.00 93.88 371 PHE A CA 1
ATOM 2903 C C . PHE A 1 371 ? 4.575 5.142 5.374 1.00 93.88 371 PHE A C 1
ATOM 2905 O O . PHE A 1 371 ? 3.779 5.357 6.293 1.00 93.88 371 PHE A O 1
ATOM 2912 N N . PHE A 1 372 ? 4.214 5.136 4.090 1.00 92.06 372 PHE A N 1
ATOM 2913 C CA . PHE A 1 372 ? 2.886 5.458 3.592 1.00 92.06 372 PHE A CA 1
ATOM 2914 C C . PHE A 1 372 ? 1.835 4.530 4.193 1.00 92.06 372 PHE A C 1
ATOM 2916 O O . PHE A 1 372 ? 0.852 5.011 4.749 1.00 92.06 372 PHE A O 1
ATOM 2923 N N . PHE A 1 373 ? 2.061 3.215 4.184 1.00 92.25 373 PHE A N 1
ATOM 2924 C CA . PHE A 1 373 ? 1.108 2.266 4.760 1.00 92.25 373 PHE A CA 1
ATOM 2925 C C . PHE A 1 373 ? 0.978 2.391 6.280 1.00 92.25 373 PHE A C 1
ATOM 2927 O O . PHE A 1 373 ? -0.131 2.314 6.814 1.00 92.25 373 PHE A O 1
ATOM 2934 N N . GLY A 1 374 ? 2.080 2.648 6.994 1.00 94.38 374 GLY A N 1
ATOM 2935 C CA . GLY A 1 374 ? 2.031 2.955 8.426 1.00 94.38 374 GLY A CA 1
ATOM 2936 C C . GLY A 1 374 ? 1.182 4.195 8.727 1.00 94.38 374 GLY A C 1
ATOM 2937 O O . GLY A 1 374 ? 0.305 4.166 9.598 1.00 94.38 374 GLY A O 1
ATOM 2938 N N . ALA A 1 375 ? 1.406 5.266 7.965 1.00 95.06 375 ALA A N 1
ATOM 2939 C CA . ALA A 1 375 ? 0.667 6.519 8.061 1.00 95.06 375 ALA A CA 1
ATOM 2940 C C . ALA A 1 375 ? -0.812 6.356 7.677 1.00 95.06 375 ALA A C 1
ATOM 2942 O O . ALA A 1 375 ? -1.684 6.883 8.374 1.00 95.06 375 ALA A O 1
ATOM 2943 N N . LEU A 1 376 ? -1.100 5.598 6.617 1.00 94.25 376 LEU A N 1
ATOM 2944 C CA . LEU A 1 376 ? -2.442 5.273 6.141 1.00 94.25 376 LEU A CA 1
ATOM 2945 C C . LEU A 1 376 ? -3.224 4.526 7.221 1.00 94.25 376 LEU A C 1
ATOM 2947 O O . LEU A 1 376 ? -4.290 4.979 7.638 1.00 94.25 376 LEU A O 1
ATOM 2951 N N . ALA A 1 377 ? -2.676 3.425 7.741 1.00 95.69 377 ALA A N 1
ATOM 2952 C CA . ALA A 1 377 ? -3.334 2.624 8.768 1.00 95.69 377 ALA A CA 1
ATOM 2953 C C . ALA A 1 377 ? -3.605 3.427 10.046 1.00 95.69 377 ALA A C 1
ATOM 2955 O O . ALA A 1 377 ? -4.710 3.355 10.593 1.00 95.69 377 ALA A O 1
ATOM 2956 N N . ALA A 1 378 ? -2.640 4.235 10.502 1.00 96.00 378 ALA A N 1
ATOM 2957 C CA . ALA A 1 378 ? -2.819 5.108 11.661 1.00 96.00 378 ALA A CA 1
ATOM 2958 C C . ALA A 1 378 ? -3.899 6.178 11.420 1.00 96.00 378 ALA A C 1
ATOM 2960 O O . ALA A 1 378 ? -4.763 6.398 12.274 1.00 96.00 378 ALA A O 1
ATOM 2961 N N . SER A 1 379 ? -3.892 6.804 10.241 1.00 94.88 379 SER A N 1
ATOM 2962 C CA . SER A 1 379 ? -4.850 7.840 9.840 1.00 94.88 379 SER A CA 1
ATOM 2963 C C . SER A 1 379 ? -6.275 7.303 9.748 1.00 94.88 379 SER A C 1
ATOM 2965 O O . SER A 1 379 ? -7.203 7.885 10.317 1.00 94.88 379 SER A O 1
ATOM 2967 N N . VAL A 1 380 ? -6.448 6.151 9.096 1.00 94.94 380 VAL A N 1
ATOM 2968 C CA . VAL A 1 380 ? -7.732 5.450 8.988 1.00 94.94 380 VAL A CA 1
ATOM 2969 C C . VAL A 1 380 ? -8.234 5.064 10.372 1.00 94.94 380 VAL A C 1
ATOM 2971 O O . VAL A 1 380 ? -9.388 5.321 10.698 1.00 94.94 380 VAL A O 1
ATOM 2974 N N . ALA A 1 381 ? -7.384 4.469 11.210 1.00 95.56 381 ALA A N 1
ATOM 2975 C CA . ALA A 1 381 ? -7.744 4.103 12.575 1.00 95.56 381 ALA A CA 1
ATOM 2976 C C . ALA A 1 381 ? -8.225 5.313 13.384 1.00 95.56 381 ALA A C 1
ATOM 2978 O O . ALA A 1 381 ? -9.250 5.238 14.069 1.00 95.56 381 ALA A O 1
ATOM 2979 N N . PHE A 1 382 ? -7.517 6.438 13.273 1.00 94.81 382 PHE A N 1
ATOM 2980 C CA . PHE A 1 382 ? -7.906 7.681 13.921 1.00 94.81 382 PHE A CA 1
ATOM 2981 C C . PHE A 1 382 ? -9.272 8.166 13.425 1.00 94.81 382 PHE A C 1
ATOM 2983 O O . PHE A 1 382 ? -10.169 8.374 14.246 1.00 94.81 382 PHE A O 1
ATOM 2990 N N . ALA A 1 383 ? -9.477 8.270 12.108 1.00 93.94 383 ALA A N 1
ATOM 2991 C CA . ALA A 1 383 ? -10.757 8.655 11.509 1.00 93.94 383 ALA A CA 1
ATOM 2992 C C . ALA A 1 383 ? -11.897 7.707 11.909 1.00 93.94 383 ALA A C 1
ATOM 2994 O O . ALA A 1 383 ? -12.986 8.144 12.302 1.00 93.94 383 ALA A O 1
ATOM 2995 N N . PHE A 1 384 ? -11.630 6.402 11.903 1.00 94.69 384 PHE A N 1
ATOM 2996 C CA . PHE A 1 384 ? -12.588 5.375 12.277 1.00 94.69 384 PHE A CA 1
ATOM 2997 C C . PHE A 1 384 ? -13.125 5.583 13.696 1.00 94.69 384 PHE A C 1
ATOM 2999 O O . PHE A 1 384 ? -14.316 5.397 13.945 1.00 94.69 384 PHE A O 1
ATOM 3006 N N . THR A 1 385 ? -12.302 6.073 14.628 1.00 93.44 385 THR A N 1
ATOM 3007 C CA . THR A 1 385 ? -12.765 6.363 15.996 1.00 93.44 385 THR A CA 1
ATOM 3008 C C . THR A 1 385 ? -13.902 7.390 16.072 1.00 93.44 385 THR A C 1
ATOM 3010 O O . THR A 1 385 ? -14.718 7.315 16.994 1.00 93.44 385 THR A O 1
ATOM 3013 N N . TYR A 1 386 ? -13.985 8.316 15.109 1.00 91.94 386 TYR A N 1
ATOM 3014 C CA . TYR A 1 386 ? -15.046 9.325 15.007 1.00 91.94 386 TYR A CA 1
ATOM 3015 C C . TYR A 1 386 ? -16.253 8.824 14.209 1.00 91.94 386 TYR A C 1
ATOM 3017 O O . TYR A 1 386 ? -17.372 9.281 14.435 1.00 91.94 386 TYR A O 1
ATOM 3025 N N . THR A 1 387 ? -16.040 7.889 13.284 1.00 92.62 387 THR A N 1
ATOM 3026 C CA . THR A 1 387 ? -17.071 7.431 12.342 1.00 92.62 387 THR A CA 1
ATOM 3027 C C . THR A 1 387 ? -17.748 6.122 12.745 1.00 92.62 387 THR A C 1
ATOM 3029 O O . THR A 1 387 ? -18.840 5.831 12.264 1.00 92.62 387 THR A O 1
ATOM 3032 N N . ARG A 1 388 ? -17.152 5.330 13.647 1.00 90.31 388 ARG A N 1
ATOM 3033 C CA . ARG A 1 388 ? -17.607 3.966 13.988 1.00 90.31 388 ARG A CA 1
ATOM 3034 C C . ARG A 1 388 ? -19.021 3.862 14.570 1.00 90.31 388 ARG A C 1
ATOM 3036 O O . ARG A 1 388 ? -19.580 2.768 14.557 1.00 90.31 388 ARG A O 1
ATOM 3043 N N . SER A 1 389 ? -19.572 4.966 15.084 1.00 88.88 389 SER A N 1
ATOM 3044 C CA . SER A 1 389 ? -20.947 5.075 15.601 1.00 88.88 389 SER A CA 1
ATOM 3045 C C . SER A 1 389 ? -21.916 5.768 14.636 1.00 88.88 389 SER A C 1
ATOM 3047 O O . SER A 1 389 ? -23.083 5.962 14.968 1.00 88.88 389 SER A O 1
ATOM 3049 N N . LEU A 1 390 ? -21.438 6.214 13.474 1.00 90.50 390 LEU A N 1
ATOM 3050 C CA . LEU A 1 390 ? -22.274 6.827 12.444 1.00 90.50 390 LEU A CA 1
ATOM 3051 C C . LEU A 1 390 ? -22.968 5.740 11.618 1.00 90.50 390 LEU A C 1
ATOM 3053 O O . LEU A 1 390 ? -22.517 4.596 11.573 1.00 90.50 390 LEU A O 1
ATOM 3057 N N . GLY A 1 391 ? -24.054 6.101 10.930 1.00 91.81 391 GLY A N 1
ATOM 3058 C CA . GLY A 1 391 ? -24.698 5.215 9.955 1.00 91.81 391 GLY A CA 1
ATOM 3059 C C . GLY A 1 391 ? -23.767 4.881 8.783 1.00 91.81 391 GLY A C 1
ATOM 3060 O O . GLY A 1 391 ? -22.854 5.647 8.480 1.00 91.81 391 GLY A O 1
ATOM 3061 N N . THR A 1 392 ? -23.991 3.747 8.109 1.00 92.06 392 THR A N 1
ATOM 3062 C CA . THR A 1 392 ? -23.037 3.193 7.125 1.00 92.06 392 THR A CA 1
ATOM 3063 C C . THR A 1 392 ? -22.692 4.145 5.998 1.00 92.06 392 THR A C 1
ATOM 3065 O O . THR A 1 392 ? -21.514 4.315 5.705 1.00 92.06 392 THR A O 1
ATOM 3068 N N . VAL A 1 393 ? -23.681 4.827 5.423 1.00 93.75 393 VAL A N 1
ATOM 3069 C CA . VAL A 1 393 ? -23.448 5.792 4.340 1.00 93.75 393 VAL A CA 1
ATOM 3070 C C . VAL A 1 393 ? -22.567 6.949 4.815 1.00 93.75 393 VAL A C 1
ATOM 3072 O O . VAL A 1 393 ? -21.525 7.212 4.223 1.00 93.75 393 VAL A O 1
ATOM 3075 N N . LEU A 1 394 ? -22.937 7.601 5.921 1.00 93.50 394 LEU A N 1
ATOM 3076 C CA . LEU A 1 394 ? -22.186 8.745 6.441 1.00 93.50 394 LEU A CA 1
ATOM 3077 C C . LEU A 1 394 ? -20.780 8.339 6.901 1.00 93.50 394 LEU A C 1
ATOM 3079 O O . LEU A 1 394 ? -19.811 9.019 6.582 1.00 93.50 394 LEU A O 1
ATOM 3083 N N . GLY A 1 395 ? -20.660 7.212 7.607 1.00 92.25 395 GLY A N 1
ATOM 3084 C CA . GLY A 1 395 ? -19.370 6.666 8.016 1.00 92.25 395 GLY A CA 1
ATOM 3085 C C . GLY A 1 395 ? -18.479 6.340 6.816 1.00 92.25 395 GLY A C 1
ATOM 3086 O O . GLY A 1 395 ? -17.294 6.649 6.854 1.00 92.25 395 GLY A O 1
ATOM 3087 N N . THR A 1 396 ? -19.043 5.779 5.741 1.00 94.19 396 THR A N 1
ATOM 3088 C CA . THR A 1 396 ? -18.311 5.479 4.498 1.00 94.19 396 THR A CA 1
ATOM 3089 C C . THR A 1 396 ? -17.759 6.757 3.886 1.00 94.19 396 THR A C 1
ATOM 3091 O O . THR A 1 396 ? -16.559 6.847 3.661 1.00 94.19 396 THR A O 1
ATOM 3094 N N . VAL A 1 397 ? -18.612 7.768 3.684 1.00 94.88 397 VAL A N 1
ATOM 3095 C CA . VAL A 1 397 ? -18.213 9.057 3.098 1.00 94.88 397 VAL A CA 1
ATOM 3096 C C . VAL A 1 397 ? -17.143 9.737 3.949 1.00 94.88 397 VAL A C 1
ATOM 3098 O O . VAL A 1 397 ? -16.140 10.208 3.423 1.00 94.88 397 VAL A O 1
ATOM 3101 N N . MET A 1 398 ? -17.314 9.761 5.273 1.00 93.19 398 MET A N 1
ATOM 3102 C CA . MET A 1 398 ? -16.337 10.388 6.160 1.00 93.19 398 MET A CA 1
ATOM 3103 C C . MET A 1 398 ? -14.993 9.660 6.159 1.00 93.19 398 MET A C 1
ATOM 3105 O O . MET A 1 398 ? -13.964 10.328 6.115 1.00 93.19 398 MET A O 1
ATOM 3109 N N . ASN A 1 399 ? -14.974 8.324 6.179 1.00 91.81 399 ASN A N 1
ATOM 3110 C CA . ASN A 1 399 ? -13.721 7.577 6.039 1.00 91.81 399 ASN A CA 1
ATOM 3111 C C . ASN A 1 399 ? -13.099 7.836 4.657 1.00 91.81 399 ASN A C 1
ATOM 3113 O O . ASN A 1 399 ? -11.954 8.259 4.595 1.00 91.81 399 ASN A O 1
ATOM 3117 N N . ALA A 1 400 ? -13.868 7.726 3.572 1.00 93.38 400 ALA A N 1
ATOM 3118 C CA . ALA A 1 400 ? -13.375 7.949 2.213 1.00 93.38 400 ALA A CA 1
ATOM 3119 C C . ALA A 1 400 ? -12.737 9.335 2.007 1.00 93.38 400 ALA A C 1
ATOM 3121 O O . ALA A 1 400 ? -11.728 9.442 1.322 1.00 93.38 400 ALA A O 1
ATOM 3122 N N . LEU A 1 401 ? -13.294 10.389 2.613 1.00 93.06 401 LEU A N 1
ATOM 3123 C CA . LEU A 1 401 ? -12.757 11.751 2.499 1.00 93.06 401 LEU A CA 1
ATOM 3124 C C . LEU A 1 401 ? -11.611 12.036 3.477 1.00 93.06 401 LEU A C 1
ATOM 3126 O O . LEU A 1 401 ? -10.681 12.766 3.144 1.00 93.06 401 LEU A O 1
ATOM 3130 N N . SER A 1 402 ? -11.676 11.499 4.697 1.00 88.88 402 SER A N 1
ATOM 3131 C CA . SER A 1 402 ? -10.645 11.754 5.712 1.00 88.88 402 SER A CA 1
ATOM 3132 C C . SER A 1 402 ? -9.355 10.993 5.441 1.00 88.88 402 SER A C 1
ATOM 3134 O O . SER A 1 402 ? -8.288 11.493 5.786 1.00 88.88 402 SER A O 1
ATOM 3136 N N . VAL A 1 403 ? -9.433 9.823 4.806 1.00 86.25 403 VAL A N 1
ATOM 3137 C CA . VAL A 1 403 ? -8.270 8.970 4.549 1.00 86.25 403 VAL A CA 1
ATOM 3138 C C . VAL A 1 403 ? -7.220 9.667 3.676 1.00 86.25 403 VAL A C 1
ATOM 3140 O O . VAL A 1 403 ? -6.092 9.791 4.160 1.00 86.25 403 VAL A O 1
ATOM 3143 N N . PRO A 1 404 ? -7.536 10.208 2.480 1.00 87.50 404 PRO A N 1
ATOM 3144 C CA . PRO A 1 404 ? -6.550 10.927 1.672 1.00 87.50 404 PRO A CA 1
ATOM 3145 C C . PRO A 1 404 ? -5.986 12.161 2.384 1.00 87.50 404 PRO A C 1
ATOM 3147 O O . PRO A 1 404 ? -4.789 12.419 2.322 1.00 87.50 404 PRO A O 1
ATOM 3150 N N . VAL A 1 405 ? -6.830 12.902 3.113 1.00 90.19 405 VAL A N 1
ATOM 3151 C CA . VAL A 1 405 ? -6.418 14.132 3.808 1.00 90.19 405 VAL A CA 1
ATOM 3152 C C . VAL A 1 405 ? -5.451 13.830 4.952 1.00 90.19 405 VAL A C 1
ATOM 3154 O O . VAL A 1 405 ? -4.379 14.423 5.026 1.00 90.19 405 VAL A O 1
ATOM 3157 N N . LEU A 1 406 ? -5.809 12.911 5.850 1.00 90.00 406 LEU A N 1
ATOM 3158 C CA . LEU A 1 406 ? -4.983 12.573 7.009 1.00 90.00 406 LEU A CA 1
ATOM 3159 C C . LEU A 1 406 ? -3.694 11.862 6.590 1.00 90.00 406 LEU A C 1
ATOM 3161 O O . LEU A 1 406 ? -2.621 12.203 7.087 1.00 90.00 406 LEU A O 1
ATOM 3165 N N . THR A 1 407 ? -3.784 10.940 5.630 1.00 88.69 407 THR A N 1
ATOM 3166 C CA . THR A 1 407 ? -2.606 10.245 5.097 1.00 88.69 407 THR A CA 1
ATOM 3167 C C . THR A 1 407 ? -1.688 11.224 4.376 1.00 88.69 407 THR A C 1
ATOM 3169 O O . THR A 1 407 ? -0.482 11.198 4.603 1.00 88.69 407 THR A O 1
ATOM 3172 N N . GLY A 1 408 ? -2.240 12.154 3.589 1.00 87.31 408 GLY A N 1
ATOM 3173 C CA . GLY A 1 408 ? -1.483 13.235 2.963 1.00 87.31 408 GLY A CA 1
ATOM 3174 C C . GLY A 1 408 ? -0.754 14.097 3.994 1.00 87.31 408 GLY A C 1
ATOM 3175 O O . GLY A 1 408 ? 0.450 14.290 3.876 1.00 87.31 408 GLY A O 1
ATOM 3176 N N . LEU A 1 409 ? -1.436 14.532 5.060 1.00 88.19 409 LEU A N 1
ATOM 3177 C CA . LEU A 1 409 ? -0.818 15.301 6.152 1.00 88.19 409 LEU A CA 1
ATOM 3178 C C . LEU A 1 409 ? 0.325 14.545 6.844 1.00 88.19 409 LEU A C 1
ATOM 3180 O O . LEU A 1 409 ? 1.348 15.145 7.161 1.00 88.19 409 LEU A O 1
ATOM 3184 N N . MET A 1 410 ? 0.178 13.238 7.068 1.00 86.38 410 MET A N 1
ATOM 3185 C CA . MET A 1 410 ? 1.253 12.411 7.627 1.00 86.38 410 MET A CA 1
ATOM 3186 C C . MET A 1 410 ? 2.398 12.209 6.626 1.00 86.38 410 MET A C 1
ATOM 3188 O O . MET A 1 410 ? 3.562 12.256 7.011 1.00 86.38 410 MET A O 1
ATOM 3192 N N . THR A 1 411 ? 2.094 12.065 5.337 1.00 85.75 411 THR A N 1
ATOM 3193 C CA . THR A 1 411 ? 3.093 11.924 4.262 1.00 85.75 411 THR A CA 1
ATOM 3194 C C . THR A 1 411 ? 3.890 13.212 4.053 1.00 85.75 411 THR A C 1
ATOM 3196 O O . THR A 1 411 ? 5.081 13.151 3.759 1.00 85.75 411 THR A O 1
ATOM 3199 N N . MET A 1 412 ? 3.305 14.382 4.339 1.00 86.19 412 MET A N 1
ATOM 3200 C CA . MET A 1 412 ? 4.049 15.649 4.377 1.00 86.19 412 MET A CA 1
ATOM 3201 C C . MET A 1 412 ? 5.198 15.618 5.397 1.00 86.19 412 MET A C 1
ATOM 3203 O O . MET A 1 412 ? 6.215 16.272 5.182 1.00 86.19 412 MET A O 1
ATOM 3207 N N . MET A 1 413 ? 5.097 14.831 6.476 1.00 85.19 413 MET A N 1
ATOM 3208 C CA . MET A 1 413 ? 6.223 14.639 7.396 1.00 85.19 413 MET A CA 1
ATOM 3209 C C . MET A 1 413 ? 7.391 13.924 6.709 1.00 85.19 413 MET A C 1
ATOM 3211 O O . MET A 1 413 ? 8.538 14.311 6.917 1.00 85.19 413 MET A O 1
ATOM 3215 N N . TYR A 1 414 ? 7.117 12.917 5.877 1.00 86.81 414 TYR A N 1
ATOM 3216 C CA . TYR A 1 414 ? 8.155 12.239 5.103 1.00 86.81 414 TYR A CA 1
ATOM 3217 C C . TYR A 1 414 ? 8.716 13.144 4.002 1.00 86.81 414 TYR A C 1
ATOM 3219 O O . TYR A 1 414 ? 9.924 13.179 3.806 1.00 86.81 414 TYR A O 1
ATOM 3227 N N . LEU A 1 415 ? 7.885 13.961 3.355 1.00 86.62 415 LEU A N 1
ATOM 3228 C CA . LEU A 1 415 ? 8.361 14.985 2.422 1.00 86.62 415 LEU A CA 1
ATOM 3229 C C . LEU A 1 415 ? 9.346 15.953 3.100 1.00 86.62 415 LEU A C 1
ATOM 3231 O O . LEU A 1 415 ? 10.438 16.189 2.591 1.00 86.62 415 LEU A O 1
ATOM 3235 N N . VAL A 1 416 ? 9.003 16.475 4.280 1.00 88.81 416 VAL A N 1
ATOM 3236 C CA . VAL A 1 416 ? 9.858 17.434 4.996 1.00 88.81 416 VAL A CA 1
ATOM 3237 C C . VAL A 1 416 ? 11.101 16.762 5.581 1.00 88.81 416 VAL A C 1
ATOM 3239 O O . VAL A 1 416 ? 12.217 17.188 5.314 1.00 88.81 416 VAL A O 1
ATOM 3242 N N . VAL A 1 417 ? 10.937 15.719 6.394 1.00 88.69 417 VAL A N 1
ATOM 3243 C CA . VAL A 1 417 ? 12.059 15.092 7.113 1.00 88.69 417 VAL A CA 1
ATOM 3244 C C . VAL A 1 417 ? 12.847 14.158 6.203 1.00 88.69 417 VAL A C 1
ATOM 3246 O O . VAL A 1 417 ? 14.074 14.127 6.246 1.00 88.69 417 VAL A O 1
ATOM 3249 N N . GLY A 1 418 ? 12.142 13.381 5.389 1.00 85.06 418 GLY A N 1
ATOM 3250 C CA . GLY A 1 418 ? 12.746 12.400 4.508 1.00 85.06 418 GLY A CA 1
ATOM 3251 C C . GLY A 1 418 ? 13.449 13.036 3.325 1.00 85.06 418 GLY A C 1
ATOM 3252 O O . GLY A 1 418 ? 14.614 12.729 3.097 1.00 85.06 418 GLY A O 1
ATOM 3253 N N . ILE A 1 419 ? 12.769 13.947 2.626 1.00 83.62 419 ILE A N 1
ATOM 3254 C CA . ILE A 1 419 ? 13.317 14.546 1.408 1.00 83.62 419 ILE A CA 1
ATOM 3255 C C . ILE A 1 419 ? 14.044 15.850 1.698 1.00 83.62 419 ILE A C 1
ATOM 3257 O O . ILE A 1 419 ? 15.240 15.935 1.459 1.00 83.62 419 ILE A O 1
ATOM 3261 N N . LEU A 1 420 ? 13.354 16.863 2.236 1.00 85.62 420 LEU A N 1
ATOM 3262 C CA . LEU A 1 420 ? 13.949 18.202 2.359 1.00 85.62 420 LEU A CA 1
ATOM 3263 C C . LEU A 1 420 ? 15.118 18.248 3.351 1.00 85.62 420 LEU A C 1
ATOM 3265 O O . LEU A 1 420 ? 16.011 19.074 3.200 1.00 85.62 420 LEU A O 1
ATOM 3269 N N . LEU A 1 421 ? 15.114 17.379 4.366 1.00 89.69 421 LEU A N 1
ATOM 3270 C CA . LEU A 1 421 ? 16.233 17.223 5.300 1.00 89.69 421 LEU A CA 1
ATOM 3271 C C . LEU A 1 421 ? 17.142 16.032 4.962 1.00 89.69 421 LEU A C 1
ATOM 3273 O O . LEU A 1 421 ? 18.100 15.798 5.697 1.00 89.69 421 LEU A O 1
ATOM 3277 N N . GLU A 1 422 ? 16.839 15.274 3.902 1.00 89.50 422 GLU A N 1
ATOM 3278 C CA . GLU A 1 422 ? 17.575 14.070 3.485 1.00 89.50 422 GLU A CA 1
ATOM 3279 C C . GLU A 1 422 ? 17.706 13.015 4.607 1.00 89.50 422 GLU A C 1
ATOM 3281 O O . GLU A 1 422 ? 18.712 12.311 4.731 1.00 89.50 422 GLU A O 1
ATOM 3286 N N . ARG A 1 423 ? 16.691 12.896 5.482 1.00 93.19 423 ARG A N 1
ATOM 3287 C CA . ARG A 1 423 ? 16.650 11.923 6.595 1.00 93.19 423 ARG A CA 1
ATOM 3288 C C . ARG A 1 423 ? 15.448 10.965 6.499 1.00 93.19 423 ARG A C 1
ATOM 3290 O O . ARG A 1 423 ? 14.642 10.893 7.429 1.00 93.19 423 ARG A O 1
ATOM 3297 N N . PRO A 1 424 ? 15.327 10.160 5.430 1.00 91.56 424 PRO A N 1
ATOM 3298 C CA . PRO A 1 424 ? 14.186 9.256 5.199 1.00 91.56 424 PRO A CA 1
ATOM 3299 C C . PRO A 1 424 ? 14.020 8.215 6.311 1.00 91.56 424 PRO A C 1
ATOM 3301 O O . PRO A 1 424 ? 12.921 8.012 6.825 1.00 91.56 424 PRO A O 1
ATOM 3304 N N . PHE A 1 425 ? 15.127 7.633 6.779 1.00 92.12 425 PHE A N 1
ATOM 3305 C CA . PHE A 1 425 ? 15.120 6.717 7.919 1.00 92.12 425 PHE A CA 1
ATOM 3306 C C . PHE A 1 425 ? 14.654 7.393 9.210 1.00 92.12 425 PHE A C 1
ATOM 3308 O O . PHE A 1 425 ? 13.924 6.785 9.984 1.00 92.12 425 PHE A O 1
ATOM 3315 N N . LEU A 1 426 ? 15.028 8.658 9.446 1.00 93.75 426 LEU A N 1
ATOM 3316 C CA . LEU A 1 426 ? 14.555 9.394 10.620 1.00 93.75 426 LEU A CA 1
ATOM 3317 C C . LEU A 1 426 ? 13.042 9.611 10.555 1.00 93.75 426 LEU A C 1
ATOM 3319 O O . LEU A 1 426 ? 12.381 9.473 11.578 1.00 93.75 426 LEU A O 1
ATOM 3323 N N . ALA A 1 427 ? 12.494 9.912 9.374 1.00 93.19 427 ALA A N 1
ATOM 3324 C CA . ALA A 1 427 ? 11.052 10.038 9.185 1.00 93.19 427 ALA A CA 1
ATOM 3325 C C . ALA A 1 427 ? 10.328 8.719 9.504 1.00 93.19 427 ALA A C 1
ATOM 3327 O O . ALA A 1 427 ? 9.362 8.724 10.271 1.00 93.19 427 ALA A O 1
ATOM 3328 N N . LEU A 1 428 ? 10.831 7.592 8.983 1.00 93.12 428 LEU A N 1
ATOM 3329 C CA . LEU A 1 428 ? 10.291 6.264 9.285 1.00 93.12 428 LEU A CA 1
ATOM 3330 C C . LEU A 1 428 ? 10.384 5.939 10.782 1.00 93.12 428 LEU A C 1
ATOM 3332 O O . LEU A 1 428 ? 9.373 5.604 11.395 1.00 93.12 428 LEU A O 1
ATOM 3336 N N . TYR A 1 429 ? 11.556 6.097 11.398 1.00 93.81 429 TYR A N 1
ATOM 3337 C CA . TYR A 1 429 ? 11.742 5.812 12.822 1.00 93.81 429 TYR A CA 1
ATOM 3338 C C . TYR A 1 429 ? 10.920 6.739 13.720 1.00 93.81 429 TYR A C 1
ATOM 3340 O O . TYR A 1 429 ? 10.426 6.302 14.757 1.00 93.81 429 TYR A O 1
ATOM 3348 N N . ALA A 1 430 ? 10.723 8.001 13.332 1.00 94.56 430 ALA A N 1
ATOM 3349 C CA . ALA A 1 430 ? 9.855 8.923 14.054 1.00 94.56 430 ALA A CA 1
ATOM 3350 C C . ALA A 1 430 ? 8.387 8.479 13.994 1.00 94.56 430 ALA A C 1
ATOM 3352 O O . ALA A 1 430 ? 7.700 8.514 15.021 1.00 94.56 430 ALA A O 1
ATOM 3353 N N . LEU A 1 431 ? 7.911 8.022 12.829 1.00 94.06 431 LEU A N 1
ATOM 3354 C CA . LEU A 1 431 ? 6.574 7.444 12.686 1.00 94.06 431 LEU A CA 1
ATOM 3355 C C . LEU A 1 431 ? 6.434 6.180 13.543 1.00 94.06 431 LEU A C 1
ATOM 3357 O O . LEU A 1 431 ? 5.508 6.086 14.346 1.00 94.06 431 LEU A O 1
ATOM 3361 N N . GLU A 1 432 ? 7.378 5.247 13.436 1.00 92.88 432 GLU A N 1
ATOM 3362 C CA . GLU A 1 432 ? 7.391 4.006 14.215 1.00 92.88 432 GLU A CA 1
ATOM 3363 C C . GLU A 1 432 ? 7.399 4.269 15.722 1.00 92.88 432 GLU A C 1
ATOM 3365 O O . GLU A 1 432 ? 6.589 3.697 16.452 1.00 92.88 432 GLU A O 1
ATOM 3370 N N . ALA A 1 433 ? 8.270 5.165 16.195 1.00 93.62 433 ALA A N 1
ATOM 3371 C CA . ALA A 1 433 ? 8.347 5.547 17.599 1.00 93.62 433 ALA A CA 1
ATOM 3372 C C . ALA A 1 433 ? 7.038 6.190 18.072 1.00 93.62 433 ALA A C 1
ATOM 3374 O O . ALA A 1 433 ? 6.542 5.855 19.148 1.00 93.62 433 ALA A O 1
ATOM 3375 N N . SER A 1 434 ? 6.437 7.062 17.259 1.00 93.88 434 SER A N 1
ATOM 3376 C CA . SER A 1 434 ? 5.154 7.701 17.571 1.00 93.88 434 SER A CA 1
ATOM 3377 C C . SER A 1 434 ? 4.026 6.674 17.669 1.00 93.88 434 SER A C 1
ATOM 3379 O O . SER A 1 434 ? 3.267 6.677 18.643 1.00 93.88 434 SER A O 1
ATOM 3381 N N . CYS A 1 435 ? 3.947 5.748 16.709 1.00 93.69 435 CYS A N 1
ATOM 3382 C CA . CYS A 1 435 ? 2.987 4.650 16.732 1.00 93.69 435 CYS A CA 1
ATOM 3383 C C . CYS A 1 435 ? 3.202 3.749 17.954 1.00 93.69 435 CYS A C 1
ATOM 3385 O O . CYS A 1 435 ? 2.234 3.401 18.632 1.00 93.69 435 CYS A O 1
ATOM 3387 N N . PHE A 1 436 ? 4.455 3.432 18.286 1.00 92.38 436 PHE A N 1
ATOM 3388 C CA . PHE A 1 436 ? 4.800 2.562 19.406 1.00 92.38 436 PHE A CA 1
ATOM 3389 C C . PHE A 1 436 ? 4.478 3.201 20.757 1.00 92.38 436 PHE A C 1
ATOM 3391 O O . PHE A 1 436 ? 3.856 2.562 21.604 1.00 92.38 436 PHE A O 1
ATOM 3398 N N . VAL A 1 437 ? 4.830 4.474 20.957 1.00 93.12 437 VAL A N 1
ATOM 3399 C CA . VAL A 1 437 ? 4.476 5.230 22.168 1.00 93.12 437 VAL A CA 1
ATOM 3400 C C . VAL A 1 437 ? 2.959 5.304 22.317 1.00 93.12 437 VAL A C 1
ATOM 3402 O O . VAL A 1 437 ? 2.427 5.024 23.392 1.00 93.12 437 VAL A O 1
ATOM 3405 N N . ALA A 1 438 ? 2.239 5.608 21.236 1.00 91.44 438 ALA A N 1
ATOM 3406 C CA . ALA A 1 438 ? 0.784 5.641 21.258 1.00 91.44 438 ALA A CA 1
ATOM 3407 C C . ALA A 1 438 ? 0.176 4.258 21.572 1.00 91.44 438 ALA A C 1
ATOM 3409 O O . ALA A 1 438 ? -0.734 4.158 22.400 1.00 91.44 438 ALA A O 1
ATOM 3410 N N . ALA A 1 439 ? 0.713 3.179 20.999 1.00 89.00 439 ALA A N 1
ATOM 3411 C CA . ALA A 1 439 ? 0.315 1.808 21.311 1.00 89.00 439 ALA A CA 1
ATOM 3412 C C . ALA A 1 439 ? 0.591 1.430 22.777 1.00 89.00 439 ALA A C 1
ATOM 3414 O O . ALA A 1 439 ? -0.251 0.808 23.430 1.00 89.00 439 ALA A O 1
ATOM 3415 N N . LEU A 1 440 ? 1.730 1.856 23.329 1.00 88.94 440 LEU A N 1
ATOM 3416 C CA . LEU A 1 440 ? 2.096 1.624 24.725 1.00 88.94 440 LEU A CA 1
ATOM 3417 C C . LEU A 1 440 ? 1.115 2.305 25.687 1.00 88.94 440 LEU A C 1
ATOM 3419 O O . LEU A 1 440 ? 0.761 1.717 26.708 1.00 88.94 440 LEU A O 1
ATOM 3423 N N . LEU A 1 441 ? 0.602 3.493 25.342 1.00 88.81 441 LEU A N 1
ATOM 3424 C CA . LEU A 1 441 ? -0.457 4.150 26.118 1.00 88.81 441 LEU A CA 1
ATOM 3425 C C . LEU A 1 441 ? -1.721 3.280 26.230 1.00 88.81 441 LEU A C 1
ATOM 3427 O O . LEU A 1 441 ? -2.386 3.321 27.266 1.00 88.81 441 LEU A O 1
ATOM 3431 N N . ALA A 1 442 ? -2.030 2.453 25.222 1.00 84.75 442 ALA A N 1
ATOM 3432 C CA . ALA A 1 442 ? -3.128 1.487 25.296 1.00 84.75 442 ALA A CA 1
ATOM 3433 C C . ALA A 1 442 ? -2.843 0.432 26.372 1.00 84.75 442 ALA A C 1
ATOM 3435 O O . ALA A 1 442 ? -3.674 0.177 27.247 1.00 84.75 442 ALA A O 1
ATOM 3436 N N . ALA A 1 443 ? -1.642 -0.150 26.320 1.00 83.69 443 ALA A N 1
ATOM 3437 C CA . ALA A 1 443 ? -1.217 -1.207 27.227 1.00 83.69 443 ALA A CA 1
ATOM 3438 C C . ALA A 1 443 ? -1.150 -0.716 28.683 1.00 83.69 443 ALA A C 1
ATOM 3440 O O . ALA A 1 443 ? -1.663 -1.387 29.574 1.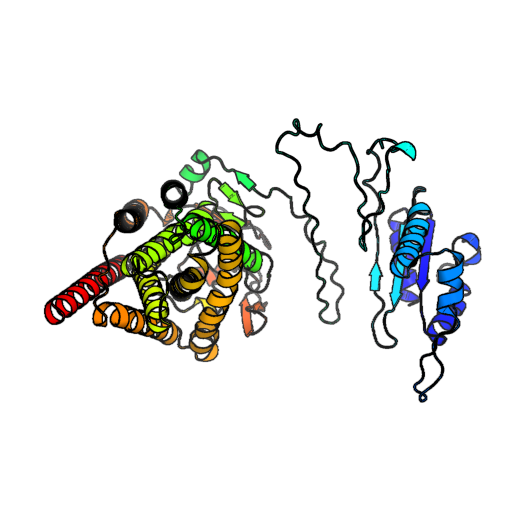00 83.69 443 ALA A O 1
ATOM 3441 N N . VAL A 1 444 ? -0.606 0.486 28.919 1.00 86.50 444 VAL A N 1
ATOM 3442 C CA . VAL A 1 444 ? -0.526 1.135 30.245 1.00 86.50 444 VAL A CA 1
ATOM 3443 C C . VAL A 1 444 ? -1.907 1.452 30.827 1.00 86.50 444 VAL A C 1
ATOM 3445 O O . VAL A 1 444 ? -2.076 1.486 32.042 1.00 86.50 444 VAL A O 1
ATOM 3448 N N . ARG A 1 445 ? -2.924 1.628 29.982 1.00 85.62 445 ARG A N 1
ATOM 3449 C CA . ARG A 1 445 ? -4.321 1.813 30.405 1.00 85.62 445 ARG A CA 1
ATOM 3450 C C . ARG A 1 445 ? -5.082 0.496 30.588 1.00 85.62 445 ARG A C 1
ATOM 3452 O O . ARG A 1 445 ? -6.292 0.510 30.784 1.00 85.62 445 ARG A O 1
ATOM 3459 N N . GLY A 1 446 ? -4.394 -0.644 30.516 1.00 83.44 446 GLY A N 1
ATOM 3460 C CA . GLY A 1 446 ? -4.993 -1.966 30.695 1.00 83.44 446 GLY A CA 1
ATOM 3461 C C . GLY A 1 446 ? -5.791 -2.462 29.486 1.00 83.44 446 GLY A C 1
ATOM 3462 O O . GLY A 1 446 ? -6.489 -3.476 29.587 1.00 83.44 446 GLY A O 1
ATOM 3463 N N . HIS A 1 447 ? -5.693 -1.798 28.327 1.00 85.75 447 HIS A N 1
ATOM 3464 C CA . HIS A 1 447 ? -6.273 -2.330 27.099 1.00 85.75 447 HIS A CA 1
ATOM 3465 C C . HIS A 1 447 ? -5.432 -3.505 26.613 1.00 85.75 447 HIS A C 1
ATOM 3467 O O . HIS A 1 447 ? -4.230 -3.394 26.377 1.00 85.75 447 HIS A O 1
ATOM 3473 N N . THR A 1 448 ? -6.081 -4.656 26.452 1.00 79.69 448 THR A N 1
ATOM 3474 C CA . THR A 1 448 ? -5.426 -5.861 25.943 1.00 79.69 448 THR A CA 1
ATOM 3475 C C . THR A 1 448 ? -5.729 -6.014 24.462 1.00 79.69 448 THR A C 1
ATOM 3477 O O . THR A 1 448 ? -6.887 -6.122 24.055 1.00 79.69 448 THR A O 1
ATOM 3480 N N . VAL A 1 449 ? -4.673 -6.040 23.649 1.00 78.00 449 VAL A N 1
ATOM 3481 C CA . VAL A 1 449 ? -4.781 -6.394 22.234 1.00 78.00 449 VAL A CA 1
ATOM 3482 C C . VAL A 1 449 ? -5.074 -7.888 22.159 1.00 78.00 449 VAL A C 1
ATOM 3484 O O . VAL A 1 449 ? -4.264 -8.721 22.575 1.00 78.00 449 VAL A O 1
ATOM 3487 N N . LYS A 1 450 ? -6.261 -8.237 21.665 1.00 79.50 450 LYS A N 1
ATOM 3488 C CA . LYS A 1 450 ? -6.602 -9.622 21.348 1.00 79.50 450 LYS A CA 1
ATOM 3489 C C . LYS A 1 450 ? -6.235 -9.879 19.896 1.00 79.50 450 LYS A C 1
ATOM 3491 O O . LYS A 1 450 ? -6.647 -9.132 19.015 1.00 79.50 450 LYS A O 1
ATOM 3496 N N . VAL A 1 451 ? -5.468 -10.938 19.665 1.00 78.44 451 VAL A N 1
ATOM 3497 C CA . VAL A 1 451 ? -5.285 -11.475 18.318 1.00 78.44 451 VAL A CA 1
ATOM 3498 C C . VAL A 1 451 ? -6.598 -12.139 17.921 1.00 78.44 451 VAL A C 1
ATOM 3500 O O . VAL A 1 451 ? -7.009 -13.111 18.553 1.00 78.44 451 VAL A O 1
ATOM 3503 N N . ASP A 1 452 ? -7.268 -11.555 16.936 1.00 81.50 452 ASP A N 1
ATOM 3504 C CA . ASP A 1 452 ? -8.490 -12.093 16.344 1.00 81.50 452 ASP A CA 1
ATOM 3505 C C . ASP A 1 452 ? -8.159 -12.998 15.142 1.00 81.50 452 ASP A C 1
ATOM 3507 O O . ASP A 1 452 ? -7.064 -12.915 14.579 1.00 81.50 452 ASP A O 1
ATOM 3511 N N . TYR A 1 453 ? -9.105 -13.836 14.714 1.00 86.62 453 TYR A N 1
ATOM 3512 C CA . TYR A 1 453 ? -8.964 -14.676 13.523 1.00 86.62 453 TYR A CA 1
ATOM 3513 C C . TYR A 1 453 ? -8.695 -13.846 12.264 1.00 86.62 453 TYR A C 1
ATOM 3515 O O . TYR A 1 453 ? -7.959 -14.302 11.397 1.00 86.62 453 TYR A O 1
ATOM 3523 N N . LEU A 1 454 ? -9.219 -12.615 12.176 1.00 82.88 454 LEU A N 1
ATOM 3524 C CA . LEU A 1 454 ? -8.890 -11.684 11.092 1.00 82.88 454 LEU A CA 1
ATOM 3525 C C . LEU A 1 454 ? -7.399 -11.356 11.036 1.00 82.88 454 LEU A C 1
ATOM 3527 O O . LEU A 1 454 ? -6.820 -11.292 9.956 1.00 82.88 454 LEU A O 1
ATOM 3531 N N . PHE A 1 455 ? -6.774 -11.149 12.194 1.00 82.88 455 PHE A N 1
ATOM 3532 C CA . PHE A 1 455 ? -5.348 -10.864 12.244 1.00 82.88 455 PHE A CA 1
ATOM 3533 C C . PHE A 1 455 ? -4.523 -12.101 11.908 1.00 82.88 455 PHE A C 1
ATOM 3535 O O . PHE A 1 455 ? -3.569 -12.007 11.144 1.00 82.88 455 PHE A O 1
ATOM 3542 N N . ALA A 1 456 ? -4.914 -13.269 12.428 1.00 85.88 456 ALA A N 1
ATOM 3543 C CA . ALA A 1 456 ? -4.284 -14.533 12.054 1.00 85.88 456 ALA A CA 1
ATOM 3544 C C . ALA A 1 456 ? -4.385 -14.783 10.540 1.00 85.88 456 ALA A C 1
ATOM 3546 O O . ALA A 1 456 ? -3.417 -15.217 9.921 1.00 85.88 456 ALA A O 1
ATOM 3547 N N . LEU A 1 457 ? -5.526 -14.447 9.935 1.00 85.69 457 LEU A N 1
ATOM 3548 C CA . LEU A 1 457 ? -5.737 -14.517 8.495 1.00 85.69 457 LEU A CA 1
ATOM 3549 C C . LEU A 1 457 ? -4.820 -13.539 7.739 1.00 85.69 457 LEU A C 1
ATOM 3551 O O . LEU A 1 457 ? -4.157 -13.956 6.796 1.00 85.69 457 LEU A O 1
ATOM 3555 N N . GLY A 1 458 ? -4.716 -12.281 8.181 1.00 84.50 458 GLY A N 1
ATOM 3556 C CA . GLY A 1 458 ? -3.779 -11.308 7.603 1.00 84.50 458 GLY A CA 1
ATOM 3557 C C . GLY A 1 458 ? -2.319 -11.766 7.690 1.00 84.50 458 GLY A C 1
ATOM 3558 O O . GLY A 1 458 ? -1.606 -11.747 6.691 1.00 84.50 458 GLY A O 1
ATOM 3559 N N . ALA A 1 459 ? -1.897 -12.269 8.852 1.00 84.12 459 ALA A N 1
ATOM 3560 C CA . ALA A 1 459 ? -0.565 -12.840 9.045 1.00 84.12 459 ALA A CA 1
ATOM 3561 C C . ALA A 1 459 ? -0.322 -14.073 8.157 1.00 84.12 459 ALA A C 1
ATOM 3563 O O . ALA A 1 459 ? 0.767 -14.231 7.615 1.00 84.12 459 ALA A O 1
ATOM 3564 N N . THR A 1 460 ? -1.338 -14.922 7.966 1.00 87.25 460 THR A N 1
ATOM 3565 C CA . THR A 1 460 ? -1.257 -16.094 7.078 1.00 87.25 460 THR A CA 1
ATOM 3566 C C . THR A 1 460 ? -1.071 -15.675 5.624 1.00 87.25 460 THR A C 1
ATOM 3568 O O . THR A 1 460 ? -0.267 -16.282 4.927 1.00 87.25 460 THR A O 1
ATOM 3571 N N . ILE A 1 461 ? -1.771 -14.632 5.167 1.00 86.06 461 ILE A N 1
ATOM 3572 C CA . ILE A 1 461 ? -1.601 -14.106 3.807 1.00 86.06 461 ILE A CA 1
ATOM 3573 C C . ILE A 1 461 ? -0.193 -13.559 3.619 1.00 86.06 461 ILE A C 1
ATOM 3575 O O . ILE A 1 461 ? 0.447 -13.911 2.642 1.00 86.06 461 ILE A O 1
ATOM 3579 N N . VAL A 1 462 ? 0.324 -12.785 4.572 1.00 84.00 462 VAL A N 1
ATOM 3580 C CA . VAL A 1 462 ? 1.682 -12.226 4.479 1.00 84.00 462 VAL A CA 1
ATOM 3581 C C . VAL A 1 462 ? 2.748 -13.315 4.515 1.00 84.00 462 VAL A C 1
ATOM 3583 O O . VAL A 1 462 ? 3.696 -13.274 3.734 1.00 84.00 462 VAL A O 1
ATOM 3586 N N . LEU A 1 463 ? 2.565 -14.341 5.347 1.00 86.88 463 LEU A N 1
ATOM 3587 C CA . LEU A 1 463 ? 3.422 -15.521 5.317 1.00 86.88 463 LEU A CA 1
ATOM 3588 C C . LEU A 1 463 ? 3.311 -16.260 3.976 1.00 86.88 463 LEU A C 1
ATOM 3590 O O . LEU A 1 463 ? 4.320 -16.686 3.429 1.00 86.88 463 LEU A O 1
ATOM 3594 N N . GLY A 1 464 ? 2.106 -16.386 3.421 1.00 89.44 464 GLY A N 1
ATOM 3595 C CA . GLY A 1 464 ? 1.889 -16.963 2.097 1.00 89.44 464 GLY A CA 1
ATOM 3596 C C . GLY A 1 464 ? 2.564 -16.155 0.986 1.00 89.44 464 GLY A C 1
ATOM 3597 O O . GLY A 1 464 ? 3.133 -16.743 0.071 1.00 89.44 464 GLY A O 1
ATOM 3598 N N . THR A 1 465 ? 2.561 -14.824 1.086 1.00 88.06 465 THR A N 1
ATOM 3599 C CA . THR A 1 465 ? 3.284 -13.921 0.185 1.00 88.06 465 THR A CA 1
ATOM 3600 C C . THR A 1 465 ? 4.784 -14.187 0.265 1.00 88.06 465 THR A C 1
ATOM 3602 O O . THR A 1 465 ? 5.435 -14.334 -0.765 1.00 88.06 465 THR A O 1
ATOM 3605 N N . TYR A 1 466 ? 5.323 -14.336 1.477 1.00 86.12 466 TYR A N 1
ATOM 3606 C CA . TYR A 1 466 ? 6.729 -14.684 1.678 1.00 86.12 466 TYR A CA 1
ATOM 3607 C C . TYR A 1 466 ? 7.075 -16.070 1.115 1.00 86.12 466 TYR A C 1
ATOM 3609 O O . TYR A 1 466 ? 8.069 -16.222 0.413 1.00 86.12 466 TYR A O 1
ATOM 3617 N N . ILE A 1 467 ? 6.230 -17.077 1.345 1.00 89.38 467 ILE A N 1
ATOM 3618 C CA . ILE A 1 467 ? 6.404 -18.420 0.768 1.00 89.38 467 ILE A CA 1
ATOM 3619 C C . ILE A 1 467 ? 6.369 -18.361 -0.765 1.00 89.38 467 ILE A C 1
ATOM 3621 O O . ILE A 1 467 ? 7.184 -19.007 -1.420 1.00 89.38 467 ILE A O 1
ATOM 3625 N N . THR A 1 468 ? 5.460 -17.567 -1.336 1.00 88.31 468 THR A N 1
ATOM 3626 C CA . THR A 1 468 ? 5.391 -17.322 -2.785 1.00 88.31 468 THR A CA 1
ATOM 3627 C C . THR A 1 468 ? 6.698 -16.708 -3.284 1.00 88.31 468 THR A C 1
ATOM 3629 O O . THR A 1 468 ? 7.255 -17.188 -4.268 1.00 88.31 468 THR A O 1
ATOM 3632 N N . TRP A 1 469 ? 7.245 -15.721 -2.568 1.00 86.81 469 TRP A N 1
ATOM 3633 C CA . TRP A 1 469 ? 8.564 -15.160 -2.861 1.00 86.81 469 TRP A CA 1
ATOM 3634 C C . TRP A 1 469 ? 9.665 -16.220 -2.848 1.00 86.81 469 TRP A C 1
ATOM 3636 O O . TRP A 1 469 ? 10.337 -16.379 -3.862 1.00 86.81 469 TRP A O 1
ATOM 3646 N N . ILE A 1 470 ? 9.799 -17.014 -1.782 1.00 87.62 470 ILE A N 1
ATOM 3647 C CA . ILE A 1 470 ? 10.809 -18.087 -1.710 1.00 87.62 470 ILE A CA 1
ATOM 3648 C C . ILE A 1 470 ? 10.679 -19.052 -2.896 1.00 87.62 470 ILE A C 1
ATOM 3650 O O . ILE A 1 470 ? 11.682 -19.465 -3.475 1.00 87.62 470 ILE A O 1
ATOM 3654 N N . TRP A 1 471 ? 9.448 -19.416 -3.262 1.00 91.06 471 TRP A N 1
ATOM 3655 C CA . TRP A 1 471 ? 9.188 -20.390 -4.318 1.00 91.06 471 TRP A CA 1
ATOM 3656 C C . TRP A 1 471 ? 9.543 -19.870 -5.716 1.00 91.06 471 TRP A C 1
ATOM 3658 O O . TRP A 1 471 ? 10.107 -20.610 -6.520 1.00 91.06 471 TRP A O 1
ATOM 3668 N N . PHE A 1 472 ? 9.214 -18.610 -6.018 1.00 89.06 472 PHE A N 1
ATOM 3669 C CA . PHE A 1 472 ? 9.379 -18.032 -7.357 1.00 89.06 472 PHE A CA 1
ATOM 3670 C C . PHE A 1 472 ? 10.658 -17.199 -7.535 1.00 89.06 472 PHE A C 1
ATOM 3672 O O . PHE A 1 472 ? 11.070 -16.976 -8.674 1.00 89.06 472 PHE A O 1
ATOM 3679 N N . SER A 1 473 ? 11.319 -16.788 -6.448 1.00 83.81 473 SER A N 1
ATOM 3680 C CA . SER A 1 473 ? 12.565 -16.003 -6.466 1.00 83.81 473 SER A CA 1
ATOM 3681 C C . SER A 1 473 ? 13.697 -16.650 -7.284 1.00 83.81 473 SER A C 1
ATOM 3683 O O . SER A 1 473 ? 14.300 -15.949 -8.094 1.00 83.81 473 SER A O 1
ATOM 3685 N N . PRO A 1 474 ? 13.940 -17.980 -7.236 1.00 84.12 474 PRO A N 1
ATOM 3686 C CA . PRO A 1 474 ? 14.961 -18.622 -8.077 1.00 84.12 474 PRO A CA 1
ATOM 3687 C C . PRO A 1 474 ? 14.714 -18.502 -9.588 1.00 84.12 474 PRO A C 1
ATOM 3689 O O . PRO A 1 474 ? 15.585 -18.825 -10.391 1.00 84.12 474 PRO A O 1
ATOM 3692 N N . THR A 1 475 ? 13.507 -18.104 -9.983 1.00 83.25 475 THR A N 1
ATOM 3693 C CA . THR A 1 475 ? 13.105 -17.907 -11.376 1.00 83.25 475 THR A CA 1
ATOM 3694 C C . THR A 1 475 ? 12.747 -16.457 -11.685 1.00 83.25 475 THR A C 1
ATOM 3696 O O . THR A 1 475 ? 12.259 -16.202 -12.782 1.00 83.25 475 THR A O 1
ATOM 3699 N N . SER A 1 476 ? 12.986 -15.509 -10.768 1.00 81.12 476 SER A N 1
ATOM 3700 C CA . SER A 1 476 ? 12.576 -14.109 -10.945 1.00 81.12 476 SER A CA 1
ATOM 3701 C C . SER A 1 476 ? 13.176 -13.487 -12.204 1.00 81.12 476 SER A C 1
ATOM 3703 O O . SER A 1 476 ? 12.481 -12.799 -12.936 1.00 81.12 476 SER A O 1
ATOM 3705 N N . GLU A 1 477 ? 14.419 -13.829 -12.534 1.00 83.25 477 GLU A N 1
ATOM 3706 C CA . GLU A 1 477 ? 15.122 -13.414 -13.757 1.00 83.25 477 GLU A CA 1
ATOM 3707 C C . GLU A 1 477 ? 14.475 -13.902 -15.067 1.00 83.25 477 GLU A C 1
ATOM 3709 O O . GLU A 1 477 ? 14.713 -13.344 -16.137 1.00 83.25 477 GLU A O 1
ATOM 3714 N N . LYS A 1 478 ? 13.615 -14.925 -14.996 1.00 84.06 478 LYS A N 1
ATOM 3715 C CA . LYS A 1 478 ? 12.811 -15.403 -16.131 1.00 84.06 478 LYS A CA 1
ATOM 3716 C C . LYS A 1 478 ? 11.430 -14.766 -16.184 1.00 84.06 478 LYS A C 1
ATOM 3718 O O . LYS A 1 478 ? 10.738 -14.937 -17.188 1.00 84.06 478 LYS A O 1
ATOM 3723 N N . ASN A 1 479 ? 11.016 -14.075 -15.123 1.00 85.31 479 ASN A N 1
ATOM 3724 C CA . ASN A 1 479 ? 9.737 -13.395 -15.120 1.00 85.31 479 ASN A CA 1
ATOM 3725 C C . ASN A 1 479 ? 9.810 -12.230 -16.100 1.00 85.31 479 ASN A C 1
ATOM 3727 O O . ASN A 1 479 ? 10.725 -11.405 -16.067 1.00 85.31 479 ASN A O 1
ATOM 3731 N N . MET A 1 480 ? 8.814 -12.179 -16.971 1.00 88.06 480 MET A N 1
ATOM 3732 C CA . MET A 1 480 ? 8.582 -11.054 -17.856 1.00 88.06 480 MET A CA 1
ATOM 3733 C C . MET A 1 480 ? 7.303 -10.371 -17.411 1.00 88.06 480 MET A C 1
ATOM 3735 O O . MET A 1 480 ? 6.315 -11.020 -17.065 1.00 88.06 480 MET A O 1
ATOM 3739 N N . ARG A 1 481 ? 7.296 -9.046 -17.446 1.00 84.94 481 ARG A N 1
ATOM 3740 C CA . ARG A 1 481 ? 6.072 -8.270 -17.259 1.00 84.94 481 ARG A CA 1
ATOM 3741 C C . ARG A 1 481 ? 5.999 -7.190 -18.303 1.00 84.94 481 ARG A C 1
ATOM 3743 O O . ARG A 1 481 ? 7.024 -6.660 -18.708 1.00 84.94 481 ARG A O 1
ATOM 3750 N N . ILE A 1 482 ? 4.791 -6.801 -18.649 1.00 86.00 482 ILE A N 1
ATOM 3751 C CA . ILE A 1 482 ? 4.535 -5.532 -19.309 1.00 86.00 482 ILE A CA 1
ATOM 3752 C C . ILE A 1 482 ? 3.873 -4.613 -18.284 1.00 86.00 482 ILE A C 1
ATOM 3754 O O . ILE A 1 482 ? 2.983 -5.034 -17.538 1.00 86.00 482 ILE A O 1
ATOM 3758 N N . GLY A 1 483 ? 4.365 -3.385 -18.210 1.00 80.06 483 GLY A N 1
ATOM 3759 C CA . GLY A 1 483 ? 3.886 -2.371 -17.279 1.00 80.06 483 GLY A CA 1
ATOM 3760 C C . GLY A 1 483 ? 3.718 -1.038 -17.986 1.00 80.06 483 GLY A C 1
ATOM 3761 O O . GLY A 1 483 ? 4.303 -0.815 -19.051 1.00 80.06 483 GLY A O 1
ATOM 3762 N N . TYR A 1 484 ? 2.896 -0.181 -17.391 1.00 79.81 484 TYR A N 1
ATOM 3763 C CA . TYR A 1 484 ? 2.860 1.226 -17.751 1.00 79.81 484 TYR A CA 1
ATOM 3764 C C . TYR A 1 484 ? 3.976 1.948 -17.011 1.00 79.81 484 TYR A C 1
ATOM 3766 O O . TYR A 1 484 ? 4.111 1.749 -15.805 1.00 79.81 484 TYR A O 1
ATOM 3774 N N . GLY A 1 485 ? 4.735 2.801 -17.690 1.00 77.56 485 GLY A N 1
ATOM 3775 C CA . GLY A 1 485 ? 5.739 3.608 -17.024 1.00 77.56 485 GLY A CA 1
ATOM 3776 C C . GLY A 1 485 ? 6.160 4.879 -17.741 1.00 77.56 485 GLY A C 1
ATOM 3777 O O . GLY A 1 485 ? 5.456 5.368 -18.627 1.00 77.56 485 GLY A O 1
ATOM 3778 N N . GLN A 1 486 ? 7.285 5.454 -17.298 1.00 80.19 486 GLN A N 1
ATOM 3779 C CA . GLN A 1 486 ? 7.867 6.634 -17.940 1.00 80.19 486 GLN A CA 1
ATOM 3780 C C . GLN A 1 486 ? 8.161 6.346 -19.411 1.00 80.19 486 GLN A C 1
ATOM 3782 O O . GLN A 1 486 ? 8.601 5.236 -19.722 1.00 80.19 486 GLN A O 1
ATOM 3787 N N . PRO A 1 487 ? 7.973 7.331 -20.309 1.00 86.50 487 PRO A N 1
ATOM 3788 C CA . PRO A 1 487 ? 8.290 7.131 -21.707 1.00 86.50 487 PRO A CA 1
ATOM 3789 C C . PRO A 1 487 ? 9.752 6.712 -21.858 1.00 86.50 487 PRO A C 1
ATOM 3791 O O . PRO A 1 487 ? 10.665 7.293 -21.267 1.00 86.50 487 PRO A O 1
ATOM 3794 N N . PHE A 1 488 ? 9.958 5.660 -22.631 1.00 86.38 488 PHE A N 1
ATOM 3795 C CA . PHE A 1 488 ? 11.254 5.025 -22.796 1.00 86.38 488 PHE A CA 1
ATOM 3796 C C . PHE A 1 488 ? 12.097 5.697 -23.890 1.00 86.38 488 PHE A C 1
ATOM 3798 O O . PHE A 1 488 ? 11.546 6.044 -24.925 1.00 86.38 488 PHE A O 1
ATOM 3805 N N . VAL A 1 489 ? 13.416 5.866 -23.728 1.00 89.12 489 VAL A N 1
ATOM 3806 C CA . VAL A 1 489 ? 14.302 6.400 -24.790 1.00 89.12 489 VAL A CA 1
ATOM 3807 C C . VAL A 1 489 ? 15.611 5.604 -24.868 1.00 89.12 489 VAL A C 1
ATOM 3809 O O . VAL A 1 489 ? 16.307 5.431 -23.868 1.00 89.12 489 VAL A O 1
ATOM 3812 N N . ASN A 1 490 ? 15.968 5.134 -26.068 1.00 84.44 490 ASN A N 1
ATOM 3813 C CA . ASN A 1 490 ? 17.124 4.262 -26.311 1.00 84.44 490 ASN A CA 1
ATOM 3814 C C . ASN A 1 490 ? 18.463 4.994 -26.478 1.00 84.44 490 ASN A C 1
ATOM 3816 O O . ASN A 1 490 ? 19.484 4.527 -25.966 1.00 84.44 490 ASN A O 1
ATOM 3820 N N . TYR A 1 491 ? 18.484 6.079 -27.260 1.00 69.81 491 TYR A N 1
ATOM 3821 C CA . TYR A 1 491 ? 19.732 6.629 -27.817 1.00 69.81 491 TYR A CA 1
ATOM 3822 C C . TYR A 1 491 ? 20.088 8.032 -27.334 1.00 69.81 491 TYR A C 1
ATOM 3824 O O . TYR A 1 491 ? 21.265 8.384 -27.347 1.00 69.81 491 TYR A O 1
ATOM 3832 N N . ASP A 1 492 ? 19.106 8.806 -26.877 1.00 71.38 492 ASP A N 1
ATOM 3833 C CA . ASP A 1 492 ? 19.304 10.188 -26.449 1.00 71.38 492 ASP A CA 1
ATOM 3834 C C . ASP A 1 492 ? 18.797 10.368 -25.020 1.00 71.38 492 ASP A C 1
ATOM 3836 O O . ASP A 1 492 ? 17.810 11.051 -24.758 1.00 71.38 492 ASP A O 1
ATOM 3840 N N . CYS A 1 493 ? 19.462 9.697 -24.074 1.00 72.56 493 CYS A N 1
ATOM 3841 C CA . CYS A 1 493 ? 19.211 9.859 -22.640 1.00 72.56 493 CYS A CA 1
ATOM 3842 C C . CYS A 1 493 ? 19.737 11.211 -22.129 1.00 72.56 493 CYS A C 1
ATOM 3844 O O . CYS A 1 493 ? 20.434 11.276 -21.107 1.00 72.56 493 CYS A O 1
ATOM 3846 N N . THR A 1 494 ? 19.454 12.278 -22.876 1.00 69.94 494 THR A N 1
ATOM 3847 C CA . THR A 1 494 ? 19.663 13.657 -22.463 1.00 69.94 494 THR A CA 1
ATOM 3848 C C . THR A 1 494 ? 19.008 13.868 -21.107 1.00 69.94 494 THR A C 1
ATOM 3850 O O . THR A 1 494 ? 18.005 13.242 -20.763 1.00 69.94 494 THR A O 1
ATOM 3853 N N . GLU A 1 495 ? 19.619 14.727 -20.293 1.00 68.56 495 GLU A N 1
ATOM 3854 C CA . GLU A 1 495 ? 19.151 15.076 -18.950 1.00 68.56 495 GLU A CA 1
ATOM 3855 C C . GLU A 1 495 ? 17.884 15.942 -19.001 1.00 68.56 495 GLU A C 1
ATOM 3857 O O . GLU A 1 495 ? 17.788 16.976 -18.340 1.00 68.56 495 GLU A O 1
ATOM 3862 N N . GLU A 1 496 ? 16.894 15.543 -19.801 1.00 86.06 496 GLU A N 1
ATOM 3863 C CA . GLU A 1 496 ? 15.565 16.106 -19.696 1.00 86.06 496 GLU A CA 1
ATOM 3864 C C . GLU A 1 496 ? 15.011 15.721 -18.332 1.00 86.06 496 GLU A C 1
ATOM 3866 O O . GLU A 1 496 ? 14.636 14.576 -18.063 1.00 86.06 496 GLU A O 1
ATOM 3871 N N . VAL A 1 497 ? 15.009 16.709 -17.450 1.00 88.62 497 VAL A N 1
ATOM 3872 C CA . VAL A 1 497 ? 14.368 16.636 -16.152 1.00 88.62 497 VAL A CA 1
ATOM 3873 C C . VAL A 1 497 ? 13.004 17.294 -16.234 1.00 88.62 497 VAL A C 1
ATOM 3875 O O . VAL A 1 497 ? 12.822 18.333 -16.869 1.00 88.62 497 VAL A O 1
ATOM 3878 N N . GLU A 1 498 ? 12.037 16.699 -15.557 1.00 88.19 498 GLU A N 1
ATOM 3879 C CA . GLU A 1 498 ? 10.735 17.304 -15.337 1.00 88.19 498 GLU A CA 1
ATOM 3880 C C . GLU A 1 498 ? 10.524 17.581 -13.853 1.00 88.19 498 GLU A C 1
ATOM 3882 O O . GLU A 1 498 ? 11.094 16.924 -12.979 1.00 88.19 498 GLU A O 1
ATOM 3887 N N . SER A 1 499 ? 9.697 18.583 -13.563 1.00 88.50 499 SER A N 1
ATOM 3888 C CA . SER A 1 499 ? 9.283 18.874 -12.195 1.00 88.50 499 SER A CA 1
ATOM 3889 C C . SER A 1 499 ? 8.373 17.759 -11.675 1.00 88.50 499 SER A C 1
ATOM 3891 O O . SER A 1 499 ? 7.339 17.490 -12.291 1.00 88.50 499 SER A O 1
ATOM 3893 N N . SER A 1 500 ? 8.695 17.190 -10.521 1.00 85.94 500 SER A N 1
ATOM 3894 C CA . SER A 1 500 ? 7.896 16.176 -9.834 1.00 85.94 500 SER A CA 1
ATOM 3895 C C . SER A 1 500 ? 7.450 16.664 -8.453 1.00 85.94 500 SER A C 1
ATOM 3897 O O . SER A 1 500 ? 7.866 17.731 -7.989 1.00 85.94 500 SER A O 1
ATOM 3899 N N . THR A 1 501 ? 6.533 15.933 -7.813 1.00 82.19 501 THR A N 1
ATOM 3900 C CA . THR A 1 501 ? 6.046 16.228 -6.452 1.00 82.19 501 THR A CA 1
ATOM 3901 C C . THR A 1 501 ? 5.623 17.703 -6.297 1.00 82.19 501 THR A C 1
ATOM 3903 O O . THR A 1 501 ? 6.141 18.456 -5.474 1.00 82.19 501 THR A O 1
ATOM 3906 N N . TRP A 1 502 ? 4.710 18.164 -7.161 1.00 83.06 502 TRP A N 1
ATOM 3907 C CA . TRP A 1 502 ? 4.236 19.562 -7.212 1.00 83.06 502 TRP A CA 1
ATOM 3908 C C . TRP A 1 502 ? 5.327 20.621 -7.443 1.00 83.06 502 TRP A C 1
ATOM 3910 O O . TRP A 1 502 ? 5.161 21.790 -7.094 1.00 83.06 502 TRP A O 1
ATOM 3920 N N . GLY A 1 503 ? 6.431 20.224 -8.076 1.00 86.00 503 GLY A N 1
ATOM 3921 C CA . GLY A 1 503 ? 7.580 21.081 -8.360 1.00 86.00 503 GLY A CA 1
ATOM 3922 C C . GLY A 1 503 ? 8.548 21.246 -7.196 1.00 86.00 503 GLY A C 1
ATOM 3923 O O . GLY A 1 503 ? 9.413 22.114 -7.262 1.00 86.00 503 GLY A O 1
ATOM 3924 N N . LEU A 1 504 ? 8.407 20.436 -6.144 1.00 84.94 504 LEU A N 1
ATOM 3925 C CA . LEU A 1 504 ? 9.383 20.377 -5.056 1.00 84.94 504 LEU A CA 1
ATOM 3926 C C . LEU A 1 504 ? 10.634 19.600 -5.451 1.00 84.94 504 LEU A C 1
ATOM 3928 O O . LEU A 1 504 ? 11.699 19.858 -4.898 1.00 84.94 504 LEU A O 1
ATOM 3932 N N . LEU A 1 505 ? 10.497 18.664 -6.389 1.00 88.00 505 LEU A N 1
ATOM 3933 C CA . LEU A 1 505 ? 11.578 17.816 -6.861 1.00 88.00 505 LEU A CA 1
ATOM 3934 C C . LEU A 1 505 ? 11.670 17.847 -8.380 1.00 88.00 505 LEU A C 1
ATOM 3936 O O . LEU A 1 505 ? 10.827 18.413 -9.084 1.00 88.00 505 LEU A O 1
ATOM 3940 N N . SER A 1 506 ? 12.738 17.239 -8.867 1.00 88.81 506 SER A N 1
ATOM 3941 C CA . SER A 1 506 ? 12.962 16.959 -10.272 1.00 88.81 506 SER A CA 1
ATOM 3942 C C . SER A 1 506 ? 13.239 15.476 -10.434 1.00 88.81 506 SER A C 1
ATOM 3944 O O . SER A 1 506 ? 13.916 14.882 -9.592 1.00 88.81 506 SER A O 1
ATOM 3946 N N . ARG A 1 507 ? 12.789 14.909 -11.545 1.00 86.62 507 ARG A N 1
ATOM 3947 C CA . ARG A 1 507 ? 13.124 13.544 -11.954 1.00 86.62 507 ARG A CA 1
ATOM 3948 C C . ARG A 1 507 ? 13.485 13.514 -13.428 1.00 86.62 507 ARG A C 1
ATOM 3950 O O . ARG A 1 507 ? 13.153 14.445 -14.160 1.00 86.62 507 ARG A O 1
ATOM 3957 N N . GLY A 1 508 ? 14.134 12.444 -13.870 1.00 86.62 508 GLY A N 1
ATOM 3958 C CA . GLY A 1 508 ? 14.325 12.196 -15.295 1.00 86.62 508 GLY A CA 1
ATOM 3959 C C . GLY A 1 508 ? 12.971 12.014 -15.973 1.00 86.62 508 GLY A C 1
ATOM 3960 O O . GLY A 1 508 ? 12.132 11.263 -15.483 1.00 86.62 508 GLY A O 1
ATOM 3961 N N . LYS A 1 509 ? 12.747 12.711 -17.085 1.00 85.94 509 LYS A N 1
ATOM 3962 C CA . LYS A 1 509 ? 11.505 12.634 -17.864 1.00 85.94 509 LYS A CA 1
ATOM 3963 C C . LYS A 1 509 ? 11.350 11.289 -18.575 1.00 85.94 509 LYS A C 1
ATOM 3965 O O . LYS A 1 509 ? 10.234 10.810 -18.756 1.00 85.94 509 LYS A O 1
ATOM 3970 N N . PHE A 1 510 ? 12.472 10.683 -18.957 1.00 86.81 510 PHE A N 1
ATOM 3971 C CA . PHE A 1 510 ? 12.516 9.443 -19.721 1.00 86.81 510 PHE A CA 1
ATOM 3972 C C . PHE A 1 510 ? 13.230 8.326 -18.975 1.00 86.81 510 PHE A C 1
ATOM 3974 O O . PHE A 1 510 ? 14.181 8.560 -18.224 1.00 86.81 510 PHE A O 1
ATOM 3981 N N . LEU A 1 511 ? 12.799 7.098 -19.247 1.00 85.19 511 LEU A N 1
ATOM 3982 C CA . LEU A 1 511 ? 13.482 5.898 -18.795 1.00 85.19 511 LEU A CA 1
ATOM 3983 C C . LEU A 1 511 ? 14.604 5.528 -19.768 1.00 85.19 511 LEU A C 1
ATOM 3985 O O . LEU A 1 511 ? 14.366 5.409 -20.969 1.00 85.19 511 LEU A O 1
ATOM 3989 N N . CYS A 1 512 ? 15.812 5.316 -19.243 1.00 83.81 512 CYS A N 1
ATOM 3990 C CA . CYS A 1 512 ? 17.004 5.038 -20.043 1.00 83.81 512 CYS A CA 1
ATOM 3991 C C . CYS A 1 512 ? 17.620 3.673 -19.685 1.00 83.81 512 CYS A C 1
ATOM 3993 O O . CYS A 1 512 ? 18.143 3.522 -18.577 1.00 83.81 512 CYS A O 1
ATOM 3995 N N . PRO A 1 513 ? 17.679 2.703 -20.618 1.00 80.94 513 PRO A N 1
ATOM 3996 C CA . PRO A 1 513 ? 18.284 1.384 -20.383 1.00 80.94 513 PRO A CA 1
ATOM 3997 C C . PRO A 1 513 ? 19.717 1.429 -19.885 1.00 80.94 513 PRO A C 1
ATOM 3999 O O . PRO A 1 513 ? 20.135 0.584 -19.102 1.00 80.94 513 PRO A O 1
ATOM 4002 N N . GLN A 1 514 ? 20.490 2.393 -20.387 1.00 78.06 514 GLN A N 1
ATOM 4003 C CA . GLN A 1 514 ? 21.911 2.498 -20.081 1.00 78.06 514 GLN A CA 1
ATOM 4004 C C . GLN A 1 514 ? 22.138 2.865 -18.612 1.00 78.06 514 GLN A C 1
ATOM 4006 O O . GLN A 1 514 ? 23.132 2.432 -18.045 1.00 78.06 514 GLN A O 1
ATOM 4011 N N . ARG A 1 515 ? 21.209 3.615 -17.998 1.00 74.19 515 ARG A N 1
ATOM 4012 C CA . ARG A 1 515 ? 21.261 3.993 -16.577 1.00 74.19 515 ARG A CA 1
ATOM 4013 C C . ARG A 1 515 ? 20.698 2.904 -15.664 1.00 74.19 515 ARG A C 1
ATOM 4015 O O . ARG A 1 515 ? 21.195 2.726 -14.565 1.00 74.19 515 ARG A O 1
ATOM 4022 N N . MET A 1 516 ? 19.718 2.137 -16.141 1.00 73.06 516 MET A N 1
ATOM 4023 C CA . MET A 1 516 ? 19.070 1.102 -15.326 1.00 73.06 516 MET A CA 1
ATOM 4024 C C . MET A 1 516 ? 19.883 -0.181 -15.149 1.00 73.06 516 MET A C 1
ATOM 4026 O O . MET A 1 516 ? 19.519 -1.016 -14.337 1.00 73.06 516 MET A O 1
ATOM 4030 N N . ARG A 1 517 ? 21.004 -0.370 -15.862 1.00 64.81 517 ARG A N 1
ATOM 4031 C CA . ARG A 1 517 ? 21.876 -1.532 -15.591 1.00 64.81 517 ARG A CA 1
ATOM 4032 C C . ARG A 1 517 ? 22.486 -1.502 -14.191 1.00 64.81 517 ARG A C 1
ATOM 4034 O O . ARG A 1 517 ? 22.846 -2.560 -13.681 1.00 64.81 517 ARG A O 1
ATOM 4041 N N . ASP A 1 518 ? 22.588 -0.315 -13.600 1.00 62.16 518 ASP A N 1
ATOM 4042 C CA . ASP A 1 518 ? 23.153 -0.122 -12.268 1.00 62.16 518 ASP A CA 1
ATOM 4043 C C . ASP A 1 518 ? 22.070 -0.157 -11.169 1.00 62.16 518 ASP A C 1
ATOM 4045 O O . ASP A 1 518 ? 22.377 -0.486 -10.021 1.00 62.16 518 ASP A O 1
ATOM 4049 N N . ASP A 1 519 ? 20.804 0.105 -11.521 1.00 60.03 519 ASP A N 1
ATOM 4050 C CA . ASP A 1 519 ? 19.651 0.100 -10.613 1.00 60.03 519 ASP A CA 1
ATOM 4051 C C . ASP A 1 519 ? 18.873 -1.225 -10.730 1.00 60.03 519 ASP A C 1
ATOM 4053 O O . ASP A 1 519 ? 18.108 -1.501 -11.647 1.00 60.03 519 ASP A O 1
ATOM 4057 N N . LEU A 1 520 ? 19.135 -2.100 -9.765 1.00 65.69 520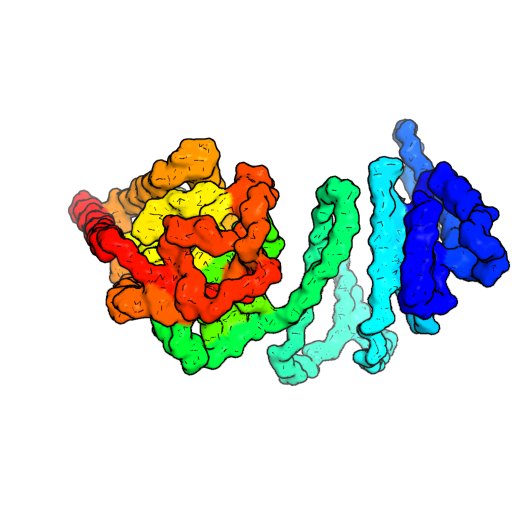 LEU A N 1
ATOM 4058 C CA . LEU A 1 520 ? 18.797 -3.526 -9.707 1.00 65.69 520 LEU A CA 1
ATOM 4059 C C . LEU A 1 520 ? 17.292 -3.845 -9.522 1.00 65.69 520 LEU A C 1
ATOM 4061 O O . LEU A 1 520 ? 16.976 -4.796 -8.811 1.00 65.69 520 LEU A O 1
ATOM 4065 N N . SER A 1 521 ? 16.354 -3.082 -10.094 1.00 73.88 521 SER A N 1
ATOM 4066 C CA . SER A 1 521 ? 14.909 -3.320 -9.897 1.00 73.88 521 SER A CA 1
ATOM 4067 C C . SER A 1 521 ? 14.265 -4.168 -11.002 1.00 73.88 521 SER A C 1
ATOM 4069 O O . SER A 1 521 ? 13.411 -5.019 -10.742 1.00 73.88 521 SER A O 1
ATOM 4071 N N . PHE A 1 522 ? 14.695 -3.977 -12.248 1.00 84.88 522 PHE A N 1
ATOM 4072 C CA . PHE A 1 522 ? 14.349 -4.795 -13.409 1.00 84.88 522 PHE A CA 1
ATOM 4073 C C . PHE A 1 522 ? 15.381 -4.566 -14.524 1.00 84.88 522 PHE A C 1
ATOM 4075 O O . PHE A 1 522 ? 16.126 -3.595 -14.511 1.00 84.88 522 PHE A O 1
ATOM 4082 N N . THR A 1 523 ? 15.422 -5.455 -15.515 1.00 87.06 523 THR A N 1
ATOM 4083 C CA . THR A 1 523 ? 16.302 -5.335 -16.690 1.00 87.06 523 THR A CA 1
ATOM 4084 C C . THR A 1 523 ? 15.503 -5.455 -17.993 1.00 87.06 523 THR A C 1
ATOM 4086 O O . THR A 1 523 ? 14.295 -5.696 -17.985 1.00 87.06 523 THR A O 1
ATOM 4089 N N . PHE A 1 524 ? 16.168 -5.283 -19.132 1.00 88.69 524 PHE A N 1
ATOM 4090 C CA . PHE A 1 524 ? 15.647 -5.610 -20.463 1.00 88.69 524 PHE A CA 1
ATOM 4091 C C . PHE A 1 524 ? 16.413 -6.760 -21.125 1.00 88.69 524 PHE A C 1
ATOM 4093 O O . PHE A 1 524 ? 16.143 -7.081 -22.279 1.00 88.69 524 PHE A O 1
ATOM 4100 N N . ASP A 1 525 ? 17.347 -7.396 -20.412 1.00 89.31 525 ASP A N 1
ATOM 4101 C CA . ASP A 1 525 ? 18.262 -8.394 -20.983 1.00 89.31 525 ASP A CA 1
ATOM 4102 C C . ASP A 1 525 ? 17.558 -9.661 -21.496 1.00 89.31 525 ASP A C 1
ATOM 4104 O O . ASP A 1 525 ? 18.078 -10.351 -22.370 1.00 89.31 525 ASP A O 1
ATOM 4108 N N . CYS A 1 526 ? 16.362 -9.971 -20.986 1.00 87.88 526 CYS A N 1
ATOM 4109 C CA . CYS A 1 526 ? 15.558 -11.093 -21.476 1.00 87.88 526 CYS A CA 1
ATOM 4110 C C . CYS A 1 526 ? 14.809 -10.784 -22.787 1.00 87.88 526 CYS A C 1
ATOM 4112 O O . CYS A 1 526 ? 14.236 -11.692 -23.394 1.00 87.88 526 CYS A O 1
ATOM 4114 N N . LEU A 1 527 ? 14.784 -9.521 -23.230 1.00 90.62 527 LEU A N 1
ATOM 4115 C CA . LEU A 1 527 ? 14.084 -9.106 -24.441 1.00 90.62 527 LEU A CA 1
ATOM 4116 C C . LEU A 1 527 ? 14.989 -9.224 -25.666 1.00 90.62 527 LEU A C 1
ATOM 4118 O O . LEU A 1 527 ? 16.169 -8.889 -25.637 1.00 90.62 527 LEU A O 1
ATOM 4122 N N . GLN A 1 528 ? 14.406 -9.643 -26.790 1.00 93.56 528 GLN A N 1
ATOM 4123 C CA . GLN A 1 528 ? 15.125 -9.713 -28.070 1.00 93.56 528 GLN A CA 1
ATOM 4124 C C . GLN A 1 528 ? 15.441 -8.326 -28.645 1.00 93.56 528 GLN A C 1
ATOM 4126 O O . GLN A 1 528 ? 16.410 -8.162 -29.384 1.00 93.56 528 GLN A O 1
ATOM 4131 N N . SER A 1 529 ? 14.614 -7.333 -28.321 1.00 92.56 529 SER A N 1
ATOM 4132 C CA . SER A 1 529 ? 14.779 -5.940 -28.719 1.00 92.56 529 SER A CA 1
ATOM 4133 C C . SER A 1 529 ? 14.354 -5.034 -27.575 1.00 92.56 529 SER A C 1
ATOM 4135 O O . SER A 1 529 ? 13.378 -5.332 -26.881 1.00 92.56 529 SER A O 1
ATOM 4137 N N . LEU A 1 530 ? 15.055 -3.913 -27.414 1.00 91.25 530 LEU A N 1
ATOM 4138 C CA . LEU A 1 530 ? 14.644 -2.876 -26.475 1.00 91.25 530 LEU A CA 1
ATOM 4139 C C . LEU A 1 530 ? 13.260 -2.316 -26.859 1.00 91.25 530 LEU A C 1
ATOM 4141 O O . LEU A 1 530 ? 12.875 -2.379 -28.034 1.00 91.25 530 LEU A O 1
ATOM 4145 N N . PRO A 1 531 ? 12.504 -1.783 -25.885 1.00 90.81 531 PRO A N 1
ATOM 4146 C CA . PRO A 1 531 ? 11.255 -1.087 -26.159 1.00 90.81 531 PRO A CA 1
ATOM 4147 C C . PRO A 1 531 ? 11.399 0.036 -27.194 1.00 90.81 531 PRO A C 1
ATOM 4149 O O . PRO A 1 531 ? 12.475 0.602 -27.394 1.00 90.81 531 PRO A O 1
ATOM 4152 N N . LEU A 1 532 ? 10.293 0.365 -27.862 1.00 91.44 532 LEU A N 1
ATOM 4153 C CA . LEU A 1 532 ? 10.260 1.476 -28.812 1.00 91.44 532 LEU A CA 1
ATOM 4154 C C . LEU A 1 532 ? 10.437 2.809 -28.074 1.00 91.44 532 LEU A C 1
ATOM 4156 O O . LEU A 1 532 ? 9.917 2.980 -26.967 1.00 91.44 532 LEU A O 1
ATOM 4160 N N . ASP A 1 533 ? 11.124 3.756 -28.710 1.00 90.88 533 ASP A N 1
ATOM 4161 C CA . ASP A 1 533 ? 11.252 5.114 -28.179 1.00 90.88 533 ASP A CA 1
ATOM 4162 C C . ASP A 1 533 ? 9.866 5.742 -27.954 1.00 90.88 533 ASP A C 1
ATOM 4164 O O . ASP A 1 533 ? 8.935 5.566 -28.744 1.00 90.88 533 ASP A O 1
ATOM 4168 N N . TYR A 1 534 ? 9.744 6.459 -26.842 1.00 89.31 534 TYR A N 1
ATOM 4169 C CA . TYR A 1 534 ? 8.548 7.086 -26.288 1.00 89.31 534 TYR A CA 1
ATOM 4170 C C . TYR A 1 534 ? 7.396 6.126 -25.961 1.00 89.31 534 TYR A C 1
ATOM 4172 O O . TYR A 1 534 ? 6.263 6.563 -25.753 1.00 89.31 534 TYR A O 1
ATOM 4180 N N . SER A 1 535 ? 7.656 4.816 -25.886 1.00 88.88 535 SER A N 1
ATOM 4181 C CA . SER A 1 535 ? 6.655 3.872 -25.394 1.00 88.88 535 SER A CA 1
ATOM 4182 C C . SER A 1 535 ? 6.452 4.038 -23.887 1.00 88.88 535 SER A C 1
ATOM 4184 O O . SER A 1 535 ? 7.405 4.032 -23.114 1.00 88.88 535 SER A O 1
ATOM 4186 N N . ASN A 1 536 ? 5.188 4.162 -23.476 1.00 84.69 536 ASN A N 1
ATOM 4187 C CA . ASN A 1 536 ? 4.793 4.152 -22.061 1.00 84.69 536 ASN A CA 1
ATOM 4188 C C . ASN A 1 536 ? 4.388 2.752 -21.594 1.00 84.69 536 ASN A C 1
ATOM 4190 O O . ASN A 1 536 ? 4.173 2.533 -20.413 1.00 84.69 536 ASN A O 1
ATOM 4194 N N . TRP A 1 537 ? 4.233 1.812 -22.526 1.00 85.88 537 TRP A N 1
ATOM 4195 C CA . TRP A 1 537 ? 3.909 0.419 -22.257 1.00 85.88 537 TRP A CA 1
ATOM 4196 C C . TRP A 1 537 ? 5.007 -0.447 -22.842 1.00 85.88 537 TRP A C 1
ATOM 4198 O O . TRP A 1 537 ? 5.176 -0.489 -24.062 1.00 85.88 537 TRP A O 1
ATOM 4208 N N . TYR A 1 538 ? 5.739 -1.146 -21.985 1.00 87.75 538 TYR A N 1
ATOM 4209 C CA . TYR A 1 538 ? 6.862 -1.959 -22.423 1.00 87.75 538 TYR A CA 1
ATOM 4210 C C . TYR A 1 538 ? 7.091 -3.158 -21.518 1.00 87.75 538 TYR A C 1
ATOM 4212 O O . TYR A 1 538 ? 6.682 -3.188 -20.355 1.00 87.75 538 TYR A O 1
ATOM 4220 N N . TRP A 1 539 ? 7.734 -4.172 -22.094 1.00 89.81 539 TRP A N 1
ATOM 4221 C CA . TRP A 1 539 ? 8.156 -5.345 -21.352 1.00 89.81 539 TRP A CA 1
ATOM 4222 C C . TRP A 1 539 ? 9.390 -5.027 -20.507 1.00 89.81 539 TRP A C 1
ATOM 4224 O O . TRP A 1 539 ? 10.240 -4.236 -20.905 1.00 89.81 539 TRP A O 1
ATOM 4234 N N . THR A 1 540 ? 9.484 -5.661 -19.348 1.00 88.38 540 THR A N 1
ATOM 4235 C CA . THR A 1 540 ? 10.639 -5.650 -18.452 1.00 88.38 540 THR A CA 1
ATOM 4236 C C . THR A 1 540 ? 10.869 -7.066 -17.942 1.00 88.38 540 THR A C 1
ATOM 4238 O O . THR A 1 540 ? 9.952 -7.894 -17.915 1.00 88.38 540 THR A O 1
ATOM 4241 N N . CYS A 1 541 ? 12.101 -7.330 -17.546 1.00 88.69 541 CYS A N 1
ATOM 4242 C CA . CYS A 1 541 ? 12.594 -8.614 -17.079 1.00 88.69 541 CYS A CA 1
ATOM 4243 C C . CYS A 1 541 ? 12.934 -8.518 -15.601 1.00 88.69 541 CYS A C 1
ATOM 4245 O O . CYS A 1 541 ? 13.445 -7.490 -15.150 1.00 88.69 541 CYS A O 1
ATOM 4247 N N . GLY A 1 542 ? 12.674 -9.579 -14.850 1.00 87.50 542 GLY A N 1
ATOM 4248 C CA . GLY A 1 542 ? 13.042 -9.601 -13.445 1.00 87.50 542 GLY A CA 1
ATOM 4249 C C . GLY A 1 542 ? 14.543 -9.644 -13.272 1.00 87.50 542 GLY A C 1
ATOM 4250 O O . GLY A 1 542 ? 15.295 -10.026 -14.167 1.00 87.50 542 GLY A O 1
ATOM 4251 N N . VAL A 1 543 ? 14.973 -9.250 -12.088 1.00 86.75 543 VAL A N 1
ATOM 4252 C CA . VAL A 1 543 ? 16.350 -9.406 -11.639 1.00 86.75 543 VAL A CA 1
ATOM 4253 C C . VAL A 1 543 ? 16.373 -10.387 -10.483 1.00 86.75 543 VAL A C 1
ATOM 4255 O O . VAL A 1 543 ? 15.376 -10.608 -9.786 1.00 86.75 543 VAL A O 1
ATOM 4258 N N . ARG A 1 544 ? 17.518 -11.033 -10.300 1.00 85.81 544 ARG A N 1
ATOM 4259 C CA . ARG A 1 544 ? 17.727 -11.885 -9.140 1.00 85.81 544 ARG A CA 1
ATOM 4260 C C . ARG A 1 544 ? 17.801 -11.007 -7.892 1.00 85.81 544 ARG A C 1
ATOM 4262 O O . ARG A 1 544 ? 18.552 -10.034 -7.875 1.00 85.81 544 ARG A O 1
ATOM 4269 N N . ALA A 1 545 ? 17.062 -11.386 -6.851 1.00 84.62 545 ALA A N 1
ATOM 4270 C CA . ALA A 1 545 ? 17.155 -10.720 -5.558 1.00 84.62 545 ALA A CA 1
ATOM 4271 C C . ALA A 1 545 ? 18.617 -10.746 -5.059 1.00 84.62 545 ALA A C 1
ATOM 4273 O O . ALA A 1 545 ? 19.244 -11.813 -5.109 1.00 84.62 545 ALA A O 1
ATOM 4274 N N . PRO A 1 546 ? 19.173 -9.617 -4.584 1.00 84.62 546 PRO A N 1
ATOM 4275 C CA . PRO A 1 546 ? 20.516 -9.585 -4.024 1.00 84.62 546 PRO A CA 1
ATOM 4276 C C . PRO A 1 546 ? 20.688 -10.552 -2.857 1.00 84.62 546 PRO A C 1
ATOM 4278 O O . PRO A 1 546 ? 19.747 -10.842 -2.109 1.00 84.62 546 PRO A O 1
ATOM 4281 N N . ASP A 1 547 ? 21.930 -10.978 -2.647 1.00 85.62 547 ASP A N 1
ATOM 4282 C CA . ASP A 1 547 ? 22.294 -11.714 -1.444 1.00 85.62 547 ASP A CA 1
ATOM 4283 C C . ASP A 1 547 ? 21.958 -10.874 -0.193 1.00 85.62 547 ASP A C 1
ATOM 4285 O O . ASP A 1 547 ? 22.185 -9.664 -0.150 1.00 85.62 547 ASP A O 1
ATOM 4289 N N . GLY A 1 548 ? 21.379 -11.515 0.827 1.00 87.31 548 GLY A N 1
ATOM 4290 C CA . GLY A 1 548 ? 20.990 -10.869 2.088 1.00 87.31 548 GLY A CA 1
ATOM 4291 C C . GLY A 1 548 ? 19.564 -10.302 2.142 1.0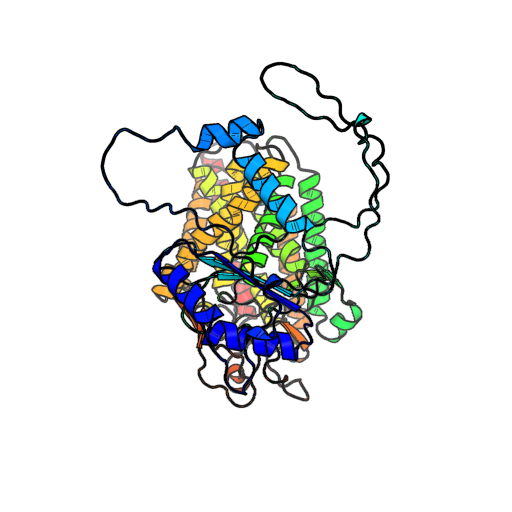0 87.31 548 GLY A C 1
ATOM 4292 O O . GLY A 1 548 ? 19.115 -9.920 3.222 1.00 87.31 548 GLY A O 1
ATOM 4293 N N . VAL A 1 549 ? 18.793 -10.295 1.043 1.00 87.38 549 VAL A N 1
ATOM 4294 C CA . VAL A 1 549 ? 17.361 -9.912 1.097 1.00 87.38 549 VAL A CA 1
ATOM 4295 C C . VAL A 1 549 ? 16.581 -10.813 2.060 1.00 87.38 549 VAL A C 1
ATOM 4297 O O . VAL A 1 549 ? 15.776 -10.316 2.847 1.00 87.38 549 VAL A O 1
ATOM 4300 N N . THR A 1 550 ? 16.867 -12.119 2.062 1.00 86.88 550 THR A N 1
ATOM 4301 C CA . THR A 1 550 ? 16.274 -13.073 3.012 1.00 86.88 550 THR A CA 1
ATOM 4302 C C . THR A 1 550 ? 16.564 -12.683 4.461 1.00 86.88 550 THR A C 1
ATOM 4304 O O . THR A 1 550 ? 15.649 -12.696 5.276 1.00 86.88 550 THR A O 1
ATOM 4307 N N . ASP A 1 551 ? 17.790 -12.246 4.775 1.00 89.38 551 ASP A N 1
ATOM 4308 C CA . ASP A 1 551 ? 18.169 -11.835 6.135 1.00 89.38 551 ASP A CA 1
ATOM 4309 C C . ASP A 1 551 ? 17.370 -10.605 6.593 1.00 89.38 551 ASP A C 1
ATOM 4311 O O . ASP A 1 551 ? 16.948 -10.516 7.749 1.00 89.38 551 ASP A O 1
ATOM 4315 N N . VAL A 1 552 ? 17.118 -9.659 5.680 1.00 88.88 552 VAL A N 1
ATOM 4316 C CA . VAL A 1 552 ? 16.280 -8.483 5.958 1.00 88.88 552 VAL A CA 1
ATOM 4317 C C . VAL A 1 552 ? 14.827 -8.892 6.187 1.00 88.88 552 VAL A C 1
ATOM 4319 O O . VAL A 1 552 ? 14.201 -8.412 7.133 1.00 88.88 552 VAL A O 1
ATOM 4322 N N . ILE A 1 553 ? 14.289 -9.790 5.360 1.00 86.25 553 ILE A N 1
ATOM 4323 C CA . ILE A 1 553 ? 12.928 -10.306 5.528 1.00 86.25 553 ILE A CA 1
ATOM 4324 C C . ILE A 1 553 ? 12.789 -11.035 6.870 1.00 86.25 553 ILE A C 1
ATOM 4326 O O . ILE A 1 553 ? 11.860 -10.750 7.629 1.00 86.25 553 ILE A O 1
ATOM 4330 N N . ASP A 1 554 ? 13.728 -11.920 7.199 1.00 86.19 554 ASP A N 1
ATOM 4331 C CA . ASP A 1 554 ? 13.737 -12.667 8.455 1.00 86.19 554 ASP A CA 1
ATOM 4332 C C . ASP A 1 554 ? 13.846 -11.722 9.660 1.00 86.19 554 ASP A C 1
ATOM 4334 O O . ASP A 1 554 ? 13.121 -11.881 10.649 1.00 86.19 554 ASP A O 1
ATOM 4338 N N . TYR A 1 555 ? 14.676 -10.676 9.563 1.00 89.75 555 TYR A N 1
ATOM 4339 C CA . TYR A 1 555 ? 14.748 -9.615 10.567 1.00 89.75 555 TYR A CA 1
ATOM 4340 C C . TYR A 1 555 ? 13.408 -8.887 10.736 1.00 89.75 555 TYR A C 1
ATOM 4342 O O . TYR A 1 555 ? 12.954 -8.699 11.867 1.00 89.75 555 TYR A O 1
ATOM 4350 N N . LEU A 1 556 ? 12.747 -8.492 9.645 1.00 87.88 556 LEU A N 1
ATOM 4351 C CA . LEU A 1 556 ? 11.458 -7.792 9.685 1.00 87.88 556 LEU A CA 1
ATOM 4352 C C . LEU A 1 556 ? 10.338 -8.679 10.242 1.00 87.88 556 LEU A C 1
ATOM 4354 O O . LEU A 1 556 ? 9.511 -8.215 11.036 1.00 87.88 556 LEU A O 1
ATOM 4358 N N . LEU A 1 557 ? 10.338 -9.965 9.894 1.00 85.50 557 LEU A N 1
ATOM 4359 C CA . LEU A 1 557 ? 9.411 -10.949 10.439 1.00 85.50 557 LEU A CA 1
ATOM 4360 C C . LEU A 1 557 ? 9.626 -11.114 11.948 1.00 85.50 557 LEU A C 1
ATOM 4362 O O . LEU A 1 557 ? 8.675 -10.997 12.727 1.00 85.50 557 LEU A O 1
ATOM 4366 N N . LEU A 1 558 ? 10.877 -11.316 12.377 1.00 87.31 558 LEU A N 1
ATOM 4367 C CA . LEU A 1 558 ? 11.236 -11.438 13.789 1.00 87.31 558 LEU A CA 1
ATOM 4368 C C . LEU A 1 558 ? 10.857 -10.176 14.567 1.00 87.31 558 LEU A C 1
ATOM 4370 O O . LEU A 1 558 ? 10.219 -10.263 15.617 1.00 87.31 558 LEU A O 1
ATOM 4374 N N . ARG A 1 559 ? 11.197 -9.000 14.036 1.00 85.75 559 ARG A N 1
ATOM 4375 C CA . ARG A 1 559 ? 10.860 -7.693 14.606 1.00 85.75 559 ARG A CA 1
ATOM 4376 C C . ARG A 1 559 ? 9.357 -7.556 14.832 1.00 85.75 559 ARG A C 1
ATOM 4378 O O . ARG A 1 559 ? 8.935 -7.136 15.911 1.00 85.75 559 ARG A O 1
ATOM 4385 N N . SER A 1 560 ? 8.555 -7.948 13.849 1.00 81.94 560 SER A N 1
ATOM 4386 C CA . SER A 1 560 ? 7.095 -7.896 13.925 1.00 81.94 560 SER A CA 1
ATOM 4387 C C . SER A 1 560 ? 6.561 -8.820 15.011 1.00 81.94 560 SER A C 1
ATOM 4389 O O . SER A 1 560 ? 5.804 -8.385 15.881 1.00 81.94 560 SER A O 1
ATOM 4391 N N . VAL A 1 561 ? 7.016 -10.077 15.029 1.00 83.50 561 VAL A N 1
ATOM 4392 C CA . VAL A 1 561 ? 6.632 -11.058 16.053 1.00 83.50 561 VAL A CA 1
ATOM 4393 C C . VAL A 1 561 ? 6.999 -10.560 17.454 1.00 83.50 561 VAL A C 1
ATOM 4395 O O . VAL A 1 561 ? 6.148 -10.558 18.346 1.00 83.50 561 VAL A O 1
ATOM 4398 N N . VAL A 1 562 ? 8.231 -10.080 17.648 1.00 85.31 562 VAL A N 1
ATOM 4399 C CA . VAL A 1 562 ? 8.712 -9.553 18.935 1.00 85.31 562 VAL A CA 1
ATOM 4400 C C . VAL A 1 562 ? 7.894 -8.339 19.373 1.00 85.31 562 VAL A C 1
ATOM 4402 O O . VAL A 1 562 ? 7.465 -8.288 20.527 1.00 85.31 562 VAL A O 1
ATOM 4405 N N . GLY A 1 563 ? 7.608 -7.399 18.468 1.00 78.94 563 GLY A N 1
ATOM 4406 C CA . GLY A 1 563 ? 6.791 -6.220 18.758 1.00 78.94 563 GLY A CA 1
ATOM 4407 C C . GLY A 1 563 ? 5.385 -6.581 19.250 1.00 78.94 563 GLY A C 1
ATOM 4408 O O . GLY A 1 563 ? 4.934 -6.080 20.284 1.00 78.94 563 GLY A O 1
ATOM 4409 N N . PHE A 1 564 ? 4.711 -7.518 18.576 1.00 76.88 564 PHE A N 1
ATOM 4410 C CA . PHE A 1 564 ? 3.386 -7.987 18.995 1.00 76.88 564 PHE A CA 1
ATOM 4411 C C . PHE A 1 564 ? 3.413 -8.738 20.330 1.00 76.88 564 PHE A C 1
ATOM 4413 O O . PHE A 1 564 ? 2.539 -8.527 21.180 1.00 76.88 564 PHE A O 1
ATOM 4420 N N . VAL A 1 565 ? 4.408 -9.605 20.540 1.00 83.88 565 VAL A N 1
ATOM 4421 C CA . VAL A 1 565 ? 4.578 -10.335 21.804 1.00 83.88 565 VAL A CA 1
ATOM 4422 C C . VAL A 1 565 ? 4.832 -9.361 22.954 1.00 83.88 565 VAL A C 1
ATOM 4424 O O . VAL A 1 565 ? 4.188 -9.479 23.998 1.00 83.88 565 VAL A O 1
ATOM 4427 N N . PHE A 1 566 ? 5.689 -8.358 22.752 1.00 81.62 566 PHE A N 1
ATOM 4428 C CA . PHE A 1 566 ? 5.977 -7.324 23.741 1.00 81.62 566 PHE A CA 1
ATOM 4429 C C . PHE A 1 566 ? 4.714 -6.555 24.149 1.00 81.62 566 PHE A C 1
ATOM 4431 O O . PHE A 1 566 ? 4.384 -6.507 25.336 1.00 81.62 566 PHE A O 1
ATOM 4438 N N . LEU A 1 567 ? 3.947 -6.033 23.181 1.00 75.00 567 LEU A N 1
ATOM 4439 C CA . LEU A 1 567 ? 2.697 -5.311 23.458 1.00 75.00 567 LEU A CA 1
ATOM 4440 C C . LEU A 1 567 ? 1.696 -6.174 24.244 1.00 75.00 567 LEU A C 1
ATOM 4442 O O . LEU A 1 567 ? 1.027 -5.691 25.163 1.00 75.00 567 LEU A O 1
ATOM 4446 N N . ARG A 1 568 ? 1.625 -7.474 23.936 1.00 79.12 568 ARG A N 1
ATOM 4447 C CA . ARG A 1 568 ? 0.764 -8.426 24.648 1.00 79.12 568 ARG A CA 1
ATOM 4448 C C . ARG A 1 568 ? 1.225 -8.677 26.085 1.00 79.12 568 ARG A C 1
ATOM 4450 O O . ARG A 1 568 ? 0.377 -8.763 26.975 1.00 79.12 568 ARG A O 1
ATOM 4457 N N . ILE A 1 569 ? 2.530 -8.825 26.316 1.00 82.75 569 ILE A N 1
ATOM 4458 C CA . ILE A 1 569 ? 3.098 -9.038 27.656 1.00 82.75 569 ILE A CA 1
ATOM 4459 C C . ILE A 1 569 ? 2.858 -7.804 28.525 1.00 82.75 569 ILE A C 1
ATOM 4461 O O . ILE A 1 569 ? 2.298 -7.938 29.612 1.00 82.75 569 ILE A O 1
ATOM 4465 N N . VAL A 1 570 ? 3.192 -6.608 28.030 1.00 76.25 570 VAL A N 1
ATOM 4466 C CA . VAL A 1 570 ? 2.988 -5.354 28.773 1.00 76.25 570 VAL A CA 1
ATOM 4467 C C . VAL A 1 570 ? 1.512 -5.165 29.123 1.00 76.25 570 VAL A C 1
ATOM 4469 O O . VAL A 1 570 ? 1.188 -4.919 30.284 1.00 76.25 570 VAL A O 1
ATOM 4472 N N . GLY A 1 571 ? 0.601 -5.377 28.166 1.00 75.06 571 GLY A N 1
ATOM 4473 C CA . GLY A 1 571 ? -0.839 -5.277 28.421 1.00 75.06 571 GLY A CA 1
ATOM 4474 C C . GLY A 1 571 ? -1.345 -6.263 29.485 1.00 75.06 571 GLY A C 1
ATOM 4475 O O . GLY A 1 571 ? -2.243 -5.930 30.257 1.00 75.06 571 GLY A O 1
ATOM 4476 N N . ARG A 1 572 ? -0.756 -7.466 29.578 1.00 81.62 572 ARG A N 1
ATOM 4477 C CA . ARG A 1 572 ? -1.076 -8.436 30.642 1.00 81.62 572 ARG A CA 1
ATOM 4478 C C . ARG A 1 572 ? -0.533 -8.007 32.002 1.00 81.62 572 ARG A C 1
ATOM 4480 O O . ARG A 1 572 ? -1.278 -8.064 32.973 1.00 81.62 572 ARG A O 1
ATOM 4487 N N . LEU A 1 573 ? 0.726 -7.573 32.074 1.00 78.44 573 LEU A N 1
ATOM 4488 C CA . LEU A 1 573 ? 1.364 -7.162 33.331 1.00 78.44 573 LEU A CA 1
ATOM 4489 C C . LEU A 1 573 ? 0.649 -5.970 33.973 1.00 78.44 573 LEU A C 1
ATOM 4491 O O . LEU A 1 573 ? 0.429 -5.955 35.181 1.00 78.44 573 LEU A O 1
ATOM 4495 N N . VAL A 1 574 ? 0.229 -4.998 33.162 1.00 75.56 574 VAL A N 1
ATOM 4496 C CA . VAL A 1 574 ? -0.532 -3.838 33.641 1.00 75.56 574 VAL A CA 1
ATOM 4497 C C . VAL A 1 574 ? -1.901 -4.255 34.172 1.00 75.56 574 VAL A C 1
ATOM 4499 O O . VAL A 1 574 ? -2.314 -3.782 35.227 1.00 75.56 574 VAL A O 1
ATOM 4502 N N . LYS A 1 575 ? -2.588 -5.174 33.480 1.00 76.69 575 LYS A N 1
ATOM 4503 C CA . LYS A 1 575 ? -3.894 -5.683 33.915 1.00 76.69 575 LYS A CA 1
ATOM 4504 C C . LYS A 1 575 ? -3.810 -6.395 35.267 1.00 76.69 575 LYS A C 1
ATOM 4506 O O . LYS A 1 575 ? -4.639 -6.129 36.121 1.00 76.69 575 LYS A O 1
ATOM 4511 N N . VAL A 1 576 ? -2.788 -7.230 35.470 1.00 79.38 576 VAL A N 1
ATOM 4512 C CA . VAL A 1 576 ? -2.558 -7.941 36.743 1.00 79.38 576 VAL A CA 1
ATOM 4513 C C . VAL A 1 576 ? -2.253 -6.982 37.895 1.00 79.38 576 VAL A C 1
ATOM 4515 O O . VAL A 1 576 ? -2.583 -7.289 39.026 1.00 79.38 576 VAL A O 1
ATOM 4518 N N . LYS A 1 577 ? -1.629 -5.827 37.636 1.00 72.00 577 LYS A N 1
ATOM 4519 C CA . LYS A 1 577 ? -1.356 -4.821 38.677 1.00 72.00 577 LYS A CA 1
ATOM 4520 C C . LYS A 1 577 ? -2.592 -3.990 39.056 1.00 72.00 577 LYS A C 1
ATOM 4522 O O . LYS A 1 577 ? -2.600 -3.371 40.115 1.00 72.00 577 LYS A O 1
ATOM 4527 N N . ALA A 1 578 ? -3.570 -3.894 38.156 1.00 69.56 578 ALA A N 1
ATOM 4528 C CA . ALA A 1 578 ? -4.795 -3.125 38.365 1.00 69.56 578 ALA A CA 1
ATOM 4529 C C . ALA A 1 578 ? -5.915 -3.938 39.042 1.00 69.56 578 ALA A C 1
ATOM 4531 O O . ALA A 1 578 ? -6.814 -3.334 39.624 1.00 69.56 578 ALA A O 1
ATOM 4532 N N . GLU A 1 579 ? -5.871 -5.268 38.913 1.00 72.69 579 GLU A N 1
ATOM 4533 C CA . GLU A 1 579 ? -6.699 -6.242 39.645 1.00 72.69 579 GLU A CA 1
ATOM 4534 C C . GLU A 1 579 ? -6.101 -6.522 41.028 1.00 72.69 579 GLU A C 1
ATOM 4536 O O . GLU A 1 579 ? -6.905 -6.661 41.978 1.00 72.69 579 GLU A O 1
#

Sequence (579 aa):
LEEFVTSAYTRAVEEGASRINFFLCGTDPLVCAALKSISCAKLPHGLSLGSVRKENFKMLPCSVYSYGILPDGMRFAAMERLAGFFSLDRREFDMFMMGAILRKLREPPVMSLLLVQSHPLSRCVALVLPVPLLARVDAFPVSKEDIQVFPTGSRLSVFIRRLETLRRFKSSDIFLFPVMSVMLKSGEALLEPVPIINTSLITVYNPADLWTYNPSNVVIEAMWCSIALLTFVHAWRNTSPNKNSLALWLGLLIGSSLFEISQMTNPQIGNTYFTQATVMIHDRLEPLYVLAGPYTALTYIVVQQASAAFSKQQKLSLGERLSLAGLAGCSSLGIFPLFDIAGYHLMWDNFHESESYYYPTIAQVQILGTFFFGALAASVAFAFTYTRSLGTVLGTVMNALSVPVLTGLMTMMYLVVGILLERPFLALYALEASCFVAALLAAVRGHTVKVDYLFALGATIVLGTYITWIWFSPTSEKNMRIGYGQPFVNYDCTEEVESSTWGLLSRGKFLCPQRMRDDLSFTFDCLQSLPLDYSNWYWTCGVRAPDGVTDVIDYLLLRSVVGFVFLRIVGRLVKVKAE

Organism: Perkinsus olseni (NCBI:txid32597)